Protein AF-0000000086125953 (afdb_homodimer)

Nearest PDB structures (foldseek):
  2ox9-assembly4_D  TM=9.384E-01  e=1.381E-13  Mus musculus
  4zrw-assembly1_A  TM=9.159E-01  e=1.302E-13  Bos taurus
  2ox9-assembly2_B  TM=9.192E-01  e=1.970E-13  Mus musculus
  3g84-assembly1_C  TM=7.333E-01  e=4.859E-10  Homo sapiens
  7xmp-assembly1_A-2  TM=7.993E-01  e=2.547E-09  Homo sapiens

Solvent-accessible surface area (backbone atoms only — not comparable to full-atom values): 24240 Å² total; per-residue (Å²): 131,84,74,80,80,81,79,77,82,72,75,84,73,79,75,75,77,71,73,75,80,74,72,77,76,78,76,77,74,78,77,72,78,69,74,79,58,69,82,69,49,56,72,66,53,38,50,49,50,53,47,52,49,50,51,50,50,51,48,49,51,48,51,52,40,50,50,36,49,50,52,47,50,53,52,47,50,55,53,58,60,31,66,61,62,60,88,90,40,44,75,59,87,65,30,26,33,42,76,51,90,59,63,31,26,48,67,56,39,37,31,52,16,35,44,67,71,28,32,34,29,73,81,88,46,72,64,57,52,59,60,49,51,76,77,50,65,87,92,50,50,24,37,39,22,38,31,45,34,87,90,41,82,87,37,65,34,33,51,46,63,50,78,72,87,71,85,52,58,28,92,78,39,75,61,37,70,92,76,52,26,43,23,32,30,34,71,82,44,31,40,47,33,48,42,79,47,70,34,28,32,33,25,36,33,69,58,74,105,133,83,78,76,81,80,78,77,79,74,76,82,76,75,76,76,73,71,72,74,78,78,73,78,77,77,74,80,77,80,77,75,79,70,76,79,59,73,84,68,50,55,72,66,53,41,50,49,49,53,47,53,49,50,51,49,49,50,48,50,51,48,50,51,39,52,50,36,50,49,54,47,50,54,51,48,50,54,52,58,62,29,68,62,63,60,88,91,42,44,74,59,90,67,30,27,32,41,74,51,91,59,63,31,26,50,66,55,40,38,31,51,17,35,46,67,72,28,34,34,29,73,81,88,46,73,65,58,51,59,60,49,52,75,76,50,64,87,93,50,51,24,37,38,22,39,32,46,34,90,90,41,83,88,38,66,34,32,53,46,64,52,75,73,87,71,84,52,58,30,91,78,38,76,62,37,70,92,75,50,26,43,24,31,29,34,71,82,45,33,39,48,33,47,41,78,46,69,34,28,32,32,26,34,33,69,58,74,103

pLDDT: mean 79.2, std 22.4, range [25.48, 98.69]

InterPro domains:
  IPR001304 C-type lectin-like [PF00059] (103-205)
  IPR001304 C-type lectin-like [PS50041] (92-204)
  IPR001304 C-type lectin-like [SM00034] (85-204)
  IPR016186 C-type lectin-like/link domain superfamily [G3DSA:3.10.100.10] (67-208)
  IPR016187 C-type lectin fold [SSF56436] (58-208)
  IPR018378 C-type lectin, conserved site [PS00615] (183-203)
  IPR050111 C-type lectin and snaclec domain-containing protein [PTHR22803] (77-206)

Sequence (418 aa):
HNITFYDDDYENMESDLRAPPVLPRQEKGKKQKKDKTLEGLPESEELKAKWWLLISLVGLLFFMFLTLAMLTVLMYIQWAFCGSCPHGWKSIGRSCYYISTDKATWENALFNCIGLKSLLLILSSKEEMDQLKRFCVSGRTYWIGLKRDNKNSDEWKWVDGTPMTFSNWQDGDPNNAGNHEDCVETFGHWNDLHCETNLLFICKRTLNCHNITFYDDDYENMESDLRAPPVLPRQEKGKKQKKDKTLEGLPESEELKAKWWLLISLVGLLFFMFLTLAMLTVLMYIQWAFCGSCPHGWKSIGRSCYYISTDKATWENALFNCIGLKSLLLILSSKEEMDQLKRFCVSGRTYWIGLKRDNKNSDEWKWVDGTPMTFSNWQDGDPNNAGNHEDCVETFGHWNDLHCETNLLFICKRTLNC

Organism: NCBI:txid247094

Foldseek 3Di:
DPPPDPPPPPDDPPPPPPPPDDDPDDPDPDPPPPPPDVVPD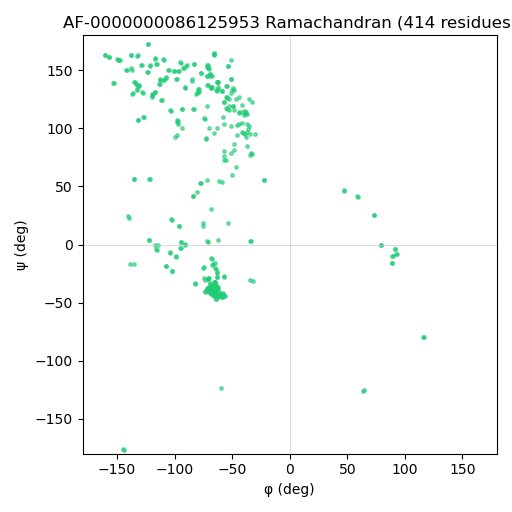PPVVSVVVVVVVVVVVVVVVVVVVVVVVVVVVVVVVVVVVLQDDPPQWDDDPQKTKDWDPWWFFLVVLQVVLVVVVWGFADDDDLVVLVVCLVVDDPPFKAWGQKWQDPVDNVDIAGVVRDHDPDAFADVCPPVCVVVQFTTWIDSRHIYTHHRGDIGITMTMDGRDD/DDDPDPDDCVDDPPPPPVPPPDPPDDPDPDPPPPPPDVVDPPPVVSVVVVVVVVVVVVVVVVVVVVVVVVVVVVVVVVVVVLQDDPPPWDDDPQKTKDWDPWWFFLVVLQVVLVVVVWGFADDDDLVVLVVCLVVDDPPFKAWGQKWQDPVDNVDIAGVVRDHDPDFFADVCPPVCVVVQFTTWIDSRHIYTHHRGDIGITMTMDGRDD

Secondary structure (DSSP, 8-state):
-------------------------------------GGGS-HHHHHHHHHHHHHHHHHHHHHHHHHHHHHHHHHHHHHHHTT-PPTT-EEETTEEEEE-SS-B-HHHHHHHHHHTT-EE-----HHHHHHHHTTSPTT--EEEEEEE-SS-TT-EEETT--------BPTT-S--GGG-EEEEEEESEEEEEETTS-BEEEEEEE---/-------------------------------------GGGS-HHHHHHHHHHHHHHHHHHHHHHHHHHHHHHHHHHHHHHHTT-PPTT-EEETTEEEEE-SS-B-HHHHHHHHHHTT-EE-----HHHHHHHHTTSPTT--EEEEEEE-SS-TT-EEETT--------BPTT-S--GGG-EEEEEEESEEEEEETTS-BEEEEEEE---

Radius of gyration: 46.81 Å; Cα contacts (8 Å, |Δi|>4): 544; chains: 2; bounding box: 219×102×80 Å

Structure (mmCIF, N/CA/C/O backbone):
data_AF-0000000086125953-model_v1
#
loop_
_entity.id
_entity.type
_entity.pdbx_description
1 polymer 'C-type lectin domain-containing protein'
#
loop_
_atom_site.group_PDB
_atom_site.id
_atom_site.type_symbol
_atom_site.label_atom_id
_atom_site.label_alt_id
_atom_site.label_comp_id
_atom_site.label_asym_id
_atom_site.label_entity_id
_atom_site.label_seq_id
_atom_site.pdbx_PDB_ins_code
_atom_site.Cartn_x
_atom_site.Cartn_y
_atom_site.Cartn_z
_atom_site.occupancy
_atom_site.B_iso_or_equiv
_atom_site.auth_seq_id
_atom_site.auth_comp_id
_atom_site.auth_asym_id
_atom_site.auth_atom_id
_atom_site.pdbx_PDB_model_num
ATOM 1 N N . HIS A 1 1 ? -106.188 19.328 53.5 1 25.48 1 HIS A N 1
ATOM 2 C CA . HIS A 1 1 ? -106.688 20.641 53.125 1 25.48 1 HIS A CA 1
ATOM 3 C C . HIS A 1 1 ? -105.75 21.766 53.531 1 25.48 1 HIS A C 1
ATOM 5 O O . HIS A 1 1 ? -106 22.922 53.188 1 25.48 1 HIS A O 1
ATOM 11 N N . ASN A 1 2 ? -104.938 21.484 54.594 1 26.67 2 ASN A N 1
ATOM 12 C CA . ASN A 1 2 ? -104.375 22.578 55.375 1 26.67 2 ASN A CA 1
ATOM 13 C C . ASN A 1 2 ? -103.312 23.375 54.625 1 26.67 2 ASN A C 1
ATOM 15 O O . ASN A 1 2 ? -102.312 22.844 54.219 1 26.67 2 ASN A O 1
ATOM 19 N N . ILE A 1 3 ? -103.625 24.531 54.062 1 30.23 3 ILE A N 1
ATOM 20 C CA . ILE A 1 3 ? -103.125 25.406 53.031 1 30.23 3 ILE A CA 1
ATOM 21 C C . ILE A 1 3 ? -101.938 26.188 53.531 1 30.23 3 ILE A C 1
ATOM 23 O O . ILE A 1 3 ? -102.062 27.125 54.312 1 30.23 3 ILE A O 1
ATOM 27 N N . THR A 1 4 ? -100.875 25.547 54.094 1 30.34 4 THR A N 1
ATOM 28 C CA . THR A 1 4 ? -99.875 26.328 54.844 1 30.34 4 THR A CA 1
ATOM 29 C C . THR A 1 4 ? -99.312 27.469 54 1 30.34 4 THR A C 1
ATOM 31 O O . THR A 1 4 ? -99.188 27.312 52.781 1 30.34 4 THR A O 1
ATOM 34 N N . PHE A 1 5 ? -99.375 28.672 54.531 1 28.58 5 PHE A N 1
ATOM 35 C CA . PHE A 1 5 ? -99.188 30.094 54.281 1 28.58 5 PHE A CA 1
ATOM 36 C C . PHE A 1 5 ? -97.75 30.391 53.781 1 28.58 5 PHE A C 1
ATOM 38 O O . PHE A 1 5 ? -96.812 29.906 54.344 1 28.58 5 PHE A O 1
ATOM 45 N N . TYR A 1 6 ? -97.5 30.656 52.438 1 31.38 6 TYR A N 1
ATOM 46 C CA . TYR A 1 6 ? -96.438 31.016 51.531 1 31.38 6 TYR A CA 1
ATOM 47 C C . TYR A 1 6 ? -95.812 32.344 51.938 1 31.38 6 TYR A C 1
ATOM 49 O O . TYR A 1 6 ? -96.375 33.406 51.719 1 31.38 6 TYR A O 1
ATOM 57 N N . ASP A 1 7 ? -95.375 32.406 53.281 1 27.27 7 ASP A N 1
ATOM 58 C CA . ASP A 1 7 ? -94.938 33.688 53.812 1 27.27 7 ASP A CA 1
ATOM 59 C C . ASP A 1 7 ? -93.875 34.312 52.906 1 27.27 7 ASP A C 1
ATOM 61 O O . ASP A 1 7 ? -93 33.656 52.438 1 27.27 7 ASP A O 1
ATOM 65 N N . ASP A 1 8 ? -94.125 35.5 52.344 1 28.19 8 ASP A N 1
ATOM 66 C CA . ASP A 1 8 ? -93.688 36.5 51.344 1 28.19 8 ASP A CA 1
ATOM 67 C C . ASP A 1 8 ? -92.438 37.188 51.812 1 28.19 8 ASP A C 1
ATOM 69 O O . ASP A 1 8 ? -92.438 38.031 52.719 1 28.19 8 ASP A O 1
ATOM 73 N N . ASP A 1 9 ? -91.375 36.438 52.125 1 28.05 9 ASP A N 1
ATOM 74 C CA . ASP A 1 9 ? -90.188 37.062 52.719 1 28.05 9 ASP A CA 1
ATOM 75 C C . ASP A 1 9 ? -89.625 38.156 51.844 1 28.05 9 ASP A C 1
ATOM 77 O O . ASP A 1 9 ? -89.062 37.906 50.75 1 28.05 9 ASP A O 1
ATOM 81 N N . TYR A 1 10 ? -90.188 39.375 51.75 1 27.17 10 TYR A N 1
ATOM 82 C CA . TYR A 1 10 ? -89.938 40.531 50.875 1 27.17 10 TYR A CA 1
ATOM 83 C C . TYR A 1 10 ? -88.562 41.125 51.125 1 27.17 10 TYR A C 1
ATOM 85 O O . TYR A 1 10 ? -88.125 42.031 50.406 1 27.17 10 TYR A O 1
ATOM 93 N N . GLU A 1 11 ? -87.875 40.781 52.312 1 26.12 11 GLU A N 1
ATOM 94 C CA . GLU A 1 11 ? -87.375 42.031 52.844 1 26.12 11 GLU A CA 1
ATOM 95 C C . GLU A 1 11 ? -86.438 42.719 51.844 1 26.12 11 GLU A C 1
ATOM 97 O O . GLU A 1 11 ? -86.688 43.844 51.469 1 26.12 11 GLU A O 1
ATOM 102 N N . ASN A 1 12 ? -85.188 43 52.312 1 28.38 12 ASN A N 1
ATOM 103 C CA . ASN A 1 12 ? -84.375 44.219 52.531 1 28.38 12 ASN A CA 1
ATOM 104 C C . ASN A 1 12 ? -83.5 44.5 51.312 1 28.38 12 ASN A C 1
ATOM 106 O O . ASN A 1 12 ? -82.75 43.625 50.844 1 28.38 12 ASN A O 1
ATOM 110 N N . MET A 1 13 ? -83.812 45.375 50.438 1 29.25 13 MET A N 1
ATOM 111 C CA . MET A 1 13 ? -83.375 45.938 49.156 1 29.25 13 MET A CA 1
ATOM 112 C C . MET A 1 13 ? -82 46.594 49.312 1 29.25 13 MET A C 1
ATOM 114 O O . MET A 1 13 ? -81.688 47.562 48.625 1 29.25 13 MET A O 1
ATOM 118 N N . GLU A 1 14 ? -81.312 46.531 50.5 1 32.69 14 GLU A N 1
ATOM 119 C CA . GLU A 1 14 ? -80.375 47.625 50.625 1 32.69 14 GLU A CA 1
ATOM 120 C C . GLU A 1 14 ? -79.375 47.625 49.438 1 32.69 14 GLU A C 1
ATOM 122 O O . GLU A 1 14 ? -78.875 46.594 49.062 1 32.69 14 GLU A O 1
ATOM 127 N N . SER A 1 15 ? -79.5 48.594 48.562 1 31.03 15 SER A N 1
ATOM 128 C CA . SER A 1 15 ? -78.875 49 47.312 1 31.03 15 SER A CA 1
ATOM 129 C C . SER A 1 15 ? -77.375 49.156 47.469 1 31.03 15 SER A C 1
ATOM 131 O O . SER A 1 15 ? -76.875 49.969 48.25 1 31.03 15 SER A O 1
ATOM 133 N N . ASP A 1 16 ? -76.625 48.062 47.594 1 31.91 16 ASP A N 1
ATOM 134 C CA . ASP A 1 16 ? -75.188 48.062 47.781 1 31.91 16 ASP A CA 1
ATOM 135 C C . ASP A 1 16 ? -74.5 48.938 46.719 1 31.91 16 ASP A C 1
ATOM 137 O O . ASP A 1 16 ? -74.562 48.656 45.5 1 31.91 16 ASP A O 1
ATOM 141 N N . LEU A 1 17 ? -74.5 50.281 46.875 1 31.28 17 LEU A N 1
ATOM 142 C CA . LEU A 1 17 ? -73.812 51.25 46 1 31.28 17 LEU A CA 1
ATOM 143 C C . LEU A 1 17 ? -72.312 50.812 45.75 1 31.28 17 LEU A C 1
ATOM 145 O O . LEU A 1 17 ? -71.562 50.688 46.719 1 31.28 17 LEU A O 1
ATOM 149 N N . ARG A 1 18 ? -72.188 49.906 44.812 1 36.38 18 ARG A N 1
ATOM 150 C CA . ARG A 1 18 ? -70.938 49.375 44.375 1 36.38 18 ARG A CA 1
ATOM 151 C C . ARG A 1 18 ? -69.938 50.5 44.094 1 36.38 18 ARG A C 1
ATOM 153 O O . ARG A 1 18 ? -70.188 51.375 43.281 1 36.38 18 ARG A O 1
ATOM 160 N N . ALA A 1 19 ? -69.188 50.969 45.125 1 42.84 19 ALA A N 1
ATOM 161 C CA . ALA A 1 19 ? -68.188 52 44.906 1 42.84 19 ALA A CA 1
ATOM 162 C C . ALA A 1 19 ? -67.375 51.719 43.656 1 42.84 19 ALA A C 1
ATOM 164 O O . ALA A 1 19 ? -67.188 50.531 43.281 1 42.84 19 ALA A O 1
ATOM 165 N N . PRO A 1 20 ? -67.25 52.688 42.688 1 40.44 20 PRO A N 1
ATOM 166 C CA . PRO A 1 20 ? -66.625 52.5 41.375 1 40.44 20 PRO A CA 1
ATOM 167 C C . PRO A 1 20 ? -65.25 51.875 41.469 1 40.44 20 PRO A C 1
ATOM 169 O O . PRO A 1 20 ? -64.562 51.969 42.531 1 40.44 20 PRO A O 1
ATOM 172 N N . PRO A 1 21 ? -64.938 50.812 40.688 1 40.62 21 PRO A N 1
ATOM 173 C CA . PRO A 1 21 ? -63.688 50.094 40.688 1 40.62 21 PRO A CA 1
ATOM 174 C C . PRO A 1 21 ? -62.469 51 40.688 1 40.62 21 PRO A C 1
ATOM 176 O O . PRO A 1 21 ? -62.469 52.031 39.969 1 40.62 21 PRO A O 1
ATOM 179 N N . VAL A 1 22 ? -61.906 51.312 41.844 1 41.53 22 VAL A N 1
ATOM 180 C CA . VAL A 1 22 ? -60.688 52.094 41.938 1 41.53 22 VAL A CA 1
ATOM 181 C C . VAL A 1 22 ? -59.719 51.656 40.875 1 41.53 22 VAL A C 1
ATOM 183 O O . VAL A 1 22 ? -59.531 50.469 40.625 1 41.53 22 VAL A O 1
ATOM 186 N N . LEU A 1 23 ? -59.438 52.562 39.906 1 39.44 23 LEU A N 1
ATOM 187 C CA . LEU A 1 23 ? -58.531 52.375 38.781 1 39.44 23 LEU A CA 1
ATOM 188 C C . LEU A 1 23 ? -57.188 51.812 39.219 1 39.44 23 LEU A C 1
ATOM 190 O O . LEU A 1 23 ? -56.688 52.156 40.281 1 39.44 23 LEU A O 1
ATOM 194 N N . PRO A 1 24 ? -56.875 50.562 38.75 1 42.09 24 PRO A N 1
ATOM 195 C CA . PRO A 1 24 ? -55.594 49.938 39.156 1 42.09 24 PRO A CA 1
ATOM 196 C C . PRO A 1 24 ? -54.438 50.906 39.094 1 42.09 24 PRO A C 1
ATOM 198 O O . PRO A 1 24 ? -54.406 51.812 38.281 1 42.09 24 PRO A O 1
ATOM 201 N N . ARG A 1 25 ? -53.844 51.25 40.219 1 42.44 25 ARG A N 1
ATOM 202 C CA . ARG A 1 25 ? -52.625 52.062 40.312 1 42.44 25 ARG A CA 1
ATOM 203 C C . ARG A 1 25 ? -51.625 51.656 39.25 1 42.44 25 ARG A C 1
ATOM 205 O O . ARG A 1 25 ? -51.312 50.5 39.094 1 42.44 25 ARG A O 1
ATOM 212 N N . GLN A 1 26 ? -51.5 52.5 38.188 1 36.59 26 GLN A N 1
ATOM 213 C CA . GLN A 1 26 ? -50.5 52.375 37.156 1 36.59 26 GLN A CA 1
ATOM 214 C C . GLN A 1 26 ? -49.125 52 37.719 1 36.59 26 GLN A C 1
ATOM 216 O O . GLN A 1 26 ? -48.688 52.594 38.688 1 36.59 26 GLN A O 1
ATOM 221 N N . GLU A 1 27 ? -48.781 50.688 37.688 1 41.41 27 GLU A N 1
ATOM 222 C CA . GLU A 1 27 ? -47.469 50.219 38.062 1 41.41 27 GLU A CA 1
ATOM 223 C C . GLU A 1 27 ? -46.375 51.188 37.625 1 41.41 27 GLU A C 1
ATOM 225 O O . GLU A 1 27 ? -46.406 51.719 36.531 1 41.41 27 GLU A O 1
ATOM 230 N N . LYS A 1 28 ? -45.688 51.844 38.562 1 41.28 28 LYS A N 1
ATOM 231 C CA . LYS A 1 28 ? -44.469 52.656 38.375 1 41.28 28 LYS A CA 1
ATOM 232 C C . LYS A 1 28 ? -43.531 52.031 37.344 1 41.28 28 LYS A C 1
ATOM 234 O O . LYS A 1 28 ? -43.375 50.812 37.312 1 41.28 28 LYS A O 1
ATOM 239 N N . GLY A 1 29 ? -43.312 52.688 36.156 1 38.78 29 GLY A N 1
ATOM 240 C CA . GLY A 1 29 ? -42.406 52.375 35.031 1 38.78 29 GLY A CA 1
ATOM 241 C C . GLY A 1 29 ? -41.062 51.844 35.469 1 38.78 29 GLY A C 1
ATOM 242 O O . GLY A 1 29 ? -40.531 52.219 36.531 1 38.78 29 GLY A O 1
ATOM 243 N N . LYS A 1 30 ? -40.812 50.531 35.125 1 42.31 30 LYS A N 1
ATOM 244 C CA . LYS A 1 30 ? -39.5 49.938 35.281 1 42.31 30 LYS A CA 1
ATOM 245 C C . LYS A 1 30 ? -38.406 50.969 35 1 42.31 30 LYS A C 1
ATOM 247 O O . LYS A 1 30 ? -38.406 51.656 33.969 1 42.31 30 LYS A O 1
ATOM 252 N N . LYS A 1 31 ? -37.75 51.562 36.031 1 41.84 31 LYS A N 1
ATOM 253 C CA . LYS A 1 31 ? -36.469 52.281 35.906 1 41.84 31 LYS A CA 1
ATOM 254 C C . LYS A 1 31 ? -35.594 51.625 34.844 1 41.84 31 LYS A C 1
ATOM 256 O O . LYS A 1 31 ? -35.312 50.438 34.906 1 41.84 31 LYS A O 1
ATOM 261 N N . GLN A 1 32 ? -35.562 52.062 33.562 1 38.03 32 GLN A N 1
ATOM 262 C CA . GLN A 1 32 ? -34.562 51.719 32.562 1 38.03 32 GLN A CA 1
ATOM 263 C C . GLN A 1 32 ? -33.188 51.656 33.188 1 38.03 32 GLN A C 1
ATOM 265 O O . GLN A 1 32 ? -32.719 52.594 33.812 1 38.03 32 GLN A O 1
ATOM 270 N N . LYS A 1 33 ? -32.719 50.5 33.594 1 39.66 33 LYS A N 1
ATOM 271 C CA . LYS A 1 33 ? -31.297 50.312 33.938 1 39.66 33 LYS A CA 1
ATOM 272 C C . LYS A 1 33 ? -30.406 51.188 33.062 1 39.66 33 LYS A C 1
ATOM 274 O O . LYS A 1 33 ? -30.359 51.031 31.859 1 39.66 33 LYS A O 1
ATOM 279 N N . LYS A 1 34 ? -30.234 52.531 33.312 1 39.12 34 LYS A N 1
ATOM 280 C CA . LYS A 1 34 ? -29.125 53.281 32.75 1 39.12 34 LYS A CA 1
ATOM 281 C C . LYS A 1 34 ? -27.906 52.375 32.562 1 39.12 34 LYS A C 1
ATOM 283 O O . LYS A 1 34 ? -27.438 51.75 33.5 1 39.12 34 LYS A O 1
ATOM 288 N N . ASP A 1 35 ? -27.734 51.844 31.391 1 39.97 35 ASP A N 1
ATOM 289 C CA . ASP A 1 35 ? -26.391 51.406 31.047 1 39.97 35 ASP A CA 1
ATOM 290 C C . ASP A 1 35 ? -25.344 52.312 31.703 1 39.97 35 ASP A C 1
ATOM 292 O O . ASP A 1 35 ? -25.297 53.5 31.469 1 39.97 35 ASP A O 1
ATOM 296 N N . LYS A 1 36 ? -25.031 52.188 33.031 1 45.44 36 LYS A N 1
ATOM 297 C CA . LYS A 1 36 ? -23.859 52.812 33.625 1 45.44 36 LYS A CA 1
ATOM 298 C C . LYS A 1 36 ? -22.797 53.125 32.594 1 45.44 36 LYS A C 1
ATOM 300 O O . LYS A 1 36 ? -22.078 52.219 32.156 1 45.44 36 LYS A O 1
ATOM 305 N N . THR A 1 37 ? -23.016 53.875 31.484 1 48.44 37 THR A N 1
ATOM 306 C CA . THR A 1 37 ? -21.922 54.5 30.766 1 48.44 37 THR A CA 1
ATOM 307 C C . THR A 1 37 ? -20.828 54.969 31.719 1 48.44 37 THR A C 1
ATOM 309 O O . THR A 1 37 ? -21.141 55.469 32.812 1 48.44 37 THR A O 1
ATOM 312 N N . LEU A 1 38 ? -19.625 54.594 31.562 1 52.66 38 LEU A N 1
ATOM 313 C CA . LEU A 1 38 ? -18.453 55.188 32.188 1 52.66 38 LEU A CA 1
ATOM 314 C C . LEU A 1 38 ? -18.609 56.688 32.344 1 52.66 38 LEU A C 1
ATOM 316 O O . LEU A 1 38 ? -17.672 57.375 32.75 1 52.66 38 LEU A O 1
ATOM 320 N N . GLU A 1 39 ? -19.719 57.312 32 1 55.97 39 GLU A N 1
ATOM 321 C CA . GLU A 1 39 ? -19.875 58.75 31.953 1 55.97 39 GLU A CA 1
ATOM 322 C C . GLU A 1 39 ? -20 59.344 33.344 1 55.97 39 GLU A C 1
ATOM 324 O O . GLU A 1 39 ? -20.109 60.562 33.5 1 55.97 39 GLU A O 1
ATOM 329 N N . GLY A 1 40 ? -19.688 58.688 34.281 1 59.84 40 GLY A N 1
ATOM 330 C CA . GLY A 1 40 ? -19.781 59.312 35.594 1 59.84 40 GLY A CA 1
ATOM 331 C C . GLY A 1 40 ? -18.578 59.062 36.469 1 59.84 40 GLY A C 1
ATOM 332 O O . GLY A 1 40 ? -18.547 59.469 37.625 1 59.84 40 GLY A O 1
ATOM 333 N N . LEU A 1 41 ? -17.812 58.125 36.125 1 61.47 41 LEU A N 1
ATOM 334 C CA . LEU A 1 41 ? -16.625 57.969 36.969 1 61.47 41 LEU A CA 1
ATOM 335 C C . LEU A 1 41 ? -15.68 59.156 36.812 1 61.47 41 LEU A C 1
ATOM 337 O O . LEU A 1 41 ? -15.609 59.75 35.719 1 61.47 41 LEU A O 1
ATOM 341 N N . PRO A 1 42 ? -15.047 59.531 37.812 1 73.12 42 PRO A N 1
ATOM 342 C CA . PRO A 1 42 ? -14 60.531 37.594 1 73.12 42 PRO A CA 1
ATOM 343 C C . PRO A 1 42 ? -13.062 60.188 36.438 1 73.12 42 PRO A C 1
ATOM 345 O O . PRO A 1 42 ? -12.867 59 36.156 1 73.12 42 PRO A O 1
ATOM 348 N N . GLU A 1 43 ? -12.836 61.188 35.594 1 69.69 43 GLU A N 1
ATOM 349 C CA . GLU A 1 43 ? -12 61.094 34.406 1 69.69 43 GLU A CA 1
ATOM 350 C C . GLU A 1 43 ? -10.852 60.094 34.625 1 69.69 43 GLU A C 1
ATOM 352 O O . GLU A 1 43 ? -10.516 59.312 33.75 1 69.69 43 GLU A O 1
ATOM 357 N N . SER A 1 44 ? -10.43 60.031 35.875 1 73.19 44 SER A N 1
ATOM 358 C CA . SER A 1 44 ? -9.32 59.156 36.25 1 73.19 44 SER A CA 1
ATOM 359 C C . SER A 1 44 ? -9.758 57.719 36.25 1 73.19 44 SER A C 1
ATOM 361 O O . SER A 1 44 ? -9.023 56.812 35.812 1 73.19 44 SER A O 1
ATOM 363 N N . GLU A 1 45 ? -11.008 57.531 36.75 1 75.44 45 GLU A N 1
ATOM 364 C CA . GLU A 1 45 ? -11.508 56.156 36.844 1 75.44 45 GLU A CA 1
ATOM 365 C C . GLU A 1 45 ? -11.891 55.594 35.5 1 75.44 45 GLU A C 1
ATOM 367 O O . GLU A 1 45 ? -11.664 54.406 35.219 1 75.44 45 GLU A O 1
ATOM 372 N N . GLU A 1 46 ? -12.281 56.438 34.625 1 78.25 46 GLU A N 1
ATOM 373 C CA . GLU A 1 46 ? -12.609 56.031 33.281 1 78.25 46 GLU A CA 1
ATOM 374 C C . GLU A 1 46 ? -11.359 55.656 32.5 1 78.25 46 GLU A C 1
ATOM 376 O O . GLU A 1 46 ? -11.352 54.688 31.75 1 78.25 46 GLU A O 1
ATOM 381 N N . LEU A 1 47 ? -10.336 56.375 32.688 1 71.5 47 LEU A N 1
ATOM 382 C CA . LEU A 1 47 ? -9.07 56.125 32.031 1 71.5 47 LEU A CA 1
ATOM 383 C C . LEU A 1 47 ? -8.445 54.844 32.531 1 71.5 47 LEU A C 1
ATOM 385 O O . LEU A 1 47 ? -7.91 54.062 31.719 1 71.5 47 LEU A O 1
ATOM 389 N N . LYS A 1 48 ? -8.625 54.625 33.812 1 75.38 48 LYS A N 1
ATOM 390 C CA . LYS A 1 48 ? -8.133 53.375 34.375 1 75.38 48 LYS A CA 1
ATOM 391 C C . LYS A 1 48 ? -8.898 52.188 33.812 1 75.38 48 LYS A C 1
ATOM 393 O O . LYS A 1 48 ? -8.297 51.156 33.469 1 75.38 48 LYS A O 1
ATOM 398 N N . ALA A 1 49 ? -10.102 52.438 33.688 1 78.94 49 ALA A N 1
ATOM 399 C CA . ALA A 1 49 ? -10.938 51.344 33.156 1 78.94 49 ALA A CA 1
ATOM 400 C C . ALA A 1 49 ? -10.602 51.062 31.703 1 78.94 49 ALA A C 1
ATOM 402 O O . ALA A 1 49 ? -10.492 49.906 31.312 1 78.94 49 ALA A O 1
ATOM 403 N N . LYS A 1 50 ? -10.414 52.031 30.953 1 79.62 50 LYS A N 1
ATOM 404 C CA . LYS A 1 50 ? -10.031 51.906 29.562 1 79.62 50 LYS A CA 1
ATOM 405 C C . LYS A 1 50 ? -8.648 51.25 29.438 1 79.62 50 LYS A C 1
ATOM 407 O O . LYS A 1 50 ? -8.414 50.438 28.547 1 79.62 50 LYS A O 1
ATOM 412 N N . TRP A 1 51 ? -7.781 51.562 30.422 1 77.75 51 TRP A N 1
ATOM 413 C CA . TRP A 1 51 ? -6.441 50.969 30.453 1 77.75 51 TRP A CA 1
ATOM 414 C C . TRP A 1 51 ? -6.496 49.5 30.75 1 77.75 51 TRP A C 1
ATOM 416 O O . TRP A 1 51 ? -5.824 48.688 30.094 1 77.75 51 TRP A O 1
ATOM 426 N N . TRP A 1 52 ? -7.348 49.125 31.625 1 80.62 52 TRP A N 1
ATOM 427 C CA . TRP A 1 52 ? -7.484 47.719 31.984 1 80.62 52 TRP A CA 1
ATOM 428 C C . TRP A 1 52 ? -8.117 46.906 30.844 1 80.62 52 TRP A C 1
ATOM 430 O O . TRP A 1 52 ? -7.75 45.781 30.594 1 80.62 52 TRP A O 1
ATOM 440 N N . LEU A 1 53 ? -8.891 47.594 30.125 1 82.81 53 LEU A N 1
ATOM 441 C CA . LEU A 1 53 ? -9.508 47 28.953 1 82.81 53 LEU A CA 1
ATOM 442 C C . LEU A 1 53 ? -8.492 46.781 27.844 1 82.81 53 LEU A C 1
ATOM 444 O O . LEU A 1 53 ? -8.461 45.75 27.203 1 82.81 53 LEU A O 1
ATOM 448 N N . LEU A 1 54 ? -7.625 47.75 27.703 1 78.62 54 LEU A N 1
ATOM 449 C CA . LEU A 1 54 ? -6.59 47.656 26.672 1 78.62 54 LEU A CA 1
ATOM 450 C C . LEU A 1 54 ? -5.559 46.5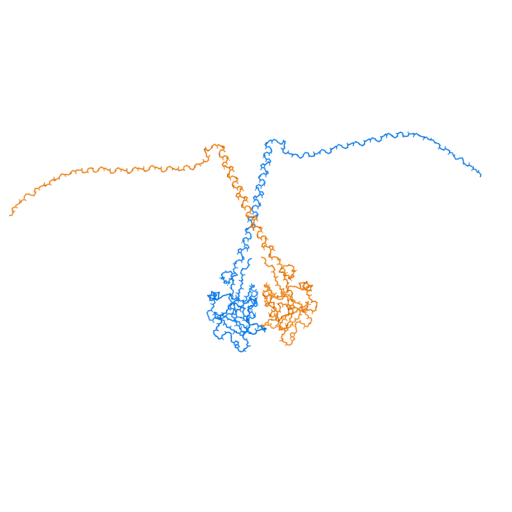94 27.031 1 78.62 54 LEU A C 1
ATOM 452 O O . LEU A 1 54 ? -5.137 45.844 26.156 1 78.62 54 LEU A O 1
ATOM 456 N N . ILE A 1 55 ? -5.23 46.5 28.297 1 79.81 55 ILE A N 1
ATOM 457 C CA . ILE A 1 55 ? -4.27 45.5 28.75 1 79.81 55 ILE A CA 1
ATOM 458 C C . ILE A 1 55 ? -4.852 44.094 28.562 1 79.81 55 ILE A C 1
ATOM 460 O O . ILE A 1 55 ? -4.156 43.188 28.125 1 79.81 55 ILE A O 1
ATOM 464 N N . SER A 1 56 ? -6.152 44.062 28.844 1 83.25 56 SER A N 1
ATOM 465 C CA . SER A 1 56 ? -6.824 42.781 28.688 1 83.25 56 SER A CA 1
ATOM 466 C C . SER A 1 56 ? -6.914 42.375 27.219 1 83.25 56 SER A C 1
ATOM 468 O O . SER A 1 56 ? -6.711 41.188 26.891 1 83.25 56 SER A O 1
ATOM 470 N N . LEU A 1 57 ? -7.129 43.344 26.391 1 80.69 57 LEU A N 1
ATOM 471 C CA . LEU A 1 57 ? -7.211 43.094 24.953 1 80.69 57 LEU A CA 1
ATOM 472 C C . LEU A 1 57 ? -5.844 42.688 24.391 1 80.69 57 LEU A C 1
ATOM 474 O O . LEU A 1 57 ? -5.742 41.781 23.578 1 80.69 57 LEU A O 1
ATOM 478 N N . VAL A 1 58 ? -4.816 43.375 24.875 1 77.69 58 VAL A N 1
ATOM 479 C CA . VAL A 1 58 ? -3.451 43.062 24.453 1 77.69 58 VAL A CA 1
ATOM 480 C C . VAL A 1 58 ? -3.047 41.688 24.953 1 77.69 58 VAL A C 1
ATOM 482 O O . VAL A 1 58 ? -2.414 40.906 24.219 1 77.69 58 VAL A O 1
ATOM 485 N N . GLY A 1 59 ? -3.502 41.375 26.203 1 80.25 59 GLY A N 1
ATOM 486 C CA . GLY A 1 59 ? -3.238 40.062 26.75 1 80.25 59 GLY A CA 1
ATOM 487 C C . GLY A 1 59 ? -3.936 38.938 25.969 1 80.25 59 GLY A C 1
ATOM 488 O O . GLY A 1 59 ? -3.342 37.906 25.703 1 80.25 59 GLY A O 1
ATOM 489 N N . LEU A 1 60 ? -5.141 39.188 25.641 1 81.88 60 LEU A N 1
ATOM 490 C CA . LEU A 1 60 ? -5.91 38.25 24.844 1 81.88 60 LEU A CA 1
ATOM 491 C C . LEU A 1 60 ? -5.277 38.062 23.469 1 81.88 60 LEU A C 1
ATOM 493 O O . LEU A 1 60 ? -5.164 36.938 22.984 1 81.88 60 LEU A O 1
ATOM 497 N N . LEU A 1 61 ? -4.887 39.188 22.844 1 77.94 61 LEU A N 1
ATOM 498 C CA . LEU A 1 61 ? -4.227 39.094 21.547 1 77.94 61 LEU A CA 1
ATOM 499 C C . LEU A 1 61 ? -2.906 38.344 21.641 1 77.94 61 LEU A C 1
ATOM 501 O O . LEU A 1 61 ? -2.57 37.562 20.75 1 77.94 61 LEU A O 1
ATOM 505 N N . PHE A 1 62 ? -2.209 38.594 22.734 1 78.81 62 PHE A N 1
ATOM 506 C CA . PHE A 1 62 ? -0.946 37.875 22.969 1 78.81 62 PHE A CA 1
ATOM 507 C C . PHE A 1 62 ? -1.177 36.406 23.172 1 78.81 62 PHE A C 1
ATOM 509 O O . PHE A 1 62 ? -0.459 35.562 22.609 1 78.81 62 PHE A O 1
ATOM 516 N N . PHE A 1 63 ? -2.203 36.062 23.984 1 81.06 63 PHE A N 1
ATOM 517 C CA . PHE A 1 63 ? -2.537 34.688 24.219 1 81.06 63 PHE A CA 1
ATOM 518 C C . PHE A 1 63 ? -2.961 34 22.906 1 81.06 63 PHE A C 1
ATOM 520 O O . PHE A 1 63 ? -2.562 32.875 22.641 1 81.06 63 PHE A O 1
ATOM 527 N N . MET A 1 64 ? -3.77 34.719 22.141 1 79.38 64 MET A N 1
ATOM 528 C CA . MET A 1 64 ? -4.176 34.188 20.844 1 79.38 64 MET A CA 1
ATOM 529 C C . MET A 1 64 ? -2.971 34 19.922 1 79.38 64 MET A C 1
ATOM 531 O O . MET A 1 64 ? -2.893 33.031 19.188 1 79.38 64 MET A O 1
ATOM 535 N N . PHE A 1 65 ? -2.037 34.938 20.031 1 78.69 65 PHE A N 1
ATOM 536 C CA . PHE A 1 65 ? -0.807 34.844 19.266 1 78.69 65 PHE A CA 1
ATOM 537 C C . PHE A 1 65 ? 0.024 33.656 19.703 1 78.69 65 PHE A C 1
ATOM 539 O O . PHE A 1 65 ? 0.548 32.906 18.875 1 78.69 65 PHE A O 1
ATOM 546 N N . LEU A 1 66 ? 0.123 33.406 20.984 1 80.62 66 LEU A N 1
ATOM 547 C CA . LEU A 1 66 ? 0.884 32.281 21.516 1 80.62 66 LEU A CA 1
ATOM 548 C C . LEU A 1 66 ? 0.249 30.953 21.109 1 80.62 66 LEU A C 1
ATOM 550 O O . LEU A 1 66 ? 0.954 30 20.766 1 80.62 66 LEU A O 1
ATOM 554 N N . THR A 1 67 ? -1.046 30.922 21.094 1 82.44 67 THR A N 1
ATOM 555 C CA . THR A 1 67 ? -1.753 29.703 20.703 1 82.44 67 THR A CA 1
ATOM 556 C C . THR A 1 67 ? -1.558 29.438 19.219 1 82.44 67 THR A C 1
ATOM 558 O O . THR A 1 67 ? -1.322 28.297 18.812 1 82.44 67 THR A O 1
ATOM 561 N N . LEU A 1 68 ? -1.629 30.5 18.5 1 81 68 LEU A N 1
ATOM 562 C CA . LEU A 1 68 ? -1.415 30.359 17.062 1 81 68 LEU A CA 1
ATOM 563 C C . LEU A 1 68 ? 0.017 29.922 16.766 1 81 68 LEU A C 1
ATOM 565 O O . LEU A 1 68 ? 0.249 29.094 15.883 1 81 68 LEU A O 1
ATOM 569 N N . ALA A 1 69 ? 0.927 30.422 17.531 1 80.69 69 ALA A N 1
ATOM 570 C CA . ALA A 1 69 ? 2.334 30.047 17.391 1 80.69 69 ALA A CA 1
ATOM 571 C C . ALA A 1 69 ? 2.561 28.594 17.781 1 80.69 69 ALA A C 1
ATOM 573 O O . ALA A 1 69 ? 3.27 27.859 17.078 1 80.69 69 ALA A O 1
ATOM 574 N N . MET A 1 70 ? 1.878 28.125 18.766 1 83.25 70 MET A N 1
ATOM 575 C CA . MET A 1 70 ? 2.002 26.734 19.203 1 83.25 70 MET A CA 1
ATOM 576 C C . MET A 1 70 ? 1.391 25.781 18.188 1 83.25 70 MET A C 1
ATOM 578 O O . MET A 1 70 ? 1.963 24.734 17.891 1 83.25 70 MET A O 1
ATOM 582 N N . LEU A 1 71 ? 0.346 26.141 17.672 1 79.56 71 LEU A N 1
ATOM 583 C CA . LEU A 1 71 ? -0.304 25.328 16.656 1 79.56 71 LEU A CA 1
ATOM 584 C C . LEU A 1 71 ? 0.561 25.234 15.406 1 79.56 71 LEU A C 1
ATOM 586 O O . LEU A 1 71 ? 0.67 24.172 14.797 1 79.56 71 LEU A O 1
ATOM 590 N N . THR A 1 72 ? 1.204 26.328 15.047 1 79.19 72 THR A N 1
ATOM 591 C CA . THR A 1 72 ? 2.094 26.344 13.891 1 79.19 72 THR A CA 1
ATOM 592 C C . THR A 1 72 ? 3.316 25.453 14.141 1 79.19 72 THR A C 1
ATOM 594 O O . THR A 1 72 ? 3.764 24.734 13.25 1 79.19 72 THR A O 1
ATOM 597 N N . VAL A 1 73 ? 3.777 25.484 15.352 1 77.25 73 VAL A N 1
ATOM 598 C CA . VAL A 1 73 ? 4.934 24.672 15.703 1 77.25 73 VAL A CA 1
ATOM 599 C C . VAL A 1 73 ? 4.555 23.188 15.633 1 77.25 73 VAL A C 1
ATOM 601 O O . VAL A 1 73 ? 5.309 22.375 15.094 1 77.25 73 VAL A O 1
ATOM 604 N N . LEU A 1 74 ? 3.42 22.844 16.109 1 75.06 74 LEU A N 1
ATOM 605 C CA . LEU A 1 74 ? 2.951 21.453 16.094 1 75.06 74 LEU A CA 1
ATOM 606 C C . LEU A 1 74 ? 2.734 20.969 14.672 1 75.06 74 LEU A C 1
ATOM 608 O O . LEU A 1 74 ? 3.082 19.828 14.336 1 75.06 74 LEU A O 1
ATOM 612 N N . MET A 1 75 ? 2.271 21.781 13.891 1 75.25 75 MET A N 1
ATOM 613 C CA . MET A 1 75 ? 2.045 21.438 12.492 1 75.25 75 MET A CA 1
ATOM 614 C C . MET A 1 75 ? 3.369 21.266 11.75 1 75.25 75 MET A C 1
ATOM 616 O O . MET A 1 75 ? 3.512 20.359 10.93 1 75.25 75 MET A O 1
ATOM 620 N N . TYR A 1 76 ? 4.293 22.141 12.109 1 73.31 76 TYR A N 1
ATOM 621 C CA . TYR A 1 76 ? 5.613 22.016 11.5 1 73.31 76 TYR A CA 1
ATOM 622 C C . TYR A 1 76 ? 6.309 20.734 11.953 1 73.31 76 TYR A C 1
ATOM 624 O O . TYR A 1 76 ? 7.004 20.094 11.164 1 73.31 76 TYR A O 1
ATOM 632 N N . ILE A 1 77 ? 6.102 20.359 13.156 1 72.25 77 ILE A N 1
ATOM 633 C CA . ILE A 1 77 ? 6.688 19.141 13.672 1 72.25 77 ILE A CA 1
ATOM 634 C C . ILE A 1 77 ? 6.078 17.938 12.953 1 72.25 77 ILE A C 1
ATOM 636 O O . ILE A 1 77 ? 6.793 17 12.57 1 72.25 77 ILE A O 1
ATOM 640 N N . GLN A 1 78 ? 4.879 17.891 12.703 1 70.25 78 GLN A N 1
ATOM 641 C CA . GLN A 1 78 ? 4.211 16.828 11.977 1 70.25 78 GLN A CA 1
ATOM 642 C C . GLN A 1 78 ? 4.715 16.734 10.539 1 70.25 78 GLN A C 1
ATOM 644 O O . GLN A 1 78 ? 4.91 15.648 10.008 1 70.25 78 GLN A O 1
ATOM 649 N N . TRP A 1 79 ? 4.965 17.938 10.016 1 68.69 79 TRP A N 1
ATOM 650 C CA . TRP A 1 79 ? 5.48 17.984 8.648 1 68.69 79 TRP A CA 1
ATOM 651 C C . TRP A 1 79 ? 6.914 17.453 8.594 1 68.69 79 TRP A C 1
ATOM 653 O O . TRP A 1 79 ? 7.289 16.766 7.641 1 68.69 79 TRP A O 1
ATOM 663 N N . ALA A 1 80 ? 7.66 17.797 9.586 1 65.75 80 ALA A N 1
ATOM 664 C CA . ALA A 1 80 ? 9.062 17.375 9.641 1 65.75 80 ALA A CA 1
ATOM 665 C C . ALA A 1 80 ? 9.18 15.867 9.82 1 65.75 80 ALA A C 1
ATOM 667 O O . ALA A 1 80 ? 10.086 15.242 9.266 1 65.75 80 ALA A O 1
ATOM 668 N N . PHE A 1 81 ? 8.328 15.297 10.547 1 66.94 81 PHE A N 1
ATOM 669 C CA . PHE A 1 81 ? 8.375 13.859 10.766 1 66.94 81 PHE A CA 1
ATOM 670 C C . PHE A 1 81 ? 7.879 13.109 9.531 1 66.94 81 PHE A C 1
ATOM 672 O O . PHE A 1 81 ? 8.328 11.992 9.258 1 66.94 81 PHE A O 1
ATOM 679 N N . CYS A 1 82 ? 7.156 13.758 8.695 1 70.44 82 CYS A N 1
ATOM 680 C CA . CYS A 1 82 ? 6.652 13.141 7.473 1 70.44 82 CYS A CA 1
ATOM 681 C C . CYS A 1 82 ? 7.777 12.906 6.473 1 70.44 82 CYS A C 1
ATOM 683 O O . CYS A 1 82 ? 7.676 12.047 5.602 1 70.44 82 CYS A O 1
ATOM 685 N N . GLY A 1 83 ? 8.977 13.234 6.863 1 71.94 83 GLY A N 1
ATOM 686 C CA . GLY A 1 83 ? 9.992 13.266 5.824 1 71.94 83 GLY A CA 1
ATOM 687 C C . GLY A 1 83 ? 11.164 12.336 6.102 1 71.94 83 GLY A C 1
ATOM 688 O O . GLY A 1 83 ? 12.078 12.227 5.289 1 71.94 83 GLY A O 1
ATOM 689 N N . SER A 1 84 ? 11.117 11.539 7.215 1 84.5 84 SER A N 1
ATOM 690 C CA . SER A 1 84 ? 12.297 10.719 7.445 1 84.5 84 SER A CA 1
ATOM 691 C C . SER A 1 84 ? 12.016 9.25 7.156 1 84.5 84 SER A C 1
ATOM 693 O O . SER A 1 84 ? 10.906 8.766 7.395 1 84.5 84 SER A O 1
ATOM 695 N N . CYS A 1 85 ? 13.102 8.641 6.594 1 93 85 CYS A N 1
ATOM 696 C CA . CYS A 1 85 ? 12.977 7.215 6.312 1 93 85 CYS A CA 1
ATOM 697 C C . CYS A 1 85 ? 13.117 6.391 7.586 1 93 85 CYS A C 1
ATOM 699 O O . CYS A 1 85 ? 13.82 6.789 8.516 1 93 85 CYS A O 1
ATOM 701 N N . PRO A 1 86 ? 12.422 5.281 7.645 1 93.19 86 PRO A N 1
ATOM 702 C CA . PRO A 1 86 ? 12.625 4.379 8.781 1 93.19 86 PRO A CA 1
ATOM 703 C C . PRO A 1 86 ? 14.094 3.998 8.977 1 93.19 86 PRO A C 1
ATOM 705 O O . PRO A 1 86 ? 14.875 4.02 8.016 1 93.19 86 PRO A O 1
ATOM 708 N N . HIS A 1 87 ? 14.367 3.682 10.203 1 93.75 87 HIS A N 1
ATOM 709 C CA . HIS A 1 87 ? 15.734 3.268 10.5 1 93.75 87 HIS A CA 1
ATOM 710 C C . HIS A 1 87 ? 16.156 2.107 9.609 1 93.75 87 HIS A C 1
ATOM 712 O O . HIS A 1 87 ? 15.398 1.163 9.398 1 93.75 87 HIS A O 1
ATOM 718 N N . GLY A 1 88 ? 17.391 2.189 9.078 1 95.75 88 GLY A N 1
ATOM 719 C CA . GLY A 1 88 ? 17.938 1.119 8.258 1 95.75 88 GLY A CA 1
ATOM 720 C C . GLY A 1 88 ? 17.609 1.264 6.785 1 95.75 88 GLY A C 1
ATOM 721 O O . GLY A 1 88 ? 18.219 0.606 5.938 1 95.75 88 GLY A O 1
ATOM 722 N N . TRP A 1 89 ? 16.656 2.098 6.531 1 97.25 89 TRP A N 1
ATOM 723 C CA . TRP A 1 89 ? 16.297 2.322 5.137 1 97.25 89 TRP A CA 1
ATOM 724 C C . TRP A 1 89 ? 17.219 3.35 4.488 1 97.25 89 TRP A C 1
ATOM 726 O O . TRP A 1 89 ? 17.859 4.141 5.184 1 97.25 89 TRP A O 1
ATOM 736 N N . LYS A 1 90 ? 17.328 3.262 3.191 1 96.94 90 LYS A N 1
ATOM 737 C CA . LYS A 1 90 ? 18.109 4.227 2.416 1 96.94 90 LYS A CA 1
ATOM 738 C C . LYS A 1 90 ? 17.203 5.289 1.796 1 96.94 90 LYS A C 1
ATOM 740 O O . LYS A 1 90 ? 16.109 4.98 1.34 1 96.94 90 LYS A O 1
ATOM 745 N N . SER A 1 91 ? 17.75 6.477 1.806 1 94.31 91 SER A N 1
ATOM 746 C CA . SER A 1 91 ? 16.969 7.578 1.257 1 94.31 91 SER A CA 1
ATOM 747 C C . SER A 1 91 ? 17.578 8.094 -0.043 1 94.31 91 SER A C 1
ATOM 749 O O . SER A 1 91 ? 18.781 8.375 -0.107 1 94.31 91 SER A O 1
ATOM 751 N N . ILE A 1 92 ? 16.781 8.109 -1.065 1 93.88 92 ILE A N 1
ATOM 752 C CA . ILE A 1 92 ? 17.125 8.758 -2.324 1 93.88 92 ILE A CA 1
ATOM 753 C C . ILE A 1 92 ? 16 9.727 -2.725 1 93.88 92 ILE A C 1
ATOM 755 O O . ILE A 1 92 ? 14.906 9.305 -3.074 1 93.88 92 ILE A O 1
ATOM 759 N N . GLY A 1 93 ? 16.281 11.016 -2.643 1 89.25 93 GLY A N 1
ATOM 760 C CA . GLY A 1 93 ? 15.219 11.977 -2.863 1 89.25 93 GLY A CA 1
ATOM 761 C C . GLY A 1 93 ? 14.117 11.906 -1.824 1 89.25 93 GLY A C 1
ATOM 762 O O . GLY A 1 93 ? 14.383 11.969 -0.622 1 89.25 93 GLY A O 1
ATOM 763 N N . ARG A 1 94 ? 12.898 11.742 -2.305 1 88.81 94 ARG A N 1
ATOM 764 C CA . ARG A 1 94 ? 11.75 11.688 -1.406 1 88.81 94 ARG A CA 1
ATOM 765 C C . ARG A 1 94 ? 11.266 10.25 -1.226 1 88.81 94 ARG A C 1
ATOM 767 O O . ARG A 1 94 ? 10.102 10.023 -0.897 1 88.81 94 ARG A O 1
ATOM 774 N N . SER A 1 95 ? 12.219 9.344 -1.515 1 94.69 95 SER A N 1
ATOM 775 C CA . SER A 1 95 ? 11.836 7.941 -1.399 1 94.69 95 SER A CA 1
ATOM 776 C C . SER A 1 95 ? 12.758 7.191 -0.447 1 94.69 95 SER A C 1
ATOM 778 O O . SER A 1 95 ? 13.93 7.543 -0.305 1 94.69 95 SER A O 1
ATOM 780 N N . CYS A 1 96 ? 12.172 6.242 0.177 1 96.56 96 CYS A N 1
ATOM 781 C CA . CYS A 1 96 ? 12.906 5.352 1.073 1 96.56 96 CYS A CA 1
ATOM 782 C C . CYS A 1 96 ? 12.969 3.938 0.509 1 96.56 96 CYS A C 1
ATOM 784 O O . CYS A 1 96 ? 11.984 3.445 -0.05 1 96.56 96 CYS A O 1
ATOM 786 N N . TYR A 1 97 ? 14.109 3.328 0.721 1 98.12 97 TYR A N 1
ATOM 787 C CA . TYR A 1 97 ? 14.328 2.004 0.147 1 98.12 97 TYR A CA 1
ATOM 788 C C . TYR A 1 97 ? 14.789 1.018 1.213 1 98.12 97 TYR A C 1
ATOM 790 O O . TYR A 1 97 ? 15.672 1.329 2.018 1 98.12 97 TYR A O 1
ATOM 798 N N . TYR A 1 98 ? 14.164 -0.122 1.268 1 98.5 98 TYR A N 1
ATOM 799 C CA . TYR A 1 98 ? 14.617 -1.247 2.08 1 98.5 98 TYR A CA 1
ATOM 800 C C . TYR A 1 98 ? 15.273 -2.314 1.218 1 98.5 98 TYR A C 1
ATOM 802 O O . TYR A 1 98 ? 14.648 -2.855 0.302 1 98.5 98 TYR A O 1
ATOM 810 N N . ILE A 1 99 ? 16.531 -2.516 1.436 1 98.06 99 ILE A N 1
ATOM 8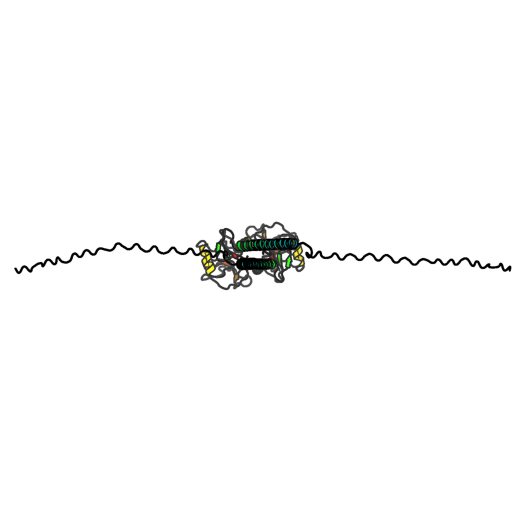11 C CA . ILE A 1 99 ? 17.266 -3.584 0.764 1 98.06 99 ILE A CA 1
ATOM 812 C C . ILE A 1 99 ? 17.266 -4.836 1.638 1 98.06 99 ILE A C 1
ATOM 814 O O . ILE A 1 99 ? 17.859 -4.848 2.717 1 98.06 99 ILE A O 1
ATOM 818 N N . SER A 1 100 ? 16.656 -5.875 1.123 1 98 100 SER A N 1
ATOM 819 C CA . SER A 1 100 ? 16.438 -7.059 1.953 1 98 100 SER A CA 1
ATOM 820 C C . SER A 1 100 ? 17.75 -7.793 2.209 1 98 100 SER A C 1
ATOM 822 O O . SER A 1 100 ? 18.688 -7.715 1.403 1 98 100 SER A O 1
ATOM 824 N N . THR A 1 101 ? 17.812 -8.492 3.332 1 96.06 101 THR A N 1
ATOM 825 C CA . THR A 1 101 ? 18.938 -9.367 3.648 1 96.06 101 THR A CA 1
ATOM 826 C C . THR A 1 101 ? 18.531 -10.836 3.518 1 96.06 101 THR A C 1
ATOM 828 O O . THR A 1 101 ? 19.391 -11.711 3.406 1 96.06 101 THR A O 1
ATOM 831 N N . ASP A 1 102 ? 17.234 -11.078 3.533 1 96.88 102 ASP A N 1
ATOM 832 C CA . ASP A 1 102 ? 16.703 -12.43 3.375 1 96.88 102 ASP A CA 1
ATOM 833 C C . ASP A 1 102 ? 16.094 -12.625 1.987 1 96.88 102 ASP A C 1
ATOM 835 O O . ASP A 1 102 ? 15.578 -11.68 1.395 1 96.88 102 ASP A O 1
ATOM 839 N N . LYS A 1 103 ? 16.141 -13.828 1.519 1 97.94 103 LYS A N 1
ATOM 840 C CA . LYS A 1 103 ? 15.578 -14.164 0.216 1 97.94 103 LYS A CA 1
ATOM 841 C C . LYS A 1 103 ? 14.117 -14.586 0.344 1 97.94 103 LYS A C 1
ATOM 843 O O . LYS A 1 103 ? 13.695 -15.07 1.396 1 97.94 103 LYS A O 1
ATOM 848 N N . ALA A 1 104 ? 13.391 -14.422 -0.646 1 97.5 104 ALA A N 1
ATOM 849 C CA . ALA A 1 104 ? 11.984 -14.812 -0.72 1 97.5 104 ALA A CA 1
ATOM 850 C C . ALA A 1 104 ? 11.547 -15.008 -2.168 1 97.5 104 ALA A C 1
ATOM 852 O O . ALA A 1 104 ? 12.234 -14.578 -3.096 1 97.5 104 ALA A O 1
ATOM 853 N N . THR A 1 105 ? 10.43 -15.727 -2.324 1 97.12 105 THR A N 1
ATOM 854 C CA . THR A 1 105 ? 9.789 -15.734 -3.635 1 97.12 105 THR A CA 1
ATOM 855 C C . THR A 1 105 ? 9.258 -14.344 -3.986 1 97.12 105 THR A C 1
ATOM 857 O O . THR A 1 105 ? 9.188 -13.469 -3.125 1 97.12 105 THR A O 1
ATOM 860 N N . TRP A 1 106 ? 8.953 -14.156 -5.262 1 97.75 106 TRP A N 1
ATOM 861 C CA . TRP A 1 106 ? 8.461 -12.844 -5.672 1 97.75 106 TRP A CA 1
ATOM 862 C C . TRP A 1 106 ? 7.23 -12.445 -4.871 1 97.75 106 TRP A C 1
ATOM 864 O O . TRP A 1 106 ? 7.133 -11.312 -4.383 1 97.75 106 TRP A O 1
ATOM 874 N N . GLU A 1 107 ? 6.316 -13.422 -4.707 1 96.12 107 GLU A N 1
ATOM 875 C CA . GLU A 1 107 ? 5.082 -13.148 -3.975 1 96.12 107 GLU A CA 1
ATOM 876 C C . GLU A 1 107 ? 5.367 -12.812 -2.516 1 96.12 107 GLU A C 1
ATOM 878 O O . GLU A 1 107 ? 4.82 -11.844 -1.978 1 96.12 107 GLU A O 1
ATOM 883 N N . ASN A 1 108 ? 6.199 -13.617 -1.883 1 96 108 ASN A N 1
ATOM 884 C CA . ASN A 1 108 ? 6.531 -13.359 -0.486 1 96 108 ASN A CA 1
ATOM 885 C C . ASN A 1 108 ? 7.289 -12.047 -0.324 1 96 108 ASN A C 1
ATOM 887 O O . ASN A 1 108 ? 7.137 -11.352 0.684 1 96 108 ASN A O 1
ATOM 891 N N . ALA A 1 109 ? 8.117 -11.719 -1.318 1 98.25 109 ALA A N 1
ATOM 892 C CA . ALA A 1 109 ? 8.781 -10.422 -1.312 1 98.25 109 ALA A CA 1
ATOM 893 C C . ALA A 1 109 ? 7.77 -9.281 -1.34 1 98.25 109 ALA A C 1
ATOM 895 O O . ALA A 1 109 ? 7.906 -8.297 -0.605 1 98.25 109 ALA A O 1
ATOM 896 N N . LEU A 1 110 ? 6.766 -9.445 -2.189 1 98.19 110 LEU A N 1
ATOM 897 C CA . LEU A 1 110 ? 5.695 -8.453 -2.262 1 98.19 110 LEU A CA 1
ATOM 898 C C . LEU A 1 110 ? 5.004 -8.305 -0.912 1 98.19 110 LEU A C 1
ATOM 900 O O . LEU A 1 110 ? 4.828 -7.184 -0.425 1 98.19 110 LEU A O 1
ATOM 904 N N . PHE A 1 111 ? 4.691 -9.391 -0.247 1 97.06 111 PHE A N 1
ATOM 905 C CA . PHE A 1 111 ? 4.008 -9.367 1.039 1 97.06 111 PHE A CA 1
ATOM 906 C C . PHE A 1 111 ? 4.887 -8.727 2.107 1 97.06 111 PHE A C 1
ATOM 908 O O . PHE A 1 111 ? 4.395 -7.984 2.961 1 97.06 111 PHE A O 1
ATOM 915 N N . ASN A 1 112 ? 6.164 -9.039 2.039 1 97.06 112 ASN A N 1
ATOM 916 C CA . ASN A 1 112 ? 7.09 -8.43 2.986 1 97.06 112 ASN A CA 1
ATOM 917 C C . ASN A 1 112 ? 7.105 -6.91 2.85 1 97.06 112 ASN A C 1
ATOM 919 O O . ASN A 1 112 ? 7.051 -6.191 3.85 1 97.06 112 ASN A O 1
ATOM 923 N N . CYS A 1 113 ? 7.141 -6.453 1.615 1 98.5 113 CYS A N 1
ATOM 924 C CA . CYS A 1 113 ? 7.164 -5.012 1.393 1 98.5 113 CYS A CA 1
ATOM 925 C C . CYS A 1 113 ? 5.859 -4.367 1.845 1 98.5 113 CYS A C 1
ATOM 927 O O . CYS A 1 113 ? 5.867 -3.307 2.471 1 98.5 113 CYS A O 1
ATOM 929 N N . ILE A 1 114 ? 4.746 -5.02 1.565 1 97.38 114 ILE A N 1
ATOM 930 C CA . ILE A 1 114 ? 3.449 -4.516 2.006 1 97.38 114 ILE A CA 1
ATOM 931 C C . ILE A 1 114 ? 3.422 -4.422 3.529 1 97.38 114 ILE A C 1
ATOM 933 O O . ILE A 1 114 ? 2.973 -3.42 4.09 1 97.38 114 ILE A O 1
ATOM 937 N N . GLY A 1 115 ? 3.963 -5.402 4.199 1 95.81 115 GLY A N 1
ATOM 938 C CA . GLY A 1 115 ? 4.035 -5.402 5.648 1 95.81 115 GLY A CA 1
ATOM 939 C C . GLY A 1 115 ? 4.875 -4.27 6.207 1 95.81 115 GLY A C 1
ATOM 940 O O . GLY A 1 115 ? 4.652 -3.816 7.332 1 95.81 115 GLY A O 1
ATOM 941 N N . LEU A 1 116 ? 5.77 -3.779 5.414 1 96.12 116 LEU A N 1
ATOM 942 C CA . LEU A 1 116 ? 6.637 -2.674 5.805 1 96.12 116 LEU A CA 1
ATOM 943 C C . LEU A 1 116 ? 6.074 -1.343 5.316 1 96.12 116 LEU A C 1
ATOM 945 O O . LEU A 1 116 ? 6.809 -0.357 5.207 1 96.12 116 LEU A O 1
ATOM 949 N N . LYS A 1 117 ? 4.801 -1.393 4.953 1 92.94 117 LYS A N 1
ATOM 950 C CA . LYS A 1 117 ? 4.09 -0.214 4.469 1 92.94 117 LYS A CA 1
ATOM 951 C C . LYS A 1 117 ? 4.762 0.359 3.223 1 92.94 117 LYS A C 1
ATOM 953 O O . LYS A 1 117 ? 4.941 1.573 3.109 1 92.94 117 LYS A O 1
ATOM 958 N N . SER A 1 118 ? 5.152 -0.507 2.4 1 96.69 118 SER A N 1
ATOM 959 C CA . SER A 1 118 ? 5.824 -0.195 1.142 1 96.69 118 SER A CA 1
ATOM 960 C C . SER A 1 118 ? 5.418 -1.172 0.043 1 96.69 118 SER A C 1
ATOM 962 O O . SER A 1 118 ? 4.48 -1.951 0.213 1 96.69 118 SER A O 1
ATOM 964 N N . LEU A 1 119 ? 6.047 -0.989 -1.133 1 97.88 119 LEU A N 1
ATOM 965 C CA . LEU A 1 119 ? 5.816 -1.902 -2.248 1 97.88 119 LEU A CA 1
ATOM 966 C C . LEU A 1 119 ? 7.141 -2.41 -2.814 1 97.88 119 LEU A C 1
ATOM 968 O O . LEU A 1 119 ? 8.18 -1.779 -2.629 1 97.88 119 LEU A O 1
ATOM 972 N N . LEU A 1 120 ? 6.988 -3.578 -3.404 1 98.31 120 LEU A N 1
ATOM 973 C CA . LEU A 1 120 ? 8.117 -3.979 -4.23 1 98.31 120 LEU A CA 1
ATOM 974 C C . LEU A 1 120 ? 8.5 -2.867 -5.203 1 98.31 120 LEU A C 1
ATOM 976 O O . LEU A 1 120 ? 7.629 -2.223 -5.793 1 98.31 120 LEU A O 1
ATOM 980 N N . LEU A 1 121 ? 9.742 -2.719 -5.418 1 97.5 121 LEU A N 1
ATOM 981 C CA . LEU A 1 121 ? 10.32 -1.558 -6.082 1 97.5 121 LEU A CA 1
ATOM 982 C C . LEU A 1 121 ? 9.68 -1.335 -7.449 1 97.5 121 LEU A C 1
ATOM 984 O O . LEU A 1 121 ? 9.75 -2.207 -8.32 1 97.5 121 LEU A O 1
ATOM 988 N N . ILE A 1 122 ? 9.07 -0.274 -7.598 1 96.81 122 ILE A N 1
ATOM 989 C CA . ILE A 1 122 ? 8.617 0.245 -8.883 1 96.81 122 ILE A CA 1
ATOM 990 C C . ILE A 1 122 ? 9.625 1.271 -9.406 1 96.81 122 ILE A C 1
ATOM 992 O O . ILE A 1 122 ? 9.727 2.375 -8.867 1 96.81 122 ILE A O 1
ATOM 996 N N . LEU A 1 123 ? 10.375 0.936 -10.383 1 94.31 123 LEU A N 1
ATOM 997 C CA . LEU A 1 123 ? 11.445 1.776 -10.914 1 94.31 123 LEU A CA 1
ATOM 998 C C . LEU A 1 123 ? 10.875 2.855 -11.828 1 94.31 123 LEU A C 1
ATOM 1000 O O . LEU A 1 123 ? 10.078 2.561 -12.727 1 94.31 123 LEU A O 1
ATOM 1004 N N . SER A 1 124 ? 11.383 4.055 -11.578 1 90.69 124 SER A N 1
ATOM 1005 C CA . SER A 1 124 ? 10.898 5.172 -12.383 1 90.69 124 SER A CA 1
ATOM 1006 C C . SER A 1 124 ? 11.898 5.543 -13.469 1 90.69 124 SER A C 1
ATOM 1008 O O . SER A 1 124 ? 11.539 6.191 -14.453 1 90.69 124 SER A O 1
ATOM 1010 N N . SER A 1 125 ? 13.133 5.199 -13.258 1 91.38 125 SER A N 1
ATOM 1011 C CA . SER A 1 125 ? 14.172 5.547 -14.227 1 91.38 125 SER A CA 1
ATOM 1012 C C . SER A 1 125 ? 15.406 4.672 -14.047 1 91.38 125 SER A C 1
ATOM 1014 O O . SER A 1 125 ? 15.57 4.02 -13.016 1 91.38 125 SER A O 1
ATOM 1016 N N . LYS A 1 126 ? 16.203 4.695 -15.094 1 91.69 126 LYS A N 1
ATOM 1017 C CA . LYS A 1 126 ? 17.484 4.004 -15.016 1 91.69 126 LYS A CA 1
ATOM 1018 C C . LYS A 1 126 ? 18.391 4.645 -13.969 1 91.69 126 LYS A C 1
ATOM 1020 O O . LYS A 1 126 ? 19.141 3.947 -13.273 1 91.69 126 LYS A O 1
ATOM 1025 N N . GLU A 1 127 ? 18.266 5.895 -13.812 1 93.31 127 GLU A N 1
ATOM 1026 C CA . GLU A 1 127 ? 19.078 6.629 -12.844 1 93.31 127 GLU A CA 1
ATOM 1027 C C . GLU A 1 127 ? 18.766 6.184 -11.414 1 93.31 127 GLU A C 1
ATOM 1029 O O . GLU A 1 127 ? 19.656 6.082 -10.586 1 93.31 127 GLU A O 1
ATOM 1034 N N . GLU A 1 128 ? 17.531 5.969 -11.18 1 94.19 128 GLU A N 1
ATOM 1035 C CA . GLU A 1 128 ? 17.125 5.492 -9.859 1 94.19 128 GLU A CA 1
ATOM 1036 C C . GLU A 1 128 ? 17.828 4.184 -9.508 1 94.19 128 GLU A C 1
ATOM 1038 O O . GLU A 1 128 ? 18.359 4.035 -8.406 1 94.19 128 GLU A O 1
ATOM 1043 N N . MET A 1 129 ? 17.922 3.275 -10.484 1 92.69 129 MET A N 1
ATOM 1044 C CA . MET A 1 129 ? 18.562 1.986 -10.25 1 92.69 129 MET A CA 1
ATOM 1045 C C . MET A 1 129 ? 20.062 2.156 -10.039 1 92.69 129 MET A C 1
ATOM 1047 O O . MET A 1 129 ? 20.656 1.48 -9.203 1 92.69 129 MET A O 1
ATOM 1051 N N . ASP A 1 130 ? 20.594 3.07 -10.789 1 93.56 130 ASP A N 1
ATOM 1052 C CA . ASP A 1 130 ? 22.016 3.32 -10.656 1 93.56 130 ASP A CA 1
ATOM 1053 C C . ASP A 1 130 ? 22.359 3.84 -9.266 1 93.56 130 ASP A C 1
ATOM 1055 O O . ASP A 1 130 ? 23.391 3.465 -8.688 1 93.56 130 ASP A O 1
ATOM 1059 N N . GLN A 1 131 ? 21.531 4.629 -8.742 1 94.94 131 GLN A N 1
ATOM 1060 C CA . GLN A 1 131 ? 21.75 5.141 -7.395 1 94.94 131 GLN A CA 1
ATOM 1061 C C . GLN A 1 131 ? 21.562 4.039 -6.355 1 94.94 131 GLN A C 1
ATOM 1063 O O . GLN A 1 131 ? 22.281 3.994 -5.359 1 94.94 131 GLN A O 1
ATOM 1068 N N . LEU A 1 132 ? 20.641 3.189 -6.598 1 95.06 132 LEU A N 1
ATOM 1069 C CA . LEU A 1 132 ? 20.328 2.117 -5.656 1 95.06 132 LEU A CA 1
ATOM 1070 C C . LEU A 1 132 ? 21.469 1.098 -5.609 1 95.06 132 LEU A C 1
ATOM 1072 O O . LEU A 1 132 ? 21.734 0.5 -4.562 1 95.06 132 LEU A O 1
ATOM 1076 N N . LYS A 1 133 ? 22.109 0.894 -6.723 1 93.94 133 LYS A N 1
ATOM 1077 C CA . LYS A 1 133 ? 23.172 -0.105 -6.832 1 93.94 133 LYS A CA 1
ATOM 1078 C C . LYS A 1 133 ? 24.281 0.149 -5.812 1 93.94 133 LYS A C 1
ATOM 1080 O O . LYS A 1 133 ? 24.938 -0.788 -5.359 1 93.94 133 LYS A O 1
ATOM 1085 N N . ARG A 1 134 ? 24.422 1.38 -5.441 1 93.56 134 ARG A N 1
ATOM 1086 C CA . ARG A 1 134 ? 25.469 1.751 -4.496 1 93.56 134 ARG A CA 1
ATOM 1087 C C . ARG A 1 134 ? 25.219 1.116 -3.131 1 93.56 134 ARG A C 1
ATOM 1089 O O . ARG A 1 134 ? 26.156 0.96 -2.336 1 93.56 134 ARG A O 1
ATOM 1096 N N . PHE A 1 135 ? 24 0.737 -2.902 1 95.19 135 PHE A N 1
ATOM 1097 C CA . PHE A 1 135 ? 23.641 0.192 -1.599 1 95.19 135 PHE A CA 1
ATOM 1098 C C . PHE A 1 135 ? 23.484 -1.322 -1.67 1 95.19 135 PHE A C 1
ATOM 1100 O O . PHE A 1 135 ? 23.266 -1.979 -0.648 1 95.19 135 PHE A O 1
ATOM 1107 N N . CYS A 1 136 ? 23.562 -1.86 -2.822 1 94.5 136 CYS A N 1
ATOM 1108 C CA . CYS A 1 136 ? 23.328 -3.283 -3.049 1 94.5 136 CYS A CA 1
ATOM 1109 C C . CYS A 1 136 ? 24.641 -4.055 -3.049 1 94.5 136 CYS A C 1
ATOM 1111 O O . CYS A 1 136 ? 25.703 -3.469 -3.213 1 94.5 136 CYS A O 1
ATOM 1113 N N . VAL A 1 137 ? 24.5 -5.312 -2.768 1 91.38 137 VAL A N 1
ATOM 1114 C CA . VAL A 1 137 ? 25.672 -6.191 -2.809 1 91.38 137 VAL A CA 1
ATOM 1115 C C . VAL A 1 137 ? 25.969 -6.574 -4.254 1 91.38 137 VAL A C 1
ATOM 1117 O O . VAL A 1 137 ? 25.094 -7.02 -4.984 1 91.38 137 VAL A O 1
ATOM 1120 N N . SER A 1 138 ? 27.25 -6.441 -4.621 1 89.31 138 SER A N 1
ATOM 1121 C CA . SER A 1 138 ? 27.672 -6.754 -5.98 1 89.31 138 SER A CA 1
ATOM 1122 C C . SER A 1 138 ? 27.438 -8.227 -6.305 1 89.31 138 SER A C 1
ATOM 1124 O O . SER A 1 138 ? 27.703 -9.102 -5.477 1 89.31 138 SER A O 1
ATOM 1126 N N . GLY A 1 139 ? 26.875 -8.469 -7.477 1 89.5 139 GLY A N 1
ATOM 1127 C CA . GLY A 1 139 ? 26.688 -9.836 -7.93 1 89.5 139 GLY A CA 1
ATOM 1128 C C . GLY A 1 139 ? 25.344 -10.422 -7.496 1 89.5 139 GLY A C 1
ATOM 1129 O O . GLY A 1 139 ? 25 -11.539 -7.875 1 89.5 139 GLY A O 1
ATOM 1130 N N . ARG A 1 140 ? 24.672 -9.734 -6.66 1 94.56 140 ARG A N 1
ATOM 1131 C CA . ARG A 1 140 ? 23.359 -10.195 -6.246 1 94.56 140 ARG A CA 1
ATOM 1132 C C . ARG A 1 140 ? 22.25 -9.508 -7.051 1 94.56 140 ARG A C 1
ATOM 1134 O O . ARG A 1 140 ? 22.453 -8.398 -7.547 1 94.56 140 ARG A O 1
ATOM 1141 N N . THR A 1 141 ? 21.188 -10.234 -7.223 1 96.81 141 THR A N 1
ATOM 1142 C CA . THR A 1 141 ? 20.047 -9.672 -7.934 1 96.81 141 THR A CA 1
ATOM 1143 C C . THR A 1 141 ? 18.828 -9.562 -7.008 1 96.81 141 THR A C 1
ATOM 1145 O O . THR A 1 141 ? 18.781 -10.203 -5.961 1 96.81 141 THR A O 1
ATOM 1148 N N . TYR A 1 142 ? 17.938 -8.664 -7.32 1 98.31 142 TYR A N 1
ATOM 1149 C CA . TYR A 1 142 ? 16.828 -8.297 -6.445 1 98.31 142 TYR A CA 1
ATOM 1150 C C . TYR A 1 142 ? 15.508 -8.312 -7.207 1 98.31 142 TYR A C 1
ATOM 1152 O O . TYR A 1 142 ? 15.438 -7.824 -8.336 1 98.31 142 TYR A O 1
ATOM 1160 N N . TRP A 1 143 ? 14.492 -8.906 -6.52 1 98.69 143 TRP A N 1
ATOM 1161 C CA . TRP A 1 143 ? 13.148 -8.773 -7.074 1 98.69 143 TRP A CA 1
ATOM 1162 C C . TRP A 1 143 ? 12.719 -7.309 -7.121 1 98.69 143 TRP A C 1
ATOM 1164 O O . TRP A 1 143 ? 12.969 -6.551 -6.184 1 98.69 143 TRP A O 1
ATOM 1174 N N . ILE A 1 144 ? 12.039 -6.914 -8.203 1 98.31 144 ILE A N 1
ATOM 1175 C CA . ILE A 1 144 ? 11.352 -5.633 -8.297 1 98.31 144 ILE A CA 1
ATOM 1176 C C . ILE A 1 144 ? 9.875 -5.859 -8.609 1 98.31 144 ILE A C 1
ATOM 1178 O O . ILE A 1 144 ? 9.453 -6.988 -8.859 1 98.31 144 ILE A O 1
ATOM 1182 N N . GLY A 1 145 ? 9.125 -4.789 -8.562 1 98.25 145 GLY A N 1
ATOM 1183 C CA . GLY A 1 145 ? 7.68 -4.898 -8.641 1 98.25 145 GLY A CA 1
ATOM 1184 C C . GLY A 1 145 ? 7.16 -4.988 -10.062 1 98.25 145 GLY A C 1
ATOM 1185 O O . GLY A 1 145 ? 6.16 -4.355 -10.398 1 98.25 145 GLY A O 1
ATOM 1186 N N . LEU A 1 146 ? 7.824 -5.75 -10.875 1 97.25 146 LEU A N 1
ATOM 1187 C CA . LEU A 1 146 ? 7.418 -5.938 -12.258 1 97.25 146 LEU A CA 1
ATOM 1188 C C . LEU A 1 146 ? 7.117 -7.406 -12.539 1 97.25 146 LEU A C 1
ATOM 1190 O O . LEU A 1 146 ? 7.902 -8.289 -12.18 1 97.25 146 LEU A O 1
ATOM 1194 N N . LYS A 1 147 ? 5.938 -7.617 -13.133 1 96.19 147 LYS A N 1
ATOM 1195 C CA . LYS A 1 147 ? 5.496 -8.977 -13.422 1 96.19 147 LYS A CA 1
ATOM 1196 C C . LYS A 1 147 ? 4.773 -9.047 -14.766 1 96.19 147 LYS A C 1
ATOM 1198 O O . LYS A 1 147 ? 4.168 -8.07 -15.203 1 96.19 147 LYS A O 1
ATOM 1203 N N . ARG A 1 148 ? 4.914 -10.219 -15.344 1 94.06 148 ARG A N 1
ATOM 1204 C CA . ARG A 1 148 ? 4.168 -10.477 -16.578 1 94.06 148 ARG A CA 1
ATOM 1205 C C . ARG A 1 148 ? 2.674 -10.57 -16.297 1 94.06 148 ARG A C 1
ATOM 1207 O O . ARG A 1 148 ? 2.254 -11.203 -15.32 1 94.06 148 ARG A O 1
ATOM 1214 N N . ASP A 1 149 ? 1.895 -9.891 -17.156 1 88.38 149 ASP A N 1
ATOM 1215 C CA . ASP A 1 149 ? 0.443 -9.938 -17 1 88.38 149 ASP A CA 1
ATOM 1216 C C . ASP A 1 149 ? -0.09 -11.352 -17.219 1 88.38 149 ASP A C 1
ATOM 1218 O O . ASP A 1 149 ? 0.278 -12.016 -18.188 1 88.38 149 ASP A O 1
ATOM 1222 N N . ASN A 1 150 ? -0.92 -11.781 -16.359 1 83.38 150 ASN A N 1
ATOM 1223 C CA . ASN A 1 150 ? -1.464 -13.133 -16.453 1 83.38 150 ASN A CA 1
ATOM 1224 C C . ASN A 1 150 ? -2.443 -13.266 -17.609 1 83.38 150 ASN A C 1
ATOM 1226 O O . ASN A 1 150 ? -2.646 -14.359 -18.141 1 83.38 150 ASN A O 1
ATOM 1230 N N . LYS A 1 151 ? -3.08 -12.203 -17.922 1 82.12 151 LYS A N 1
ATOM 1231 C CA . LYS A 1 151 ? -4.09 -12.219 -18.984 1 82.12 151 LYS A CA 1
ATOM 1232 C C . LYS A 1 151 ? -3.443 -12.094 -20.359 1 82.12 151 LYS A C 1
ATOM 1234 O O . LYS A 1 151 ? -3.973 -12.602 -21.344 1 82.12 151 LYS A O 1
ATOM 1239 N N . ASN A 1 152 ? -2.334 -11.336 -20.406 1 84.25 152 ASN A N 1
ATOM 1240 C CA . ASN A 1 152 ? -1.588 -11.117 -21.641 1 84.25 152 ASN A CA 1
ATOM 1241 C C . ASN A 1 152 ? -0.094 -11.352 -21.438 1 84.25 152 ASN A C 1
ATOM 1243 O O . ASN A 1 152 ? 0.61 -10.492 -20.906 1 84.25 152 ASN A O 1
ATOM 1247 N N . SER A 1 153 ? 0.414 -12.445 -21.953 1 83.38 153 SER A N 1
ATOM 1248 C CA . SER A 1 153 ? 1.779 -12.891 -21.688 1 83.38 153 SER A CA 1
ATOM 1249 C C . SER A 1 153 ? 2.799 -11.945 -22.328 1 83.38 153 SER A C 1
ATOM 1251 O O . SER A 1 153 ? 3.984 -11.992 -21.984 1 83.38 153 SER A O 1
ATOM 1253 N N . ASP A 1 154 ? 2.352 -11.055 -23.172 1 87.31 154 ASP A N 1
ATOM 1254 C CA . ASP A 1 154 ? 3.271 -10.141 -23.844 1 87.31 154 ASP A CA 1
ATOM 1255 C C . ASP A 1 154 ? 3.381 -8.82 -23.094 1 87.31 154 ASP A C 1
ATOM 1257 O O . ASP A 1 154 ? 4.203 -7.969 -23.438 1 87.31 154 ASP A O 1
ATOM 1261 N N . GLU A 1 155 ? 2.629 -8.734 -22.094 1 91.5 155 GLU A N 1
ATOM 1262 C CA . GLU A 1 155 ? 2.59 -7.461 -21.375 1 91.5 155 GLU A CA 1
ATOM 1263 C C . GLU A 1 155 ? 3.184 -7.598 -19.969 1 91.5 155 GLU A C 1
ATOM 1265 O O . GLU A 1 155 ? 3.025 -8.633 -19.328 1 91.5 155 GLU A O 1
ATOM 1270 N N . TRP A 1 156 ? 3.93 -6.59 -19.672 1 94.75 156 TRP A N 1
ATOM 1271 C CA . TRP A 1 156 ? 4.488 -6.473 -18.328 1 94.75 156 TRP A CA 1
ATOM 1272 C C . TRP A 1 156 ? 3.832 -5.332 -17.562 1 94.75 156 TRP A C 1
ATOM 1274 O O . TRP A 1 156 ? 3.531 -4.281 -18.141 1 94.75 156 TRP A O 1
ATOM 1284 N N . LYS A 1 157 ? 3.619 -5.621 -16.25 1 94.19 157 LYS A N 1
ATOM 1285 C CA . LYS A 1 157 ? 2.947 -4.609 -15.438 1 94.19 157 LYS A CA 1
ATOM 1286 C C . LYS A 1 157 ? 3.652 -4.422 -14.094 1 94.19 157 LYS A C 1
ATOM 1288 O O . LYS A 1 157 ? 4.082 -5.398 -13.477 1 94.19 157 LYS A O 1
ATOM 1293 N N . TRP A 1 158 ? 3.684 -3.109 -13.789 1 96.81 158 TRP A N 1
ATOM 1294 C CA . TRP A 1 158 ? 4.082 -2.828 -12.414 1 96.81 158 TRP A CA 1
ATOM 1295 C C . TRP A 1 158 ? 2.982 -3.232 -11.438 1 96.81 158 TRP A C 1
ATOM 1297 O O . TRP A 1 158 ? 1.8 -3.225 -11.789 1 96.81 158 TRP A O 1
ATOM 1307 N N . VAL A 1 159 ? 3.332 -3.52 -10.219 1 96.44 159 VAL A N 1
ATOM 1308 C CA . VAL A 1 159 ? 2.408 -4.055 -9.227 1 96.44 159 VAL A CA 1
ATOM 1309 C C . VAL A 1 159 ? 1.306 -3.039 -8.945 1 96.44 159 VAL A C 1
ATOM 1311 O O . VAL A 1 159 ? 0.191 -3.41 -8.57 1 96.44 159 VAL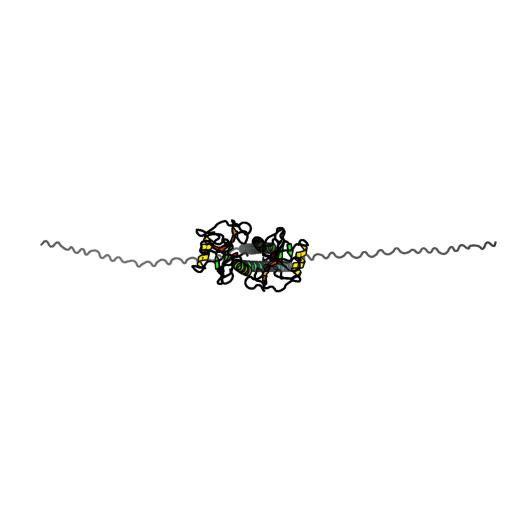 A O 1
ATOM 1314 N N . ASP A 1 160 ? 1.596 -1.762 -9.102 1 94 160 ASP A N 1
ATOM 1315 C CA . ASP A 1 160 ? 0.597 -0.75 -8.773 1 94 160 ASP A CA 1
ATOM 1316 C C . ASP A 1 160 ? -0.196 -0.336 -10.016 1 94 160 ASP A C 1
ATOM 1318 O O . ASP A 1 160 ? -0.963 0.628 -9.969 1 94 160 ASP A O 1
ATOM 1322 N N . GLY A 1 161 ? 0.083 -0.938 -11.117 1 91.38 161 GLY A N 1
ATOM 1323 C CA . GLY A 1 161 ? -0.696 -0.681 -12.32 1 91.38 161 GLY A CA 1
ATOM 1324 C C . GLY A 1 161 ? -0.128 0.438 -13.172 1 91.38 161 GLY A C 1
ATOM 1325 O O . GLY A 1 161 ? -0.633 0.712 -14.258 1 91.38 161 GLY A O 1
ATOM 1326 N N . THR A 1 162 ? 0.923 1.045 -12.664 1 90.88 162 THR A N 1
ATOM 1327 C CA . THR A 1 162 ? 1.56 2.076 -13.477 1 90.88 162 THR A CA 1
ATOM 1328 C C . THR A 1 162 ? 2.107 1.481 -14.773 1 90.88 162 THR A C 1
ATOM 1330 O O . THR A 1 162 ? 2.65 0.374 -14.773 1 90.88 162 THR A O 1
ATOM 1333 N N . PRO A 1 163 ? 1.93 2.223 -15.812 1 87.88 163 PRO A N 1
ATOM 1334 C CA . PRO A 1 163 ? 2.447 1.705 -17.078 1 87.88 163 PRO A CA 1
ATOM 1335 C C . PRO A 1 163 ? 3.975 1.685 -17.125 1 87.88 163 PRO A C 1
ATOM 1337 O O . PRO A 1 163 ? 4.625 2.535 -16.516 1 87.88 163 PRO A O 1
ATOM 1340 N N . MET A 1 164 ? 4.465 0.705 -17.812 1 91 164 MET A N 1
ATOM 1341 C CA . MET A 1 164 ? 5.906 0.643 -18.047 1 91 164 MET A CA 1
ATOM 1342 C C . MET A 1 164 ? 6.34 1.677 -19.078 1 91 164 MET A C 1
ATOM 1344 O O . MET A 1 164 ? 5.988 1.571 -20.25 1 91 164 MET A O 1
ATOM 1348 N N . THR A 1 165 ? 7.016 2.721 -18.672 1 88.31 165 THR A N 1
ATOM 1349 C CA . THR A 1 165 ? 7.406 3.793 -19.578 1 88.31 165 THR A CA 1
ATOM 1350 C C . THR A 1 165 ? 8.852 3.611 -20.031 1 88.31 165 THR A C 1
ATOM 1352 O O . THR A 1 165 ? 9.328 4.348 -20.906 1 88.31 165 THR A O 1
ATOM 1355 N N . PHE A 1 166 ? 9.523 2.809 -19.484 1 89.94 166 PHE A N 1
ATOM 1356 C CA . PHE A 1 166 ? 10.883 2.449 -19.875 1 89.94 166 PHE A CA 1
ATOM 1357 C C . PHE A 1 166 ? 11.18 0.993 -19.547 1 89.94 166 PHE A C 1
ATOM 1359 O O . PHE A 1 166 ? 10.461 0.375 -18.75 1 89.94 166 PHE A O 1
ATOM 1366 N N . SER A 1 167 ? 12.164 0.443 -20.219 1 93.12 167 SER A N 1
ATOM 1367 C CA . SER A 1 167 ? 12.656 -0.894 -19.922 1 93.12 167 SER A CA 1
ATOM 1368 C C . SER A 1 167 ? 14.18 -0.935 -19.938 1 93.12 167 SER A C 1
ATOM 1370 O O . SER A 1 167 ? 14.82 -0.098 -20.578 1 93.12 167 SER A O 1
ATOM 1372 N N . ASN A 1 168 ? 14.766 -1.798 -19.172 1 94.38 168 ASN A N 1
ATOM 1373 C CA . ASN A 1 168 ? 16.219 -2.014 -19.141 1 94.38 168 ASN A CA 1
ATOM 1374 C C . ASN A 1 168 ? 16.562 -3.498 -19.141 1 94.38 168 ASN A C 1
ATOM 1376 O O . ASN A 1 168 ? 17.312 -3.971 -18.281 1 94.38 168 ASN A O 1
ATOM 1380 N N . TRP A 1 169 ? 16.078 -4.125 -20.109 1 95.44 169 TRP A N 1
ATOM 1381 C CA . TRP A 1 169 ? 16.25 -5.574 -20.203 1 95.44 169 TRP A CA 1
ATOM 1382 C C . TRP A 1 169 ? 17.688 -5.941 -20.547 1 95.44 169 TRP A C 1
ATOM 1384 O O . TRP A 1 169 ? 18.344 -5.254 -21.328 1 95.44 169 TRP A O 1
ATOM 1394 N N . GLN A 1 170 ? 18.094 -7.027 -19.984 1 94.5 170 GLN A N 1
ATOM 1395 C CA . GLN A 1 170 ? 19.344 -7.637 -20.422 1 94.5 170 GLN A CA 1
ATOM 1396 C C . GLN A 1 170 ? 19.219 -8.227 -21.812 1 94.5 170 GLN A C 1
ATOM 1398 O O . GLN A 1 170 ? 18.141 -8.664 -22.219 1 94.5 170 GLN A O 1
ATOM 1403 N N . ASP A 1 171 ? 20.312 -8.242 -22.469 1 93.75 171 ASP A N 1
ATOM 1404 C CA . ASP A 1 171 ? 20.281 -8.859 -23.781 1 93.75 171 ASP A CA 1
ATOM 1405 C C . ASP A 1 171 ? 19.75 -10.289 -23.719 1 93.75 171 ASP A C 1
ATOM 1407 O O . ASP A 1 171 ? 20.188 -11.086 -22.891 1 93.75 171 ASP A O 1
ATOM 1411 N N . GLY A 1 172 ? 18.734 -10.5 -24.562 1 93.88 172 GLY A N 1
ATOM 1412 C CA . GLY A 1 172 ? 18.156 -11.836 -24.609 1 93.88 172 GLY A CA 1
ATOM 1413 C C . GLY A 1 172 ? 16.969 -11.992 -23.688 1 93.88 172 GLY A C 1
ATOM 1414 O O . GLY A 1 172 ? 16.328 -13.047 -23.672 1 93.88 172 GLY A O 1
ATOM 1415 N N . ASP A 1 173 ? 16.781 -10.969 -22.891 1 92.62 173 ASP A N 1
ATOM 1416 C CA . ASP A 1 173 ? 15.625 -10.992 -21.984 1 92.62 173 ASP A CA 1
ATOM 1417 C C . ASP A 1 173 ? 14.57 -9.977 -22.422 1 92.62 173 ASP A C 1
ATOM 1419 O O . ASP A 1 173 ? 14.883 -9 -23.094 1 92.62 173 ASP A O 1
ATOM 1423 N N . PRO A 1 174 ? 13.312 -10.188 -21.984 1 91.69 174 PRO A N 1
ATOM 1424 C CA . PRO A 1 174 ? 12.805 -11.398 -21.344 1 91.69 174 PRO A CA 1
ATOM 1425 C C . PRO A 1 174 ? 12.734 -12.586 -22.297 1 91.69 174 PRO A C 1
ATOM 1427 O O . PRO A 1 174 ? 12.312 -12.43 -23.453 1 91.69 174 PRO A O 1
ATOM 1430 N N . ASN A 1 175 ? 13.156 -13.758 -21.906 1 90.06 175 ASN A N 1
ATOM 1431 C CA . ASN A 1 175 ? 13.203 -14.906 -22.797 1 90.06 175 ASN A CA 1
ATOM 1432 C C . ASN A 1 175 ? 12.25 -16.016 -22.344 1 90.06 175 ASN A C 1
ATOM 1434 O O . ASN A 1 175 ? 12.07 -17.016 -23.047 1 90.06 175 ASN A O 1
ATOM 1438 N N . ASN A 1 176 ? 11.602 -15.805 -21.172 1 88.62 176 ASN A N 1
ATOM 1439 C CA . ASN A 1 176 ? 10.656 -16.781 -20.625 1 88.62 176 ASN A CA 1
ATOM 1440 C C . ASN A 1 176 ? 11.227 -18.188 -20.656 1 88.62 176 ASN A C 1
ATOM 1442 O O . ASN A 1 176 ? 10.547 -19.125 -21.094 1 88.62 176 ASN A O 1
ATOM 1446 N N . ALA A 1 177 ? 12.445 -18.328 -20.219 1 84.38 177 ALA A N 1
ATOM 1447 C CA . ALA A 1 177 ? 13.086 -19.641 -20.234 1 84.38 177 ALA A CA 1
ATOM 1448 C C . ALA A 1 177 ? 12.266 -20.656 -19.453 1 84.38 177 ALA A C 1
ATOM 1450 O O . ALA A 1 177 ? 11.875 -20.391 -18.312 1 84.38 177 ALA A O 1
ATOM 1451 N N . GLY A 1 178 ? 11.867 -21.781 -20.141 1 86.44 178 GLY A N 1
ATOM 1452 C CA . GLY A 1 178 ? 11.062 -22.828 -19.5 1 86.44 178 GLY A CA 1
ATOM 1453 C C . GLY A 1 178 ? 9.594 -22.453 -19.406 1 86.44 178 GLY A C 1
ATOM 1454 O O . GLY A 1 178 ? 8.812 -23.172 -18.781 1 86.44 178 GLY A O 1
ATOM 1455 N N . ASN A 1 179 ? 9.18 -21.344 -19.844 1 83.5 179 ASN A N 1
ATOM 1456 C CA . ASN A 1 179 ? 7.809 -20.875 -20 1 83.5 179 ASN A CA 1
ATOM 1457 C C . ASN A 1 179 ? 7.16 -20.547 -18.656 1 83.5 179 ASN A C 1
ATOM 1459 O O . ASN A 1 179 ? 5.949 -20.703 -18.5 1 83.5 179 ASN A O 1
ATOM 1463 N N . HIS A 1 180 ? 8.055 -20.219 -17.672 1 87.5 180 HIS A N 1
ATOM 1464 C CA . HIS A 1 180 ? 7.492 -19.938 -16.359 1 87.5 180 HIS A CA 1
ATOM 1465 C C . HIS A 1 180 ? 8.195 -18.75 -15.695 1 87.5 180 HIS A C 1
ATOM 1467 O O . HIS A 1 180 ? 8.25 -18.656 -14.469 1 87.5 180 HIS A O 1
ATOM 1473 N N . GLU A 1 181 ? 8.812 -17.891 -16.562 1 92.12 181 GLU A N 1
ATOM 1474 C CA . GLU A 1 181 ? 9.5 -16.734 -16.016 1 92.12 181 GLU A CA 1
ATOM 1475 C C . GLU A 1 181 ? 8.633 -15.484 -16.094 1 92.12 181 GLU A C 1
ATOM 1477 O O . GLU A 1 181 ? 8.648 -14.789 -17.125 1 92.12 181 GLU A O 1
ATOM 1482 N N . ASP A 1 182 ? 7.926 -15.195 -15.047 1 95.88 182 ASP A N 1
ATOM 1483 C CA . ASP A 1 182 ? 6.926 -14.133 -15.117 1 95.88 182 ASP A CA 1
ATOM 1484 C C . ASP A 1 182 ? 7.281 -12.992 -14.172 1 95.88 182 ASP A C 1
ATOM 1486 O O . ASP A 1 182 ? 6.543 -12 -14.078 1 95.88 182 ASP A O 1
ATOM 1490 N N . CYS A 1 183 ? 8.398 -13.148 -13.453 1 97.69 183 CYS A N 1
ATOM 1491 C CA . CYS A 1 183 ? 8.781 -12.141 -12.477 1 97.69 183 CYS A CA 1
ATOM 1492 C C . CYS A 1 183 ? 10.156 -11.57 -12.805 1 97.69 183 CYS A C 1
ATOM 1494 O O . CYS A 1 183 ? 10.977 -12.234 -13.445 1 97.69 183 CYS A O 1
ATOM 1496 N N . VAL A 1 184 ? 10.422 -10.352 -12.383 1 97.94 184 VAL A N 1
ATOM 1497 C CA . VAL A 1 184 ? 11.602 -9.656 -12.867 1 97.94 184 VAL A CA 1
ATOM 1498 C C . VAL A 1 184 ? 12.547 -9.367 -11.703 1 97.94 184 VAL A C 1
ATOM 1500 O O . VAL A 1 184 ? 12.117 -8.938 -10.633 1 97.94 184 VAL A O 1
ATOM 1503 N N . GLU A 1 185 ? 13.797 -9.703 -11.93 1 97.88 185 GLU A N 1
ATOM 1504 C CA . GLU A 1 185 ? 14.883 -9.32 -11.031 1 97.88 185 GLU A CA 1
ATOM 1505 C C . GLU A 1 185 ? 15.891 -8.414 -11.734 1 97.88 185 GLU A C 1
ATOM 1507 O O . GLU A 1 185 ? 15.914 -8.344 -12.969 1 97.88 185 GLU A O 1
ATOM 1512 N N . THR A 1 186 ? 16.656 -7.68 -10.891 1 94.94 186 THR A N 1
ATOM 1513 C CA . THR A 1 186 ? 17.625 -6.797 -11.547 1 94.94 186 THR A CA 1
ATOM 1514 C C . THR A 1 186 ? 18.828 -6.539 -10.648 1 94.94 186 THR A C 1
ATOM 1516 O O . THR A 1 186 ? 18.719 -6.59 -9.422 1 94.94 186 THR A O 1
ATOM 1519 N N . PHE A 1 187 ? 19.969 -6.512 -11.047 1 90.56 187 PHE A N 1
ATOM 1520 C CA . PHE A 1 187 ? 21.141 -5.805 -10.547 1 90.56 187 PHE A CA 1
ATOM 1521 C C . PHE A 1 187 ? 21.734 -4.902 -11.625 1 90.56 187 PHE A C 1
ATOM 1523 O O . PHE A 1 187 ? 22.812 -5.18 -12.156 1 90.56 187 PHE A O 1
ATOM 1530 N N . GLY A 1 188 ? 20.922 -3.951 -12.219 1 87.81 188 GLY A N 1
ATOM 1531 C CA . GLY A 1 188 ? 21.219 -3.154 -13.398 1 87.81 188 GLY A CA 1
ATOM 1532 C C . GLY A 1 188 ? 20.281 -3.432 -14.562 1 87.81 188 GLY A C 1
ATOM 1533 O O . GLY A 1 188 ? 19.234 -2.801 -14.688 1 87.81 188 GLY A O 1
ATOM 1534 N N . HIS A 1 189 ? 20.578 -4.559 -15.281 1 92.94 189 HIS A N 1
ATOM 1535 C CA . HIS A 1 189 ? 19.672 -4.965 -16.344 1 92.94 189 HIS A CA 1
ATOM 1536 C C . HIS A 1 189 ? 18.625 -5.945 -15.836 1 92.94 189 HIS A C 1
ATOM 1538 O O . HIS A 1 189 ? 18.891 -6.707 -14.898 1 92.94 189 HIS A O 1
ATOM 1544 N N . TRP A 1 190 ? 17.484 -5.902 -16.5 1 96.62 190 TRP A N 1
ATOM 1545 C CA . TRP A 1 190 ? 16.344 -6.695 -16.047 1 96.62 190 TRP A CA 1
ATOM 1546 C C . TRP A 1 190 ? 16.406 -8.117 -16.594 1 96.62 190 TRP A C 1
ATOM 1548 O O . TRP A 1 190 ? 16.859 -8.328 -17.734 1 96.62 190 TRP A O 1
ATOM 1558 N N . ASN A 1 191 ? 16.047 -9.07 -15.812 1 96.88 191 ASN A N 1
ATOM 1559 C CA . ASN A 1 191 ? 15.945 -10.469 -16.219 1 96.88 191 ASN A CA 1
ATOM 1560 C C . ASN A 1 191 ? 14.664 -11.117 -15.688 1 96.88 191 ASN A C 1
ATOM 1562 O O . ASN A 1 191 ? 14.305 -10.93 -14.523 1 96.88 191 ASN A O 1
ATOM 1566 N N . ASP A 1 192 ? 13.914 -11.781 -16.578 1 96.94 192 ASP A N 1
ATOM 1567 C CA . ASP A 1 192 ? 12.727 -12.508 -16.141 1 96.94 192 ASP A CA 1
ATOM 1568 C C . ASP A 1 192 ? 13.094 -13.875 -15.57 1 96.94 192 ASP A C 1
ATOM 1570 O O . ASP A 1 192 ? 13.922 -14.586 -16.156 1 96.94 192 ASP A O 1
ATOM 1574 N N . LEU A 1 193 ? 12.562 -14.133 -14.391 1 96.88 193 LEU A N 1
ATOM 1575 C CA . LEU A 1 193 ? 12.82 -15.391 -13.711 1 96.88 193 LEU A CA 1
ATOM 1576 C C . LEU A 1 193 ? 11.531 -16.016 -13.203 1 96.88 193 LEU A C 1
ATOM 1578 O O . LEU A 1 193 ? 10.477 -15.375 -13.227 1 96.88 193 LEU A O 1
ATOM 1582 N N . HIS A 1 194 ? 11.656 -17.359 -12.883 1 97 194 HIS A N 1
ATOM 1583 C CA . HIS A 1 194 ? 10.539 -18.047 -12.234 1 97 194 HIS A CA 1
ATOM 1584 C C . HIS A 1 194 ? 10.188 -17.375 -10.906 1 97 194 HIS A C 1
ATOM 1586 O O . HIS A 1 194 ? 11.062 -17.172 -10.055 1 97 194 HIS A O 1
ATOM 1592 N N . CYS A 1 195 ? 8.898 -17.109 -10.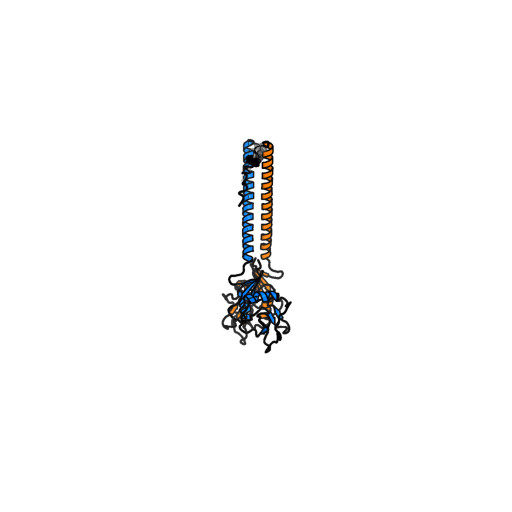68 1 96.44 195 CYS A N 1
ATOM 1593 C CA . CYS A 1 195 ? 8.43 -16.312 -9.547 1 96.44 195 CYS A CA 1
ATOM 1594 C C . CYS A 1 195 ? 8.688 -17.047 -8.234 1 96.44 195 CYS A C 1
ATOM 1596 O O . CYS A 1 195 ? 8.719 -16.422 -7.172 1 96.44 195 CYS A O 1
ATOM 1598 N N . GLU A 1 196 ? 8.93 -18.328 -8.312 1 95.62 196 GLU A N 1
ATOM 1599 C CA . GLU A 1 196 ? 9.086 -19.125 -7.105 1 95.62 196 GLU A CA 1
ATOM 1600 C C . GLU A 1 196 ? 10.547 -19.188 -6.668 1 95.62 196 GLU A C 1
ATOM 1602 O O . GLU A 1 196 ? 10.875 -19.844 -5.672 1 95.62 196 GLU A O 1
ATOM 1607 N N . THR A 1 197 ? 11.414 -18.5 -7.473 1 97.06 197 THR A N 1
ATOM 1608 C CA . THR A 1 197 ? 12.828 -18.453 -7.109 1 97.06 197 THR A CA 1
ATOM 1609 C C . THR A 1 197 ? 13.039 -17.578 -5.875 1 97.06 197 THR A C 1
ATOM 1611 O O . THR A 1 197 ? 12.406 -16.531 -5.738 1 97.06 197 THR A O 1
ATOM 1614 N N . ASN A 1 198 ? 13.875 -18.031 -4.938 1 97.94 198 ASN A N 1
ATOM 1615 C CA . ASN A 1 198 ? 14.211 -17.219 -3.77 1 97.94 198 ASN A CA 1
ATOM 1616 C C . ASN A 1 198 ? 15.328 -16.234 -4.078 1 97.94 198 ASN A C 1
ATOM 1618 O O . ASN A 1 198 ? 16.453 -16.625 -4.375 1 97.94 198 ASN A O 1
ATOM 1622 N N . LEU A 1 199 ? 15.023 -14.945 -3.994 1 98.25 199 LEU A N 1
ATOM 1623 C CA . LEU A 1 199 ? 15.984 -13.883 -4.238 1 98.25 199 LEU A CA 1
ATOM 1624 C C . LEU A 1 199 ? 15.836 -12.766 -3.207 1 98.25 199 LEU A C 1
ATOM 1626 O O . LEU A 1 199 ? 14.852 -12.727 -2.471 1 98.25 199 LEU A O 1
ATOM 1630 N N . LEU A 1 200 ? 16.859 -11.93 -3.115 1 98.44 200 LEU A N 1
ATOM 1631 C CA . LEU A 1 200 ? 16.703 -10.68 -2.379 1 98.44 200 LEU A CA 1
ATOM 1632 C C . LEU A 1 200 ? 15.711 -9.75 -3.072 1 98.44 200 LEU A C 1
ATOM 1634 O O . LEU A 1 200 ? 15.297 -10.016 -4.203 1 98.44 200 LEU A O 1
ATOM 1638 N N . PHE A 1 201 ? 15.242 -8.75 -2.354 1 98.62 201 PHE A N 1
ATOM 1639 C CA . PHE A 1 201 ? 14.25 -7.852 -2.936 1 98.62 201 PHE A CA 1
ATOM 1640 C C . PHE A 1 201 ? 14.406 -6.441 -2.383 1 98.62 201 PHE A C 1
ATOM 1642 O O . PHE A 1 201 ? 15.047 -6.242 -1.345 1 98.62 201 PHE A O 1
ATOM 1649 N N . ILE A 1 202 ? 13.898 -5.508 -3.119 1 98.5 202 ILE A N 1
ATOM 1650 C CA . ILE A 1 202 ? 13.945 -4.105 -2.721 1 98.5 202 ILE A CA 1
ATOM 1651 C C . ILE A 1 202 ? 12.531 -3.557 -2.576 1 98.5 202 ILE A C 1
ATOM 1653 O O . ILE A 1 202 ? 11.695 -3.746 -3.457 1 98.5 202 ILE A O 1
ATOM 1657 N N . CYS A 1 203 ? 12.281 -2.973 -1.43 1 98.62 203 CYS A N 1
ATOM 1658 C CA . CYS A 1 203 ? 11.031 -2.268 -1.194 1 98.62 203 CYS A CA 1
ATOM 1659 C C . CYS A 1 203 ? 11.211 -0.762 -1.347 1 98.62 203 CYS A C 1
ATOM 1661 O O . CYS A 1 203 ? 12.289 -0.232 -1.06 1 98.62 203 CYS A O 1
ATOM 1663 N N . LYS A 1 204 ? 10.109 -0.114 -1.789 1 97.69 204 LYS A N 1
ATOM 1664 C CA . LYS A 1 204 ? 10.125 1.338 -1.943 1 97.69 204 LYS A CA 1
ATOM 1665 C C . LYS A 1 204 ? 8.883 1.967 -1.32 1 97.69 204 LYS A C 1
ATOM 1667 O O . LYS A 1 204 ? 7.77 1.454 -1.481 1 97.69 204 LYS A O 1
ATOM 1672 N N . ARG A 1 205 ? 9.078 2.986 -0.578 1 94.62 205 ARG A N 1
ATOM 1673 C CA . ARG A 1 205 ? 7.957 3.803 -0.116 1 94.62 205 ARG A CA 1
ATOM 1674 C C . ARG A 1 205 ? 8.25 5.289 -0.307 1 94.62 205 ARG A C 1
ATOM 1676 O O . ARG A 1 205 ? 9.383 5.73 -0.136 1 94.62 205 ARG A O 1
ATOM 1683 N N . THR A 1 206 ? 7.227 5.934 -0.757 1 89.25 206 THR A N 1
ATOM 1684 C CA . THR A 1 206 ? 7.367 7.371 -0.959 1 89.25 206 THR A CA 1
ATOM 1685 C C . THR A 1 206 ? 6.953 8.133 0.296 1 89.25 206 THR A C 1
ATOM 1687 O O . THR A 1 206 ? 5.988 7.766 0.964 1 89.25 206 THR A O 1
ATOM 1690 N N . LEU A 1 207 ? 7.746 9.062 0.612 1 80.06 207 LEU A N 1
ATOM 1691 C CA . LEU A 1 207 ? 7.449 9.898 1.771 1 80.06 207 LEU A CA 1
ATOM 1692 C C . LEU A 1 207 ? 6.297 10.852 1.471 1 80.06 207 LEU A C 1
ATOM 1694 O O . LEU A 1 207 ? 6.383 11.656 0.543 1 80.06 207 LEU A O 1
ATOM 1698 N N . ASN A 1 208 ? 4.98 10.344 1.797 1 65.06 208 ASN A N 1
ATOM 1699 C CA . ASN A 1 208 ? 3.848 11.25 1.672 1 65.06 208 ASN A CA 1
ATOM 1700 C C . ASN A 1 208 ? 3.465 11.859 3.02 1 65.06 208 ASN A C 1
ATOM 1702 O O . ASN A 1 208 ? 3.355 11.141 4.016 1 65.06 208 ASN A O 1
ATOM 1706 N N . CYS A 1 209 ? 3.77 13.055 3.242 1 58.25 209 CYS A N 1
ATOM 1707 C CA . CYS A 1 209 ? 3.375 13.789 4.441 1 58.25 209 CYS A CA 1
ATOM 1708 C C . CYS A 1 209 ? 1.955 14.328 4.309 1 58.25 209 CYS A C 1
ATOM 1710 O O . CYS A 1 209 ? 1.521 14.68 3.209 1 58.25 209 CYS A O 1
ATOM 1712 N N . HIS B 1 1 ? 112.938 57.906 -4.668 1 27.19 1 HIS B N 1
ATOM 1713 C CA . HIS B 1 1 ? 112.312 57.562 -3.416 1 27.19 1 HIS B CA 1
ATOM 1714 C C . HIS B 1 1 ? 111.5 58.75 -2.877 1 27.19 1 HIS B C 1
ATOM 1716 O O . HIS B 1 1 ? 111 58.719 -1.732 1 27.19 1 HIS B O 1
ATOM 1722 N N . ASN B 1 2 ? 111.188 59.781 -3.719 1 27.61 2 ASN B N 1
ATOM 1723 C CA . ASN B 1 2 ? 110.875 61.125 -3.35 1 27.61 2 ASN B CA 1
ATOM 1724 C C . ASN B 1 2 ? 109.5 61.219 -2.693 1 27.61 2 ASN B C 1
ATOM 1726 O O . ASN B 1 2 ? 108.5 60.656 -3.191 1 27.61 2 ASN B O 1
ATOM 1730 N N . ILE B 1 3 ? 109.375 61.656 -1.464 1 29.31 3 ILE B N 1
ATOM 1731 C CA . ILE B 1 3 ? 108.5 61.594 -0.302 1 29.31 3 ILE B CA 1
ATOM 1732 C C . ILE B 1 3 ? 107.312 62.562 -0.477 1 29.31 3 ILE B C 1
ATOM 1734 O O . ILE B 1 3 ? 107.5 63.781 -0.304 1 29.31 3 ILE B O 1
ATOM 1738 N N . THR B 1 4 ? 106.688 62.594 -1.634 1 29.98 4 THR B N 1
ATOM 1739 C CA . THR B 1 4 ? 105.688 63.656 -1.843 1 29.98 4 THR B CA 1
ATOM 1740 C C . THR B 1 4 ? 104.688 63.688 -0.742 1 29.98 4 THR B C 1
ATOM 1742 O O . THR B 1 4 ? 104.25 62.625 -0.252 1 29.98 4 THR B O 1
ATOM 1745 N N . PHE B 1 5 ? 104.5 64.812 -0.1 1 28.25 5 PHE B N 1
ATOM 1746 C CA . PHE B 1 5 ? 103.875 65.438 1.051 1 28.25 5 PHE B CA 1
ATOM 1747 C C . PHE B 1 5 ? 102.312 65.375 0.955 1 28.25 5 PHE B C 1
ATOM 1749 O O . PHE B 1 5 ? 101.75 65.688 -0.076 1 28.25 5 PHE B O 1
ATOM 1756 N N . TYR B 1 6 ? 101.688 64.375 1.587 1 30.42 6 TYR B N 1
ATOM 1757 C CA . TYR B 1 6 ? 100.312 63.875 1.713 1 30.42 6 TYR B CA 1
ATOM 1758 C C . TYR B 1 6 ? 99.375 64.938 2.346 1 30.42 6 TYR B C 1
ATOM 1760 O O . TYR B 1 6 ? 99.5 65.188 3.545 1 30.42 6 TYR B O 1
ATOM 1768 N N . ASP B 1 7 ? 99.375 66.125 1.707 1 27.62 7 ASP B N 1
ATOM 1769 C CA . ASP B 1 7 ? 98.688 67.25 2.326 1 27.62 7 ASP B CA 1
ATOM 1770 C C . ASP B 1 7 ? 97.25 66.812 2.744 1 27.62 7 ASP B C 1
ATOM 1772 O O . ASP B 1 7 ? 96.625 65.938 2.092 1 27.62 7 ASP B O 1
ATOM 1776 N N . ASP B 1 8 ? 96.812 67.125 3.955 1 27.62 8 ASP B N 1
ATOM 1777 C CA . ASP B 1 8 ? 95.938 66.938 5.066 1 27.62 8 ASP B CA 1
ATOM 1778 C C . ASP B 1 8 ? 94.562 67.562 4.758 1 27.62 8 ASP B C 1
ATOM 1780 O O . ASP B 1 8 ? 94.375 68.75 4.727 1 27.62 8 ASP B O 1
ATOM 1784 N N . ASP B 1 9 ? 93.938 67.188 3.584 1 26.34 9 ASP B N 1
ATOM 1785 C CA . ASP B 1 9 ? 92.688 67.875 3.162 1 26.34 9 ASP B CA 1
ATOM 1786 C C . ASP B 1 9 ? 91.625 67.75 4.242 1 26.34 9 ASP B C 1
ATOM 1788 O O . ASP B 1 9 ? 91.125 66.688 4.547 1 26.34 9 ASP B O 1
ATOM 1792 N N . TYR B 1 10 ? 91.625 68.562 5.32 1 27.7 10 TYR B N 1
ATOM 1793 C CA . TYR B 1 10 ? 90.812 68.625 6.5 1 27.7 10 TYR B CA 1
ATOM 1794 C C . TYR B 1 10 ? 89.375 69.062 6.117 1 27.7 10 TYR B C 1
ATOM 1796 O O . TYR B 1 10 ? 89.062 70.25 6.062 1 27.7 10 TYR B O 1
ATOM 1804 N N . GLU B 1 11 ? 88.938 68.688 4.883 1 27.17 11 GLU B N 1
ATOM 1805 C CA . GLU B 1 11 ? 87.75 69.438 4.52 1 27.17 11 GLU B CA 1
ATOM 1806 C C . GLU B 1 11 ? 86.688 69.375 5.637 1 27.17 11 GLU B C 1
ATOM 1808 O O . GLU B 1 11 ? 86.75 68.438 6.469 1 27.17 11 GLU B O 1
ATOM 1813 N N . ASN B 1 12 ? 85.75 70.375 5.609 1 28.03 12 ASN B N 1
ATOM 1814 C CA . ASN B 1 12 ? 84.75 71.125 6.309 1 28.03 12 ASN B CA 1
ATOM 1815 C C . ASN B 1 12 ? 83.562 70.25 6.754 1 28.03 12 ASN B C 1
ATOM 1817 O O . ASN B 1 12 ? 83.062 69.5 5.961 1 28.03 12 ASN B O 1
ATOM 1821 N N . MET B 1 13 ? 83.562 69.875 8 1 28.75 13 MET B N 1
ATOM 1822 C CA . MET B 1 13 ? 82.688 69.125 8.883 1 28.75 13 MET B CA 1
ATOM 1823 C C . MET B 1 13 ? 81.25 69.688 8.891 1 28.75 13 MET B C 1
ATOM 1825 O O . MET B 1 13 ? 80.875 70.375 9.859 1 28.75 13 MET B O 1
ATOM 1829 N N . GLU B 1 14 ? 80.875 70.5 7.855 1 31.2 14 GLU B N 1
ATOM 1830 C CA . GLU B 1 14 ? 79.688 71.25 8.258 1 31.2 14 GLU B CA 1
ATOM 1831 C C . GLU B 1 14 ? 78.625 70.375 8.742 1 31.2 14 GLU B C 1
ATOM 1833 O O . GLU B 1 14 ? 78.375 69.312 8.164 1 31.2 14 GLU B O 1
ATOM 1838 N N . SER B 1 15 ? 78.25 70.5 10.047 1 30.33 15 SER B N 1
ATOM 1839 C CA . SER B 1 15 ? 77.375 69.875 11.023 1 30.33 15 SER B CA 1
ATOM 1840 C C . SER B 1 15 ? 75.938 69.875 10.523 1 30.33 15 SER B C 1
ATOM 1842 O O . SER B 1 15 ? 75.375 70.938 10.242 1 30.33 15 SER B O 1
ATOM 1844 N N . ASP B 1 16 ? 75.562 69.062 9.531 1 30.48 16 ASP B N 1
ATOM 1845 C CA . ASP B 1 16 ? 74.25 68.938 8.992 1 30.48 16 ASP B CA 1
ATOM 1846 C C . ASP B 1 16 ? 73.188 68.812 10.102 1 30.48 16 ASP B C 1
ATOM 1848 O O . ASP B 1 16 ? 73.188 67.812 10.812 1 30.48 16 ASP B O 1
ATOM 1852 N N . LEU B 1 17 ? 72.938 69.812 10.906 1 30.86 17 LEU B N 1
ATOM 1853 C CA . LEU B 1 17 ? 71.938 69.875 11.961 1 30.86 17 LEU B CA 1
ATOM 1854 C C . LEU B 1 17 ? 70.562 69.438 11.43 1 30.86 17 LEU B C 1
ATOM 1856 O O . LEU B 1 17 ? 69.938 70.125 10.625 1 30.86 17 LEU B O 1
ATOM 1860 N N . ARG B 1 18 ? 70.562 68.188 10.953 1 35.66 18 ARG B N 1
ATOM 1861 C CA . ARG B 1 18 ? 69.312 67.75 10.414 1 35.66 18 ARG B CA 1
ATOM 1862 C C . ARG B 1 18 ? 68.188 68 11.414 1 35.66 18 ARG B C 1
ATOM 1864 O O . ARG B 1 18 ? 68.312 67.625 12.586 1 35.66 18 ARG B O 1
ATOM 1871 N N . ALA B 1 19 ? 67.375 69.062 11.211 1 42.94 19 ALA B N 1
ATOM 1872 C CA . ALA B 1 19 ? 66.25 69.438 12.039 1 42.94 19 ALA B CA 1
ATOM 1873 C C . ALA B 1 19 ? 65.312 68.25 12.328 1 42.94 19 ALA B C 1
ATOM 1875 O O . ALA B 1 19 ? 65.188 67.375 11.5 1 42.94 19 ALA B O 1
ATOM 1876 N N . PRO B 1 20 ? 65.125 67.875 13.602 1 40.88 20 PRO B N 1
ATOM 1877 C CA . PRO B 1 20 ? 64.375 66.688 14 1 40.88 20 PRO B CA 1
ATOM 1878 C C . PRO B 1 20 ? 63 66.562 13.328 1 40.88 20 PRO B C 1
ATOM 1880 O O . PRO B 1 20 ? 62.438 67.562 12.93 1 40.88 20 PRO B O 1
ATOM 1883 N N . PRO B 1 21 ? 62.75 65.5 12.555 1 41.34 21 PRO B N 1
ATOM 1884 C CA . PRO B 1 21 ? 61.469 65.375 11.828 1 41.34 21 PRO B CA 1
ATOM 1885 C C . PRO B 1 21 ? 60.281 65.75 12.688 1 41.34 21 PRO B C 1
ATOM 1887 O O . PRO B 1 21 ? 60.312 65.562 13.906 1 41.34 21 PRO B O 1
ATOM 1890 N N . VAL B 1 22 ? 59.562 66.875 12.359 1 42.09 22 VAL B N 1
ATOM 1891 C CA . VAL B 1 22 ? 58.344 67.375 12.953 1 42.09 22 VAL B CA 1
ATOM 1892 C C . VAL B 1 22 ? 57.344 66.25 13.133 1 42.09 22 VAL B C 1
ATOM 1894 O O . VAL B 1 22 ? 57.188 65.375 12.234 1 42.09 22 VAL B O 1
ATOM 1897 N N . LEU B 1 23 ? 57.188 65.75 14.367 1 38.97 23 LEU B N 1
ATOM 1898 C CA . LEU B 1 23 ? 56.25 64.688 14.766 1 38.97 23 LEU B CA 1
ATOM 1899 C C . LEU B 1 23 ? 54.906 64.875 14.094 1 38.97 23 LEU B C 1
ATOM 1901 O O . LEU B 1 23 ? 54.438 66 13.898 1 38.97 23 LEU B O 1
ATOM 1905 N N . PRO B 1 24 ? 54.469 63.844 13.273 1 43.19 24 PRO B N 1
ATOM 1906 C CA . PRO B 1 24 ? 53.219 63.938 12.555 1 43.19 24 PRO B CA 1
ATOM 1907 C C . PRO B 1 24 ? 52.062 64.438 13.438 1 43.19 24 PRO B C 1
ATOM 1909 O O . PRO B 1 24 ? 52.094 64.188 14.656 1 43.19 24 PRO B O 1
ATOM 1912 N N . ARG B 1 25 ? 51.375 65.5 13.047 1 42.12 25 ARG B N 1
ATOM 1913 C CA . ARG B 1 25 ? 50.188 66.062 13.68 1 42.12 25 ARG B CA 1
ATOM 1914 C C . ARG B 1 25 ? 49.188 65 14.07 1 42.12 25 ARG B C 1
ATOM 1916 O O . ARG B 1 25 ? 48.844 64.125 13.258 1 42.12 25 ARG B O 1
ATOM 1923 N N . GLN B 1 26 ? 49.125 64.688 15.383 1 37.06 26 GLN B N 1
ATOM 1924 C CA . GLN B 1 26 ? 48.156 63.781 15.992 1 37.06 26 GLN B CA 1
ATOM 1925 C C . GLN B 1 26 ? 46.781 63.969 15.398 1 37.06 26 GLN B C 1
ATOM 1927 O O . GLN B 1 26 ? 46.281 65.125 15.336 1 37.06 26 GLN B O 1
ATOM 1932 N N . GLU B 1 27 ? 46.375 63.156 14.398 1 42.31 27 GLU B N 1
ATOM 1933 C CA . GLU B 1 27 ? 45.031 63.156 13.828 1 42.31 27 GLU B CA 1
ATOM 1934 C C . GLU B 1 27 ? 43.969 63.344 14.906 1 42.31 27 GLU B C 1
ATOM 1936 O O . GLU B 1 27 ? 44.094 62.781 16 1 42.31 27 GLU B O 1
ATOM 1941 N N . LYS B 1 28 ? 43.25 64.5 14.867 1 41.94 28 LYS B N 1
ATOM 1942 C CA . LYS B 1 28 ? 42.094 64.875 15.664 1 41.94 28 LYS B CA 1
ATOM 1943 C C . LYS B 1 28 ? 41.156 63.656 15.867 1 41.94 28 LYS B C 1
ATOM 1945 O O . LYS B 1 28 ? 40.969 62.844 14.953 1 41.94 28 LYS B O 1
ATOM 1950 N N . GLY B 1 29 ? 40.969 63.156 17.141 1 39.38 29 GLY B N 1
ATOM 1951 C CA . GLY B 1 29 ? 40.125 62.094 17.688 1 39.38 29 GLY B CA 1
ATOM 1952 C C . GLY B 1 29 ? 38.719 62.062 17.047 1 39.38 29 GLY B C 1
ATOM 1953 O O . GLY B 1 29 ? 38.156 63.094 16.75 1 39.38 29 GLY B O 1
ATOM 1954 N N . LYS B 1 30 ? 38.5 60.969 16.281 1 43.59 30 LYS B N 1
ATOM 1955 C CA . LYS B 1 30 ? 37.156 60.688 15.75 1 43.59 30 LYS B CA 1
ATOM 1956 C C . 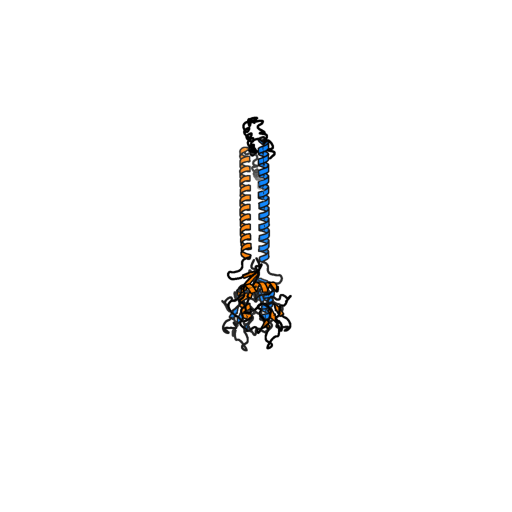LYS B 1 30 ? 36.094 61.062 16.75 1 43.59 30 LYS B C 1
ATOM 1958 O O . LYS B 1 30 ? 36.125 60.656 17.922 1 43.59 30 LYS B O 1
ATOM 1963 N N . LYS B 1 31 ? 35.375 62.219 16.562 1 42.56 31 LYS B N 1
ATOM 1964 C CA . LYS B 1 31 ? 34.125 62.562 17.25 1 42.56 31 LYS B CA 1
ATOM 1965 C C . LYS B 1 31 ? 33.25 61.344 17.453 1 42.56 31 LYS B C 1
ATOM 1967 O O . LYS B 1 31 ? 32.938 60.625 16.5 1 42.56 31 LYS B O 1
ATOM 1972 N N . GLN B 1 32 ? 33.219 60.625 18.609 1 39.47 32 GLN B N 1
ATOM 1973 C CA . GLN B 1 32 ? 32.25 59.625 19.031 1 39.47 32 GLN B CA 1
ATOM 1974 C C . GLN B 1 32 ? 30.828 60.031 18.609 1 39.47 32 GLN B C 1
ATOM 1976 O O . GLN B 1 32 ? 30.344 61.094 18.984 1 39.47 32 GLN B O 1
ATOM 1981 N N . LYS B 1 33 ? 30.344 59.594 17.438 1 42.19 33 LYS B N 1
ATOM 1982 C CA . LYS B 1 33 ? 28.938 59.75 17.078 1 42.19 33 LYS B CA 1
ATOM 1983 C C . LYS B 1 33 ? 28.031 59.562 18.297 1 42.19 33 LYS B C 1
ATOM 1985 O O . LYS B 1 33 ? 27.984 58.5 18.906 1 42.19 33 LYS B O 1
ATOM 1990 N N . LYS B 1 34 ? 27.766 60.594 19.141 1 41.72 34 LYS B N 1
ATOM 1991 C CA . LYS B 1 34 ? 26.672 60.594 20.109 1 41.72 34 LYS B CA 1
ATOM 1992 C C . LYS B 1 34 ? 25.438 59.875 19.547 1 41.72 34 LYS B C 1
ATOM 1994 O O . LYS B 1 34 ? 24.969 60.219 18.469 1 41.72 34 LYS B O 1
ATOM 1999 N N . ASP B 1 35 ? 25.234 58.625 19.922 1 40.97 35 ASP B N 1
ATOM 2000 C CA . ASP B 1 35 ? 23.906 58.031 19.797 1 40.97 35 ASP B CA 1
ATOM 2001 C C . ASP B 1 35 ? 22.812 59.094 20.047 1 40.97 35 ASP B C 1
ATOM 2003 O O . ASP B 1 35 ? 22.75 59.656 21.141 1 40.97 35 ASP B O 1
ATOM 2007 N N . LYS B 1 36 ? 22.484 60 19.141 1 45.84 36 LYS B N 1
ATOM 2008 C CA . LYS B 1 36 ? 21.281 60.844 19.203 1 45.84 36 LYS B CA 1
ATOM 2009 C C . LYS B 1 36 ? 20.219 60.219 20.078 1 45.84 36 LYS B C 1
ATOM 2011 O O . LYS B 1 36 ? 19.531 59.281 19.656 1 45.84 36 LYS B O 1
ATOM 2016 N N . THR B 1 37 ? 20.391 59.844 21.375 1 48.91 37 THR B N 1
ATOM 2017 C CA . THR B 1 37 ? 19.297 59.656 22.328 1 48.91 37 THR B CA 1
ATOM 2018 C C . THR B 1 37 ? 18.156 60.625 22.047 1 48.91 37 THR B C 1
ATOM 2020 O O . THR B 1 37 ? 18.406 61.812 21.734 1 48.91 37 THR B O 1
ATOM 2023 N N . LEU B 1 38 ? 16.984 60.219 21.812 1 52.38 38 LEU B N 1
ATOM 2024 C CA . LEU B 1 38 ? 15.758 61 21.812 1 52.38 38 LEU B CA 1
ATOM 2025 C C . LEU B 1 38 ? 15.828 62.125 22.875 1 52.38 38 LEU B C 1
ATOM 2027 O O . LEU B 1 38 ? 14.852 62.812 23.094 1 52.38 38 LEU B O 1
ATOM 2031 N N . GLU B 1 39 ? 16.922 62.312 23.578 1 56.31 39 GLU B N 1
ATOM 2032 C CA . GLU B 1 39 ? 17.016 63.219 24.734 1 56.31 39 GLU B CA 1
ATOM 2033 C C . GLU B 1 39 ? 17.062 64.688 24.281 1 56.31 39 GLU B C 1
ATOM 2035 O O . GLU B 1 39 ? 17.109 65.562 25.109 1 56.31 39 GLU B O 1
ATOM 2040 N N . GLY B 1 40 ? 16.672 64.938 23.125 1 60.53 40 GLY B N 1
ATOM 2041 C CA . GLY B 1 40 ? 16.719 66.312 22.781 1 60.53 40 GLY B CA 1
ATOM 2042 C C . GLY B 1 40 ? 15.508 66.812 21.984 1 60.53 40 GLY B C 1
ATOM 2043 O O . GLY B 1 40 ? 15.438 67.938 21.562 1 60.53 40 GLY B O 1
ATOM 2044 N N . LEU B 1 41 ? 14.789 65.875 21.453 1 61.94 41 LEU B N 1
ATOM 2045 C CA . LEU B 1 41 ? 13.602 66.375 20.75 1 61.94 41 LEU B CA 1
ATOM 2046 C C . LEU B 1 41 ? 12.586 66.938 21.719 1 61.94 41 LEU B C 1
ATOM 2048 O O . LEU B 1 41 ? 12.5 66.562 22.875 1 61.94 41 LEU B O 1
ATOM 2052 N N . PRO B 1 42 ? 11.914 67.938 21.328 1 73 42 PRO B N 1
ATOM 2053 C CA . PRO B 1 42 ? 10.812 68.375 22.188 1 73 42 PRO B CA 1
ATOM 2054 C C . PRO B 1 42 ? 9.898 67.25 22.609 1 73 42 PRO B C 1
ATOM 2056 O O . PRO B 1 42 ? 9.766 66.25 21.891 1 73 42 PRO B O 1
ATOM 2059 N N . GLU B 1 43 ? 9.578 67.25 23.891 1 69.38 43 GLU B N 1
ATOM 2060 C CA . GLU B 1 43 ? 8.75 66.25 24.547 1 69.38 43 GLU B CA 1
ATOM 2061 C C . GLU B 1 43 ? 7.656 65.75 23.609 1 69.38 43 GLU B C 1
ATOM 2063 O O . GLU B 1 43 ? 7.367 64.562 23.578 1 69.38 43 GLU B O 1
ATOM 2068 N N . SER B 1 44 ? 7.238 66.625 22.75 1 73.19 44 SER B N 1
ATOM 2069 C CA . SER B 1 44 ? 6.172 66.312 21.797 1 73.19 44 SER B CA 1
ATOM 2070 C C . SER B 1 44 ? 6.68 65.375 20.688 1 73.19 44 SER B C 1
ATOM 2072 O O . SER B 1 44 ? 5.992 64.438 20.297 1 73.19 44 SER B O 1
ATOM 2074 N N . GLU B 1 45 ? 7.91 65.688 20.266 1 74.69 45 GLU B N 1
ATOM 2075 C CA . GLU B 1 45 ? 8.477 64.938 19.172 1 74.69 45 GLU B CA 1
ATOM 2076 C C . GLU B 1 45 ? 8.898 63.531 19.625 1 74.69 45 GLU B C 1
ATOM 2078 O O . GLU B 1 45 ? 8.742 62.562 18.891 1 74.69 45 GLU B O 1
ATOM 2083 N N . GLU B 1 46 ? 9.266 63.469 20.859 1 78.12 46 GLU B N 1
ATOM 2084 C CA . GLU B 1 46 ? 9.633 62.188 21.438 1 78.12 46 GLU B CA 1
ATOM 2085 C C . GLU B 1 46 ? 8.414 61.281 21.625 1 78.12 46 GLU B C 1
ATOM 2087 O O . GLU B 1 46 ? 8.461 60.094 21.344 1 78.12 46 GLU B O 1
ATOM 2092 N N . LEU B 1 47 ? 7.344 61.875 21.984 1 71.81 47 LEU B N 1
ATOM 2093 C CA . LEU B 1 47 ? 6.094 61.156 22.172 1 71.81 47 LEU B CA 1
ATOM 2094 C C . LEU B 1 47 ? 5.535 60.656 20.844 1 71.81 47 LEU B C 1
ATOM 2096 O O . LEU B 1 47 ? 5.047 59.531 20.75 1 71.81 47 LEU B O 1
ATOM 2100 N N . LYS B 1 48 ? 5.723 61.5 19.859 1 74.81 48 LYS B N 1
ATOM 2101 C CA . LYS B 1 48 ? 5.289 61.125 18.516 1 74.81 48 LYS B CA 1
ATOM 2102 C C . LYS B 1 48 ? 6.117 59.969 17.984 1 74.81 48 LYS B C 1
ATOM 2104 O O . LYS B 1 48 ? 5.574 59 17.422 1 74.81 48 LYS B O 1
ATOM 2109 N N . ALA B 1 49 ? 7.309 60.062 18.312 1 79.19 49 ALA B N 1
ATOM 2110 C CA . ALA B 1 49 ? 8.211 59.031 17.859 1 79.19 49 ALA B CA 1
ATOM 2111 C C . ALA B 1 49 ? 7.902 57.688 18.562 1 79.19 49 ALA B C 1
ATOM 2113 O O . ALA B 1 49 ? 7.863 56.656 17.922 1 79.19 49 ALA B O 1
ATOM 2114 N N . LYS B 1 50 ? 7.664 57.75 19.781 1 80 50 LYS B N 1
ATOM 2115 C CA . LYS B 1 50 ? 7.305 56.562 20.547 1 80 50 LYS B CA 1
ATOM 2116 C C . LYS B 1 50 ? 5.961 56 20.094 1 80 50 LYS B C 1
ATOM 2118 O O . LYS B 1 50 ? 5.777 54.781 20.031 1 80 50 LYS B O 1
ATOM 2123 N N . TRP B 1 51 ? 5.07 56.938 19.656 1 77.44 51 TRP B N 1
ATOM 2124 C CA . TRP B 1 51 ? 3.76 56.562 19.141 1 77.44 51 TRP B CA 1
ATOM 2125 C C . TRP B 1 51 ? 3.887 55.812 17.828 1 77.44 51 TRP B C 1
ATOM 2127 O O . TRP B 1 51 ? 3.266 54.75 17.625 1 77.44 51 TRP B O 1
ATOM 2137 N N . TRP B 1 52 ? 4.754 56.281 17.016 1 80.38 52 TRP B N 1
ATOM 2138 C CA . TRP B 1 52 ? 4.957 55.656 15.719 1 80.38 52 TRP B CA 1
ATOM 2139 C C . TRP B 1 52 ? 5.645 54.281 15.883 1 80.38 52 TRP B C 1
ATOM 2141 O O . TRP B 1 52 ? 5.344 53.344 15.156 1 80.38 52 TRP B O 1
ATOM 2151 N N . LEU B 1 53 ? 6.402 54.219 16.891 1 82.56 53 LEU B N 1
ATOM 2152 C CA . LEU B 1 53 ? 7.062 52.938 17.203 1 82.56 53 LEU B CA 1
ATOM 2153 C C . LEU B 1 53 ? 6.062 51.938 17.734 1 82.56 53 LEU B C 1
ATOM 2155 O O . LEU B 1 53 ? 6.102 50.75 17.344 1 82.56 53 LEU B O 1
ATOM 2159 N N . LEU B 1 54 ? 5.137 52.406 18.5 1 78.75 54 LEU B N 1
ATOM 2160 C CA . LEU B 1 54 ? 4.117 51.531 19.078 1 78.75 54 LEU B CA 1
ATOM 2161 C C . LEU B 1 54 ? 3.143 51.062 18 1 78.75 54 LEU B C 1
ATOM 2163 O O . LEU B 1 54 ? 2.775 49.875 17.969 1 78.75 54 LEU B O 1
ATOM 2167 N N . ILE B 1 55 ? 2.811 51.938 17.094 1 79.62 55 ILE B N 1
ATOM 2168 C CA . ILE B 1 55 ? 1.896 51.594 16.016 1 79.62 55 ILE B CA 1
ATOM 2169 C C . ILE B 1 55 ? 2.557 50.594 15.078 1 79.62 55 ILE B C 1
ATOM 2171 O O . ILE B 1 55 ? 1.917 49.625 14.648 1 79.62 55 ILE B O 1
ATOM 2175 N N . SER B 1 56 ? 3.857 50.812 14.898 1 83 56 SER B N 1
ATOM 2176 C CA . SER B 1 56 ? 4.602 49.906 14.039 1 83 56 SER B CA 1
ATOM 2177 C C . SER B 1 56 ? 4.73 48.531 14.68 1 83 56 SER B C 1
ATOM 2179 O O . SER B 1 56 ? 4.602 47.5 14 1 83 56 SER B O 1
ATOM 2181 N N . LEU B 1 57 ? 4.898 48.531 15.977 1 80.56 57 LEU B N 1
ATOM 2182 C CA . LEU B 1 57 ? 5.012 47.281 16.703 1 80.56 57 LEU B CA 1
ATOM 2183 C C . LEU B 1 57 ? 3.678 46.531 16.734 1 80.56 57 LEU B C 1
ATOM 2185 O O . LEU B 1 57 ? 3.639 45.312 16.547 1 80.56 57 LEU B O 1
ATOM 2189 N N . VAL B 1 58 ? 2.619 47.281 16.891 1 77.88 58 VAL B N 1
ATOM 2190 C CA . VAL B 1 58 ? 1.279 46.719 16.891 1 77.88 58 VAL B CA 1
ATOM 2191 C C . VAL B 1 58 ? 0.945 46.188 15.492 1 77.88 58 VAL B C 1
ATOM 2193 O O . VAL B 1 58 ? 0.368 45.094 15.359 1 77.88 58 VAL B O 1
ATOM 2196 N N . GLY B 1 59 ? 1.382 46.969 14.461 1 80.25 59 GLY B N 1
ATOM 2197 C CA . GLY B 1 59 ? 1.185 46.5 13.102 1 80.25 59 GLY B CA 1
ATOM 2198 C C . GLY B 1 59 ? 1.953 45.25 12.781 1 80.25 59 GLY B C 1
ATOM 2199 O O . GLY B 1 59 ? 1.421 44.312 12.148 1 80.25 59 GLY B O 1
ATOM 2200 N N . LEU B 1 60 ? 3.16 45.188 13.242 1 81.81 60 LEU B N 1
ATOM 2201 C CA . LEU B 1 60 ? 3.988 44 13.062 1 81.81 60 LEU B CA 1
ATOM 2202 C C . LEU B 1 60 ? 3.385 42.812 13.789 1 81.81 60 LEU B C 1
ATOM 2204 O O . LEU B 1 60 ? 3.342 41.688 13.242 1 81.81 60 LEU B O 1
ATOM 2208 N N . LEU B 1 61 ? 2.924 43.062 15.008 1 77.81 61 LEU B N 1
ATOM 2209 C CA . LEU B 1 61 ? 2.289 42 15.781 1 77.81 61 LEU B CA 1
ATOM 2210 C C . LEU B 1 61 ? 1.009 41.5 15.102 1 77.81 61 LEU B C 1
ATOM 2212 O O . LEU B 1 61 ? 0.729 40.312 15.062 1 77.81 61 LEU B O 1
ATOM 2216 N N . PHE B 1 62 ? 0.291 42.469 14.555 1 78.69 62 PHE B N 1
ATOM 2217 C CA . PHE B 1 62 ? -0.935 42.125 13.844 1 78.69 62 PHE B CA 1
ATOM 2218 C C . PHE B 1 62 ? -0.626 41.312 12.586 1 78.69 62 PHE B C 1
ATOM 2220 O O . PHE B 1 62 ? -1.289 40.312 12.297 1 78.69 62 PHE B O 1
ATOM 2227 N N . PHE B 1 63 ? 0.402 41.75 11.836 1 80.81 63 PHE B N 1
ATOM 2228 C CA . PHE B 1 63 ? 0.812 41.031 10.641 1 80.81 63 PHE B CA 1
ATOM 2229 C C . PHE B 1 63 ? 1.291 39.625 10.984 1 80.81 63 PHE B C 1
ATOM 2231 O O . PHE B 1 63 ? 0.96 38.688 10.289 1 80.81 63 PHE B O 1
ATOM 2238 N N . MET B 1 64 ? 2.062 39.562 12.07 1 78.69 64 MET B N 1
ATOM 2239 C CA . MET B 1 64 ? 2.52 38.25 12.523 1 78.69 64 MET B CA 1
ATOM 2240 C C . MET B 1 64 ? 1.342 37.375 12.945 1 78.69 64 MET B C 1
ATOM 2242 O O . MET B 1 64 ? 1.335 36.188 12.688 1 78.69 64 MET B O 1
ATOM 2246 N N . PHE B 1 65 ? 0.362 38.031 13.531 1 78.88 65 PHE B N 1
ATOM 2247 C CA . PHE B 1 65 ? -0.85 37.344 13.922 1 78.88 65 PHE B CA 1
ATOM 2248 C C . PHE B 1 65 ? -1.617 36.844 12.695 1 78.88 65 PHE B C 1
ATOM 2250 O O . PHE B 1 65 ? -2.082 35.719 12.656 1 78.88 65 PHE B O 1
ATOM 2257 N N . LEU B 1 66 ? -1.731 37.656 11.672 1 80.62 66 LEU B N 1
ATOM 2258 C CA . LEU B 1 66 ? -2.438 37.281 10.445 1 80.62 66 LEU B CA 1
ATOM 2259 C C . LEU B 1 66 ? -1.725 36.125 9.727 1 80.62 66 LEU B C 1
ATOM 2261 O O . LEU B 1 66 ? -2.371 35.219 9.211 1 80.62 66 LEU B O 1
ATOM 2265 N N . THR B 1 67 ? -0.432 36.156 9.758 1 82.38 67 THR B N 1
ATOM 2266 C CA . THR B 1 67 ? 0.345 35.125 9.125 1 82.38 67 THR B CA 1
ATOM 2267 C C . THR B 1 67 ? 0.189 33.781 9.883 1 82.38 67 THR B C 1
ATOM 2269 O O . THR B 1 67 ? 0.028 32.75 9.273 1 82.38 67 THR B O 1
ATOM 2272 N N . LEU B 1 68 ? 0.208 33.969 11.148 1 81.19 68 LEU B N 1
ATOM 2273 C CA . LEU B 1 68 ? 0.025 32.781 11.969 1 81.19 68 LEU B CA 1
ATOM 2274 C C . LEU B 1 68 ? -1.374 32.188 11.789 1 81.19 68 LEU B C 1
ATOM 2276 O O . LEU B 1 68 ? -1.543 30.969 11.727 1 81.19 68 LEU B O 1
ATOM 2280 N N . ALA B 1 69 ? -2.314 33.062 11.625 1 80.69 69 ALA B N 1
ATOM 2281 C CA . ALA B 1 69 ? -3.695 32.625 11.398 1 80.69 69 ALA B CA 1
ATOM 2282 C C . ALA B 1 69 ? -3.846 31.953 10.039 1 80.69 69 ALA B C 1
ATOM 2284 O O . ALA B 1 69 ? -4.5 30.922 9.922 1 80.69 69 ALA B O 1
ATOM 2285 N N . MET B 1 70 ? -3.156 32.438 9.055 1 83.12 70 MET B N 1
ATOM 2286 C CA . MET B 1 70 ? -3.209 31.859 7.711 1 83.12 70 MET B CA 1
ATOM 2287 C C . MET B 1 70 ? -2.527 30.5 7.672 1 83.12 70 MET B C 1
ATOM 2289 O O . MET B 1 70 ? -3.033 29.562 7.051 1 83.12 70 MET B O 1
ATOM 2293 N N . LEU B 1 71 ? -1.502 30.406 8.312 1 79.56 71 LEU B N 1
ATOM 2294 C CA . LEU B 1 71 ? -0.789 29.125 8.383 1 79.56 71 LEU B CA 1
ATOM 2295 C C . LEU B 1 71 ? -1.627 28.078 9.102 1 79.56 71 LEU B C 1
ATOM 2297 O O . LEU B 1 71 ? -1.665 26.922 8.688 1 79.56 71 LEU B O 1
ATOM 2301 N N . THR B 1 72 ? -2.336 28.484 10.125 1 79.25 72 THR B N 1
ATOM 2302 C CA . THR B 1 72 ? -3.205 27.578 10.852 1 79.25 72 THR B CA 1
ATOM 2303 C C . THR B 1 72 ? -4.379 27.125 9.984 1 79.25 72 THR B C 1
ATOM 2305 O O . THR B 1 72 ? -4.773 25.969 10.008 1 79.25 72 THR B O 1
ATOM 2308 N N . VAL B 1 73 ? -4.863 28.031 9.211 1 77.12 73 VAL B N 1
ATOM 2309 C CA . VAL B 1 73 ? -5.973 27.703 8.32 1 77.12 73 VAL B CA 1
ATOM 2310 C C . VAL B 1 73 ? -5.512 26.719 7.262 1 77.12 73 VAL B C 1
ATOM 2312 O O . VAL B 1 73 ? -6.211 25.734 6.969 1 77.12 73 VAL B O 1
ATOM 2315 N N . LEU B 1 74 ? -4.375 26.891 6.707 1 75.12 74 LEU B N 1
ATOM 2316 C CA . LEU B 1 74 ? -3.826 26.016 5.684 1 75.12 74 LEU B CA 1
ATOM 2317 C C . LEU B 1 74 ? -3.557 24.625 6.258 1 75.12 74 LEU B C 1
ATOM 2319 O O . LEU B 1 74 ? -3.828 23.609 5.605 1 75.12 74 LEU B O 1
ATOM 2323 N N . MET B 1 75 ? -3.121 24.594 7.395 1 75.19 75 MET B N 1
ATOM 2324 C CA . MET B 1 75 ? -2.852 23.312 8.055 1 75.19 75 MET B CA 1
ATOM 2325 C C . MET B 1 75 ? -4.148 22.578 8.359 1 75.19 75 MET B C 1
ATOM 2327 O O . MET B 1 75 ? -4.227 21.359 8.219 1 75.19 75 MET B O 1
ATOM 2331 N N . TYR B 1 76 ? -5.117 23.375 8.766 1 73.25 76 TYR B N 1
ATOM 2332 C CA . TYR B 1 76 ? -6.418 22.766 9.023 1 73.25 76 TYR B CA 1
ATOM 2333 C C . TYR B 1 76 ? -7.051 22.25 7.742 1 73.25 76 TYR B C 1
ATOM 2335 O O . TYR B 1 76 ? -7.688 21.188 7.742 1 73.25 76 TYR B O 1
ATOM 2343 N N . ILE B 1 77 ? -6.848 22.938 6.68 1 72.31 77 ILE B N 1
ATOM 2344 C CA . ILE B 1 77 ? -7.375 22.5 5.391 1 72.31 77 ILE B CA 1
ATOM 2345 C C . ILE B 1 77 ? -6.684 21.203 4.961 1 72.31 77 ILE B C 1
ATOM 2347 O O . ILE B 1 77 ? -7.34 20.266 4.496 1 72.31 77 ILE B O 1
ATOM 2351 N N . GLN B 1 78 ? -5.484 21.047 5.129 1 70.31 78 GLN B N 1
ATOM 2352 C CA . GLN B 1 78 ? -4.734 19.844 4.816 1 70.31 78 GLN B CA 1
ATOM 2353 C C . GLN B 1 78 ? -5.207 18.672 5.672 1 70.31 78 GLN B C 1
ATOM 2355 O O . GLN B 1 78 ? -5.328 17.547 5.18 1 70.31 78 GLN B O 1
ATOM 2360 N N . TRP B 1 79 ? -5.504 19.016 6.902 1 68.75 79 TRP B N 1
ATOM 2361 C CA . TRP B 1 79 ? -5.996 17.984 7.809 1 68.75 79 TRP B CA 1
ATOM 2362 C C . TRP B 1 79 ? -7.391 17.531 7.406 1 68.75 79 TRP B C 1
ATOM 2364 O O . TRP B 1 79 ? -7.707 16.344 7.484 1 68.75 79 TRP B O 1
ATOM 2374 N N . ALA B 1 80 ? -8.18 18.469 6.984 1 66.12 80 ALA B N 1
ATOM 2375 C CA . ALA B 1 80 ? -9.555 18.156 6.598 1 66.12 80 ALA B CA 1
ATOM 2376 C C . ALA B 1 80 ? -9.594 17.312 5.324 1 66.12 80 ALA B C 1
ATOM 2378 O O . ALA B 1 80 ? -10.445 16.438 5.184 1 66.12 80 ALA B O 1
ATOM 2379 N N . PHE B 1 81 ? -8.734 17.547 4.445 1 67.19 81 PHE B N 1
ATOM 2380 C CA . PHE B 1 81 ? -8.703 16.766 3.205 1 67.19 81 PHE B CA 1
ATOM 2381 C C . PHE B 1 81 ? -8.141 15.375 3.447 1 67.19 81 PHE B C 1
ATOM 2383 O O . PHE B 1 81 ? -8.516 14.422 2.766 1 67.19 81 PHE B O 1
ATOM 2390 N N . CYS B 1 82 ? -7.441 15.195 4.504 1 70.44 82 CYS B N 1
ATOM 2391 C CA . CYS B 1 82 ? -6.875 13.898 4.84 1 70.44 82 CYS B CA 1
ATOM 2392 C C . CYS B 1 82 ? -7.965 12.93 5.281 1 70.44 82 CYS B C 1
ATOM 2394 O O . CYS B 1 82 ? -7.793 11.711 5.191 1 70.44 82 CYS B O 1
ATOM 2396 N N . GLY B 1 83 ? -9.195 13.359 5.238 1 72.06 83 GLY B N 1
ATOM 2397 C CA . GLY B 1 83 ? -10.188 12.531 5.906 1 72.06 83 GLY B CA 1
ATOM 2398 C C . GLY B 1 83 ? -11.305 12.078 4.984 1 72.06 83 GLY B C 1
ATOM 2399 O O . GLY B 1 83 ? -12.203 11.344 5.402 1 72.06 83 GLY B O 1
ATOM 2400 N N . SER B 1 84 ? -11.234 12.406 3.66 1 84.62 84 SER B N 1
ATOM 2401 C CA . SER B 1 84 ? -12.375 11.984 2.852 1 84.62 84 SER B CA 1
ATOM 2402 C C . SER B 1 84 ? -12.008 10.82 1.94 1 84.62 84 SER B C 1
ATOM 2404 O O . SER B 1 84 ? -10.875 10.742 1.449 1 84.62 84 SER B O 1
ATOM 2406 N N . CYS B 1 85 ? -13.055 9.938 1.812 1 93 85 CYS B N 1
ATOM 2407 C CA . CYS B 1 85 ? -12.844 8.789 0.93 1 93 85 CYS B CA 1
ATOM 2408 C C . CYS B 1 85 ? -12.969 9.203 -0.532 1 93 85 CYS B C 1
ATOM 2410 O O . CYS B 1 85 ? -13.719 10.125 -0.859 1 93 85 CYS B O 1
ATOM 2412 N N . PRO B 1 86 ? -12.211 8.562 -1.398 1 93.12 86 PRO B N 1
ATOM 2413 C CA . PRO B 1 86 ? -12.398 8.82 -2.828 1 93.12 86 PRO B CA 1
ATOM 2414 C C . PRO B 1 86 ? -13.852 8.633 -3.275 1 93.12 86 PRO B C 1
ATOM 2416 O O . PRO B 1 86 ? -14.602 7.883 -2.652 1 93.12 86 PRO B O 1
ATOM 2419 N N . HIS B 1 87 ? -14.133 9.344 -4.316 1 93.69 87 HIS B N 1
ATOM 2420 C CA . HIS B 1 87 ? -15.484 9.227 -4.852 1 93.69 87 HIS B CA 1
ATOM 2421 C C . HIS B 1 87 ? -15.828 7.77 -5.156 1 93.69 87 HIS B C 1
ATOM 2423 O O . HIS B 1 87 ? -15.008 7.035 -5.715 1 93.69 87 HIS B O 1
ATOM 2429 N N . GLY B 1 88 ? -17.062 7.352 -4.777 1 95.75 88 GLY B N 1
ATOM 2430 C CA . GLY B 1 88 ? -17.531 6.004 -5.062 1 95.75 88 GLY B CA 1
ATOM 2431 C C . GLY B 1 88 ? -17.172 5.004 -3.979 1 95.75 88 GLY B C 1
ATOM 2432 O O . GLY B 1 88 ? -17.719 3.904 -3.936 1 95.75 88 GLY B O 1
ATOM 2433 N N . TRP B 1 89 ? -16.25 5.414 -3.166 1 97.25 89 TRP B N 1
ATOM 2434 C CA . TRP B 1 89 ? -15.867 4.527 -2.072 1 97.25 89 TRP B CA 1
ATOM 2435 C C . TRP B 1 89 ? -16.828 4.66 -0.895 1 97.25 89 TRP B C 1
ATOM 2437 O O . TRP B 1 89 ? -17.531 5.668 -0.768 1 97.25 89 TRP B O 1
ATOM 2447 N N . LYS B 1 90 ? -16.906 3.627 -0.109 1 96.94 90 LYS B N 1
ATOM 2448 C CA . LYS B 1 90 ? -17.703 3.629 1.108 1 96.94 90 LYS B CA 1
ATOM 2449 C C . LYS B 1 90 ? -16.844 3.91 2.338 1 96.94 90 LYS B C 1
ATOM 2451 O O . LYS B 1 90 ? -15.719 3.43 2.432 1 96.94 90 LYS B O 1
ATOM 2456 N N . SER B 1 91 ? -17.469 4.66 3.217 1 94.31 91 SER B N 1
ATOM 2457 C CA . SER B 1 91 ? -16.734 5.008 4.426 1 94.31 91 SER B CA 1
ATOM 2458 C C . SER B 1 91 ? -17.328 4.336 5.652 1 94.31 91 SER B C 1
ATOM 2460 O O . SER B 1 91 ? -18.547 4.398 5.871 1 94.31 91 SER B O 1
ATOM 2462 N N . ILE B 1 92 ? -16.516 3.621 6.355 1 93.94 92 ILE B N 1
ATOM 2463 C CA . ILE B 1 92 ? -16.859 3.078 7.664 1 93.94 92 ILE B CA 1
ATOM 2464 C C . ILE B 1 92 ? -15.797 3.473 8.688 1 93.94 92 ILE B C 1
ATOM 2466 O O . ILE B 1 92 ? -14.664 2.988 8.625 1 93.94 92 ILE B O 1
ATOM 2470 N N . GLY B 1 93 ? -16.156 4.352 9.586 1 89.25 93 GLY B N 1
ATOM 2471 C CA . GLY B 1 93 ? -15.141 4.879 10.492 1 89.25 93 GLY B CA 1
ATOM 2472 C C . GLY B 1 93 ? -14.055 5.672 9.781 1 89.25 93 GLY B C 1
ATOM 2473 O O . GLY B 1 93 ? -14.359 6.602 9.023 1 89.25 93 GLY B O 1
ATOM 2474 N N . ARG B 1 94 ? -12.805 5.285 10.016 1 88.81 94 ARG B N 1
ATOM 2475 C CA . ARG B 1 94 ? -11.68 5.988 9.406 1 88.81 94 ARG B CA 1
ATOM 2476 C C . ARG B 1 94 ? -11.125 5.211 8.219 1 88.81 94 ARG B C 1
ATOM 2478 O O . ARG B 1 94 ? -9.961 5.379 7.852 1 88.81 94 ARG B O 1
ATOM 2485 N N . SER B 1 95 ? -12.016 4.34 7.711 1 94.75 95 SER B N 1
ATOM 2486 C CA . SER B 1 95 ? -11.555 3.527 6.586 1 94.75 95 SER B CA 1
ATOM 2487 C C . SER B 1 95 ? -12.461 3.705 5.371 1 94.75 95 SER B C 1
ATOM 2489 O O . SER B 1 95 ? -13.656 3.973 5.516 1 94.75 95 SER B O 1
ATOM 2491 N N . CYS B 1 96 ? -11.844 3.586 4.254 1 96.62 96 CYS B N 1
ATOM 2492 C CA . CYS B 1 96 ? -12.547 3.641 2.977 1 96.62 96 CYS B CA 1
ATOM 2493 C C . CYS B 1 96 ? -12.516 2.287 2.279 1 96.62 96 CYS B C 1
ATOM 2495 O O . CYS B 1 96 ? -11.492 1.596 2.299 1 96.62 96 CYS B O 1
ATOM 2497 N N . TYR B 1 97 ? -13.633 1.981 1.654 1 98.19 97 TYR B N 1
ATOM 2498 C CA . TYR B 1 97 ? -13.766 0.67 1.029 1 98.19 97 TYR B CA 1
ATOM 2499 C C . TYR B 1 97 ? -14.195 0.8 -0.427 1 98.19 97 TYR B C 1
ATOM 2501 O O . TYR B 1 97 ? -15.109 1.561 -0.743 1 98.19 97 TYR B O 1
ATOM 2509 N N . TYR B 1 98 ? -13.508 0.139 -1.307 1 98.5 98 TYR B N 1
ATOM 2510 C CA . TYR B 1 98 ? -13.906 -0.01 -2.701 1 98.5 98 TYR B CA 1
ATOM 2511 C C . TYR B 1 98 ? -14.484 -1.396 -2.955 1 98.5 98 TYR B C 1
ATOM 2513 O O . TYR B 1 98 ? -13.812 -2.406 -2.742 1 98.5 98 TYR B O 1
ATOM 2521 N N . ILE B 1 99 ? -15.734 -1.439 -3.281 1 98.12 99 ILE B N 1
ATOM 2522 C CA . ILE B 1 99 ? -16.391 -2.686 -3.666 1 98.12 99 ILE B CA 1
ATOM 2523 C C . ILE B 1 99 ? -16.344 -2.844 -5.184 1 98.12 99 ILE B C 1
ATOM 2525 O O . ILE B 1 99 ? -16.969 -2.068 -5.914 1 98.12 99 ILE B O 1
ATOM 2529 N N . SER B 1 100 ? -15.664 -3.879 -5.621 1 98 100 SER B N 1
ATOM 2530 C CA . SER B 1 100 ? -15.414 -4.012 -7.055 1 98 100 SER B CA 1
ATOM 2531 C C . SER B 1 100 ? -16.688 -4.371 -7.809 1 98 100 SER B C 1
ATOM 2533 O O . SER B 1 100 ? -17.594 -4.98 -7.246 1 98 100 SER B O 1
ATOM 2535 N N . THR B 1 101 ? -16.719 -3.977 -9.07 1 96.06 101 THR B N 1
ATOM 2536 C CA . THR B 1 101 ? -17.812 -4.367 -9.961 1 96.06 101 THR B CA 1
ATOM 2537 C C . THR B 1 101 ? -17.328 -5.406 -10.977 1 96.06 101 THR B C 1
ATOM 2539 O O . THR B 1 101 ? -18.141 -6.113 -11.578 1 96.06 101 THR B O 1
ATOM 2542 N N . ASP B 1 102 ? -16.016 -5.488 -11.148 1 96.81 102 ASP B N 1
ATOM 2543 C CA . ASP B 1 102 ? -15.406 -6.465 -12.047 1 96.81 102 ASP B CA 1
ATOM 2544 C C . ASP B 1 102 ? -14.758 -7.605 -11.266 1 96.81 102 ASP B C 1
ATOM 2546 O O . ASP B 1 102 ? -14.273 -7.402 -10.148 1 96.81 102 ASP B O 1
ATOM 2550 N N . LYS B 1 103 ? -14.734 -8.75 -11.867 1 97.94 103 LYS B N 1
ATOM 2551 C CA . LYS B 1 103 ? -14.125 -9.93 -11.25 1 97.94 103 LYS B CA 1
ATOM 2552 C C . LYS B 1 103 ? -12.641 -10.023 -11.609 1 97.94 103 LYS B C 1
ATOM 2554 O O . LYS B 1 103 ? -12.219 -9.531 -12.656 1 97.94 103 LYS B O 1
ATOM 2559 N N . ALA B 1 104 ? -11.906 -10.625 -10.828 1 97.5 104 ALA B N 1
ATOM 2560 C CA . ALA B 1 104 ? -10.477 -10.859 -11.039 1 97.5 104 ALA B CA 1
ATOM 2561 C C . ALA B 1 104 ? -9.992 -12.055 -10.227 1 97.5 104 ALA B C 1
ATOM 2563 O O . ALA B 1 104 ? -10.68 -12.508 -9.305 1 97.5 104 ALA B O 1
ATOM 2564 N N . THR B 1 105 ? -8.836 -12.586 -10.641 1 97.12 105 THR B N 1
ATOM 2565 C CA . THR B 1 105 ? -8.164 -13.547 -9.766 1 97.12 10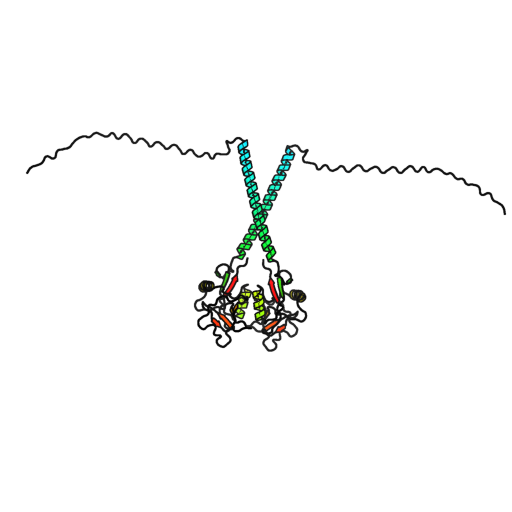5 THR B CA 1
ATOM 2566 C C . THR B 1 105 ? -7.699 -12.875 -8.477 1 97.12 105 THR B C 1
ATOM 2568 O O . THR B 1 105 ? -7.695 -11.648 -8.383 1 97.12 105 THR B O 1
ATOM 2571 N N . TRP B 1 106 ? -7.367 -13.688 -7.492 1 97.75 106 TRP B N 1
ATOM 2572 C CA . TRP B 1 106 ? -6.938 -13.109 -6.219 1 97.75 106 TRP B CA 1
ATOM 2573 C C . TRP B 1 106 ? -5.75 -12.18 -6.418 1 97.75 106 TRP B C 1
ATOM 2575 O O . TRP B 1 106 ? -5.73 -11.07 -5.879 1 97.75 106 TRP B O 1
ATOM 2585 N N . GLU B 1 107 ? -4.781 -12.648 -7.238 1 96.12 107 GLU B N 1
ATOM 2586 C CA . GLU B 1 107 ? -3.584 -11.852 -7.484 1 96.12 107 GLU B CA 1
ATOM 2587 C C . GLU B 1 107 ? -3.926 -10.547 -8.195 1 96.12 107 GLU B C 1
ATOM 2589 O O . GLU B 1 107 ? -3.443 -9.477 -7.805 1 96.12 107 GLU B O 1
ATOM 2594 N N . ASN B 1 108 ? -4.73 -10.641 -9.234 1 96 108 ASN B N 1
ATOM 2595 C CA . ASN B 1 108 ? -5.109 -9.43 -9.961 1 96 108 ASN B CA 1
ATOM 2596 C C . ASN B 1 108 ? -5.945 -8.492 -9.094 1 96 108 ASN B C 1
ATOM 2598 O O . ASN B 1 108 ? -5.855 -7.273 -9.234 1 96 108 ASN B O 1
ATOM 2602 N N . ALA B 1 109 ? -6.77 -9.07 -8.219 1 98.25 109 ALA B N 1
ATOM 2603 C CA . ALA B 1 109 ? -7.508 -8.25 -7.258 1 98.25 109 ALA B CA 1
ATOM 2604 C C . ALA B 1 109 ? -6.559 -7.469 -6.355 1 98.25 109 ALA B C 1
ATOM 2606 O O . ALA B 1 109 ? -6.77 -6.281 -6.105 1 98.25 109 ALA B O 1
ATOM 2607 N N . LEU B 1 110 ? -5.52 -8.172 -5.898 1 98.19 110 LEU B N 1
ATOM 2608 C CA . LEU B 1 110 ? -4.508 -7.516 -5.078 1 98.19 110 LEU B CA 1
ATOM 2609 C C . LEU B 1 110 ? -3.859 -6.359 -5.832 1 98.19 110 LEU B C 1
ATOM 2611 O O . LEU B 1 110 ? -3.754 -5.25 -5.301 1 98.19 110 LEU B O 1
ATOM 2615 N N . PHE B 1 111 ? -3.506 -6.559 -7.078 1 97.06 111 PHE B N 1
ATOM 2616 C CA . PHE B 1 111 ? -2.855 -5.531 -7.887 1 97.06 111 PHE B CA 1
ATOM 2617 C C . PHE B 1 111 ? -3.793 -4.355 -8.125 1 97.06 111 PHE B C 1
ATOM 2619 O O . PHE B 1 111 ? -3.363 -3.199 -8.109 1 97.06 111 PHE B O 1
ATOM 2626 N N . ASN B 1 112 ? -5.047 -4.676 -8.352 1 97 112 ASN B N 1
ATOM 2627 C CA . ASN B 1 112 ? -6.027 -3.609 -8.531 1 97 112 ASN B CA 1
ATOM 2628 C C . ASN B 1 112 ? -6.125 -2.721 -7.297 1 97 112 ASN B C 1
ATOM 2630 O O . ASN B 1 112 ? -6.137 -1.494 -7.406 1 97 112 ASN B O 1
ATOM 2634 N N . CYS B 1 113 ? -6.152 -3.359 -6.141 1 98.5 113 CYS B N 1
ATOM 2635 C CA . CYS B 1 113 ? -6.25 -2.588 -4.906 1 98.5 113 CYS B CA 1
ATOM 2636 C C . CYS B 1 113 ? -4.992 -1.755 -4.688 1 98.5 113 CYS B C 1
ATOM 2638 O O . CYS B 1 113 ? -5.074 -0.588 -4.301 1 98.5 113 CYS B O 1
ATOM 2640 N N . ILE B 1 114 ? -3.842 -2.33 -4.969 1 97.38 114 ILE B N 1
ATOM 2641 C CA . ILE B 1 114 ? -2.584 -1.6 -4.844 1 97.38 114 ILE B CA 1
ATOM 2642 C C . ILE B 1 114 ? -2.598 -0.388 -5.773 1 97.38 114 ILE B C 1
ATOM 2644 O O . ILE B 1 114 ? -2.217 0.714 -5.371 1 97.38 114 ILE B O 1
ATOM 2648 N N . GLY B 1 115 ? -3.1 -0.555 -6.969 1 95.75 115 GLY B N 1
ATOM 2649 C CA . GLY B 1 115 ? -3.207 0.533 -7.926 1 95.75 115 GLY B CA 1
ATOM 2650 C C . GLY B 1 115 ? -4.121 1.651 -7.461 1 95.75 115 GLY B C 1
ATOM 2651 O O . GLY B 1 115 ? -3.945 2.807 -7.852 1 95.75 115 GLY B O 1
ATOM 2652 N N . LEU B 1 116 ? -5.02 1.329 -6.594 1 96.12 116 LEU B N 1
ATOM 2653 C CA . LEU B 1 116 ? -5.957 2.301 -6.039 1 96.12 116 LEU B CA 1
ATOM 2654 C C . LEU B 1 116 ? -5.453 2.834 -4.699 1 96.12 116 LEU B C 1
ATOM 2656 O O . LEU B 1 116 ? -6.238 3.352 -3.9 1 96.12 116 LEU B O 1
ATOM 2660 N N . LYS B 1 117 ? -4.16 2.6 -4.465 1 92.94 117 LYS B N 1
ATOM 2661 C CA . LYS B 1 117 ? -3.502 3.041 -3.238 1 92.94 117 LYS B CA 1
ATOM 2662 C C . LYS B 1 117 ? -4.176 2.443 -2.008 1 92.94 117 LYS B C 1
ATOM 2664 O O . LYS B 1 117 ? -4.418 3.145 -1.023 1 92.94 117 LYS B O 1
ATOM 2669 N N . SER B 1 118 ? -4.5 1.237 -2.121 1 96.69 118 SER B N 1
ATOM 2670 C CA . SER B 1 118 ? -5.152 0.457 -1.076 1 96.69 118 SER B CA 1
ATOM 2671 C C . SER B 1 118 ? -4.672 -0.989 -1.082 1 96.69 118 SER B C 1
ATOM 2673 O O . SER B 1 118 ? -3.689 -1.319 -1.752 1 96.69 118 SER B O 1
ATOM 2675 N N . LEU B 1 119 ? -5.285 -1.804 -0.196 1 97.88 119 LEU B N 1
ATOM 2676 C CA . LEU B 1 119 ? -4.98 -3.229 -0.148 1 97.88 119 LEU B CA 1
ATOM 2677 C C . LEU B 1 119 ? -6.258 -4.062 -0.189 1 97.88 119 LEU B C 1
ATOM 2679 O O . LEU B 1 119 ? -7.34 -3.564 0.136 1 97.88 119 LEU B O 1
ATOM 2683 N N . LEU B 1 120 ? -6.027 -5.254 -0.682 1 98.31 120 LEU B N 1
ATOM 2684 C CA . LEU B 1 120 ? -7.117 -6.203 -0.469 1 98.31 120 LEU B CA 1
ATOM 2685 C C . LEU B 1 120 ? -7.535 -6.23 0.998 1 98.31 120 LEU B C 1
ATOM 2687 O O . LEU B 1 120 ? -6.684 -6.207 1.89 1 98.31 120 LEU B O 1
ATOM 2691 N N . LEU B 1 121 ? -8.773 -6.359 1.22 1 97.56 121 LEU B N 1
ATOM 2692 C CA . LEU B 1 121 ? -9.406 -6.137 2.518 1 97.56 121 LEU B CA 1
ATOM 2693 C C . LEU B 1 121 ? -8.742 -6.984 3.596 1 97.56 121 LEU B C 1
ATOM 2695 O O . LEU B 1 121 ? -8.734 -8.211 3.508 1 97.56 121 LEU B O 1
ATOM 2699 N N . ILE B 1 122 ? -8.172 -6.363 4.508 1 96.88 122 ILE B N 1
ATOM 2700 C CA . ILE B 1 122 ? -7.723 -6.969 5.754 1 96.88 122 ILE B CA 1
ATOM 2701 C C . ILE B 1 122 ? -8.766 -6.746 6.848 1 96.88 122 ILE B C 1
ATOM 2703 O O . ILE B 1 122 ? -8.945 -5.625 7.324 1 96.88 122 ILE B O 1
ATOM 2707 N N . LEU B 1 123 ? -9.477 -7.746 7.215 1 94.5 123 LEU B N 1
ATOM 2708 C CA . LEU B 1 123 ? -10.57 -7.66 8.172 1 94.5 123 LEU B CA 1
ATOM 2709 C C . LEU B 1 123 ? -10.039 -7.613 9.602 1 94.5 123 LEU B C 1
ATOM 2711 O O . LEU B 1 123 ? -9.203 -8.43 9.984 1 94.5 123 LEU B O 1
ATOM 2715 N N . SER B 1 124 ? -10.633 -6.668 10.32 1 91 124 SER B N 1
ATOM 2716 C CA . SER B 1 124 ? -10.188 -6.52 11.703 1 91 124 SER B CA 1
ATOM 2717 C C . SER B 1 124 ? -11.18 -7.152 12.672 1 91 124 SER B C 1
ATOM 2719 O O . SER B 1 124 ? -10.836 -7.449 13.82 1 91 124 SER B O 1
ATOM 2721 N N . SER B 1 125 ? -12.398 -7.289 12.258 1 91.56 125 SER B N 1
ATOM 2722 C CA . SER B 1 125 ? -13.43 -7.852 13.125 1 91.56 125 SER B CA 1
ATOM 2723 C C . SER B 1 125 ? -14.617 -8.359 12.312 1 91.56 125 SER B C 1
ATOM 2725 O O . SER B 1 125 ? -14.773 -8.016 11.141 1 91.56 125 SER B O 1
ATOM 2727 N N . LYS B 1 126 ? -15.398 -9.18 13 1 91.94 126 LYS B N 1
ATOM 2728 C CA . LYS B 1 126 ? -16.641 -9.641 12.391 1 91.94 126 LYS B CA 1
ATOM 2729 C C . LYS B 1 126 ? -17.609 -8.484 12.164 1 91.94 126 LYS B C 1
ATOM 2731 O O . LYS B 1 126 ? -18.328 -8.461 11.164 1 91.94 126 LYS B O 1
ATOM 2736 N N . GLU B 1 127 ? -17.562 -7.543 13 1 93.38 127 GLU B N 1
ATOM 2737 C CA . GLU B 1 127 ? -18.422 -6.375 12.898 1 93.38 127 GLU B CA 1
ATOM 2738 C C . GLU B 1 127 ? -18.125 -5.57 11.641 1 93.38 127 GLU B C 1
ATOM 2740 O O . GLU B 1 127 ? -19.047 -5.062 10.984 1 93.38 127 GLU B O 1
ATOM 2745 N N . GLU B 1 128 ? -16.891 -5.461 11.359 1 94.31 128 GLU B N 1
ATOM 2746 C CA . GLU B 1 128 ? -16.5 -4.75 10.148 1 94.31 128 GLU B CA 1
ATOM 2747 C C . GLU B 1 128 ? -17.125 -5.379 8.906 1 94.31 128 GLU B C 1
ATOM 2749 O O . GLU B 1 128 ? -17.688 -4.676 8.07 1 94.31 128 GLU B O 1
ATOM 2754 N N . MET B 1 129 ? -17.141 -6.723 8.867 1 92.81 129 MET B N 1
ATOM 2755 C CA . MET B 1 129 ? -17.719 -7.422 7.715 1 92.81 129 MET B CA 1
ATOM 2756 C C . MET B 1 129 ? -19.234 -7.238 7.672 1 92.81 129 MET B C 1
ATOM 2758 O O . MET B 1 129 ? -19.812 -7.082 6.598 1 92.81 129 MET B O 1
ATOM 2762 N N . ASP B 1 130 ? -19.781 -7.23 8.836 1 93.62 130 ASP B N 1
ATOM 2763 C CA . ASP B 1 130 ? -21.234 -7.051 8.898 1 93.62 130 ASP B CA 1
ATOM 2764 C C . ASP B 1 130 ? -21.641 -5.68 8.375 1 93.62 130 ASP B C 1
ATOM 2766 O O . ASP B 1 130 ? -22.656 -5.547 7.691 1 93.62 130 ASP B O 1
ATOM 2770 N N . GLN B 1 131 ? -20.875 -4.719 8.648 1 95 131 GLN B N 1
ATOM 2771 C CA . GLN B 1 131 ? -21.156 -3.379 8.148 1 95 131 GLN B CA 1
ATOM 2772 C C . GLN B 1 131 ? -20.938 -3.303 6.637 1 95 131 GLN B C 1
ATOM 2774 O O . GLN B 1 131 ? -21.672 -2.615 5.934 1 95 131 GLN B O 1
ATOM 2779 N N . LEU B 1 132 ? -19.953 -4 6.172 1 95.19 132 LEU B N 1
ATOM 2780 C CA . LEU B 1 132 ? -19.609 -3.975 4.75 1 95.19 132 LEU B CA 1
ATOM 2781 C C . LEU B 1 132 ? -20.688 -4.672 3.926 1 95.19 132 LEU B C 1
ATOM 2783 O O . LEU B 1 132 ? -20.938 -4.293 2.779 1 95.19 132 LEU B O 1
ATOM 2787 N N . LYS B 1 133 ? -21.297 -5.68 4.492 1 94.06 133 LYS B N 1
ATOM 2788 C CA . LYS B 1 133 ? -22.297 -6.477 3.787 1 94.06 133 LYS B CA 1
ATOM 2789 C C . LYS B 1 133 ? -23.438 -5.602 3.279 1 94.06 133 LYS B C 1
ATOM 2791 O O . LYS B 1 133 ? -24.062 -5.906 2.258 1 94.06 133 LYS B O 1
ATOM 2796 N N . ARG B 1 134 ? -23.672 -4.523 3.965 1 93.62 134 ARG B N 1
ATOM 2797 C CA . ARG B 1 134 ? -24.75 -3.627 3.598 1 93.62 134 ARG B CA 1
ATOM 2798 C C . ARG B 1 134 ? -24.516 -2.998 2.23 1 93.62 134 ARG B C 1
ATOM 2800 O O . ARG B 1 134 ? -25.453 -2.553 1.57 1 93.62 134 ARG B O 1
ATOM 2807 N N . PHE B 1 135 ? -23.281 -3.002 1.829 1 95.25 135 PHE B N 1
ATOM 2808 C CA . PHE B 1 135 ? -22.922 -2.354 0.572 1 95.25 135 PHE B CA 1
ATOM 2809 C C . PHE B 1 135 ? -22.688 -3.387 -0.521 1 95.25 135 PHE B C 1
ATOM 2811 O O . PHE B 1 135 ? -22.453 -3.031 -1.68 1 95.25 135 PHE B O 1
ATOM 2818 N N . CYS B 1 136 ? -22.688 -4.609 -0.18 1 94.56 136 CYS B N 1
ATOM 2819 C CA . CYS B 1 136 ? -22.375 -5.695 -1.101 1 94.56 136 CYS B CA 1
ATOM 2820 C C . CYS B 1 136 ? -23.641 -6.277 -1.713 1 94.56 136 CYS B C 1
ATOM 2822 O O . CYS B 1 136 ? -24.734 -6.082 -1.183 1 94.56 136 CYS B O 1
ATOM 2824 N N . VAL B 1 137 ? -23.453 -6.875 -2.844 1 91.44 137 VAL B N 1
ATOM 2825 C CA . VAL B 1 137 ? -24.562 -7.543 -3.504 1 91.44 137 VAL B CA 1
ATOM 2826 C C . VAL B 1 137 ? -24.812 -8.906 -2.854 1 91.44 137 VAL B C 1
ATOM 2828 O O . VAL B 1 137 ? -23.875 -9.695 -2.691 1 91.44 137 VAL B O 1
ATOM 2831 N N . SER B 1 138 ? -26.078 -9.164 -2.535 1 89.38 138 SER B N 1
ATOM 2832 C CA . SER B 1 138 ? -26.438 -10.414 -1.889 1 89.38 138 SER B CA 1
ATOM 2833 C C . SER B 1 138 ? -26.125 -11.609 -2.783 1 89.38 138 SER B C 1
ATOM 2835 O O . SER B 1 138 ? -26.375 -11.57 -3.99 1 89.38 138 SER B O 1
ATOM 2837 N N . GLY B 1 139 ? -25.531 -12.625 -2.182 1 89.5 139 GLY B N 1
ATOM 2838 C CA . GLY B 1 139 ? -25.25 -13.852 -2.912 1 89.5 139 GLY B CA 1
ATOM 2839 C C . GLY B 1 139 ? -23.891 -13.828 -3.605 1 89.5 139 GLY B C 1
ATOM 2840 O O . GLY B 1 139 ? -23.484 -14.836 -4.188 1 89.5 139 GLY B O 1
ATOM 2841 N N . ARG B 1 140 ? -23.297 -12.711 -3.629 1 94.56 140 ARG B N 1
ATOM 2842 C CA . ARG B 1 140 ? -21.953 -12.633 -4.219 1 94.56 140 ARG B CA 1
ATOM 2843 C C . ARG B 1 140 ? -20.875 -12.727 -3.145 1 94.56 140 ARG B C 1
ATOM 2845 O O . ARG B 1 140 ? -21.125 -12.383 -1.984 1 94.56 140 ARG B O 1
ATOM 2852 N N . THR B 1 141 ? -19.766 -13.281 -3.553 1 96.88 141 THR B N 1
ATOM 2853 C CA . THR B 1 141 ? -18.625 -13.383 -2.633 1 96.88 141 THR B CA 1
ATOM 2854 C C . THR B 1 141 ? -17.453 -12.547 -3.125 1 96.88 141 THR B C 1
ATOM 2856 O O . THR B 1 141 ? -17.391 -12.18 -4.301 1 96.88 141 THR B O 1
ATOM 2859 N N . TYR B 1 142 ? -16.594 -12.148 -2.227 1 98.38 142 TYR B N 1
ATOM 2860 C CA . TYR B 1 142 ? -15.531 -11.188 -2.498 1 98.38 142 TYR B CA 1
ATOM 2861 C C . TYR B 1 142 ? -14.195 -11.703 -1.976 1 98.38 142 TYR B C 1
ATOM 2863 O O . TYR B 1 142 ? -14.117 -12.234 -0.864 1 98.38 142 TYR B O 1
ATOM 2871 N N . TRP B 1 143 ? -13.156 -11.5 -2.838 1 98.69 143 TRP B N 1
ATOM 2872 C CA . TRP B 1 143 ? -11.812 -11.758 -2.342 1 98.69 143 TRP B CA 1
ATOM 2873 C C . TRP B 1 143 ? -11.469 -10.812 -1.193 1 98.69 143 TRP B C 1
ATOM 2875 O O . TRP B 1 143 ? -11.789 -9.625 -1.24 1 98.69 143 TRP B O 1
ATOM 2885 N N . ILE B 1 144 ? -10.789 -11.344 -0.167 1 98.38 144 ILE B N 1
ATOM 2886 C CA . ILE B 1 144 ? -10.172 -10.531 0.879 1 98.38 144 ILE B CA 1
ATOM 2887 C C . ILE B 1 144 ? -8.68 -10.836 0.947 1 98.38 144 ILE B C 1
ATOM 2889 O O . ILE B 1 144 ? -8.188 -11.734 0.257 1 98.38 144 ILE B O 1
ATOM 2893 N N . GLY B 1 145 ? -7.984 -10.055 1.743 1 98.25 145 GLY B N 1
ATOM 2894 C CA . GLY B 1 145 ? -6.531 -10.109 1.739 1 98.25 145 GLY B CA 1
ATOM 2895 C C . GLY B 1 145 ? -5.969 -11.211 2.613 1 98.25 145 GLY B C 1
ATOM 2896 O O . GLY B 1 145 ? -4.984 -11 3.33 1 98.25 145 GLY B O 1
ATOM 2897 N N . LEU B 1 146 ? -6.566 -12.359 2.568 1 97.31 146 LEU B N 1
ATOM 2898 C CA . LEU B 1 146 ? -6.117 -13.508 3.344 1 97.31 146 LEU B CA 1
ATOM 2899 C C . LEU B 1 146 ? -5.727 -14.664 2.428 1 97.31 146 LEU B C 1
ATOM 2901 O O . LEU B 1 146 ? -6.469 -15.008 1.508 1 97.31 146 LEU B O 1
ATOM 2905 N N . LYS B 1 147 ? -4.52 -15.18 2.689 1 96.25 147 LYS B N 1
ATOM 2906 C CA . LYS B 1 147 ? -3.998 -16.266 1.862 1 96.25 147 LYS B CA 1
ATOM 2907 C C . LYS B 1 147 ? -3.24 -17.281 2.707 1 96.25 147 LYS B C 1
ATOM 2909 O O . LYS B 1 147 ? -2.672 -16.938 3.746 1 96.25 147 LYS B O 1
ATOM 2914 N N . ARG B 1 148 ? -3.297 -18.5 2.201 1 94.19 148 ARG B N 1
ATOM 2915 C CA . ARG B 1 148 ? -2.508 -19.547 2.834 1 94.19 148 ARG B CA 1
ATOM 2916 C C . ARG B 1 148 ? -1.016 -19.312 2.621 1 94.19 148 ARG B C 1
ATOM 2918 O O . ARG B 1 148 ? -0.587 -18.984 1.518 1 94.19 148 ARG B O 1
ATOM 2925 N N . ASP B 1 149 ? -0.257 -19.469 3.707 1 88.44 149 ASP B N 1
ATOM 2926 C CA . ASP B 1 149 ? 1.189 -19.312 3.609 1 88.44 149 ASP B CA 1
ATOM 2927 C C . ASP B 1 149 ? 1.806 -20.359 2.699 1 88.44 149 ASP B C 1
ATOM 2929 O O . ASP B 1 149 ? 1.502 -21.547 2.826 1 88.44 149 ASP B O 1
ATOM 2933 N N . ASN B 1 150 ? 2.631 -19.953 1.82 1 83.25 150 ASN B N 1
ATOM 2934 C CA . ASN B 1 150 ? 3.25 -20.875 0.877 1 83.25 150 ASN B CA 1
ATOM 2935 C C . ASN B 1 150 ? 4.266 -21.781 1.566 1 83.25 150 ASN B C 1
ATOM 2937 O O . ASN B 1 150 ? 4.543 -22.891 1.092 1 83.25 150 ASN B O 1
ATOM 2941 N N . LYS B 1 151 ? 4.84 -21.297 2.592 1 82.19 151 LYS B N 1
ATOM 2942 C CA . LYS B 1 151 ? 5.875 -22.047 3.303 1 82.19 151 LYS B CA 1
ATOM 2943 C C . LYS B 1 151 ? 5.258 -23.047 4.281 1 82.19 151 LYS B C 1
ATOM 2945 O O . LYS B 1 151 ? 5.836 -24.094 4.551 1 82.19 151 LYS B O 1
ATOM 2950 N N . ASN B 1 152 ? 4.117 -22.656 4.855 1 84.31 152 ASN B N 1
ATOM 2951 C CA . ASN B 1 152 ? 3.393 -23.484 5.812 1 84.31 152 ASN B CA 1
ATOM 2952 C C . ASN B 1 152 ? 1.909 -23.562 5.465 1 84.31 152 ASN B C 1
ATOM 2954 O O . ASN B 1 152 ? 1.145 -22.641 5.746 1 84.31 152 ASN B O 1
ATOM 2958 N N . SER B 1 153 ? 1.479 -24.703 4.965 1 83.25 153 SER B N 1
ATOM 2959 C CA . SER B 1 153 ? 0.136 -24.875 4.418 1 83.25 153 SER B CA 1
ATOM 2960 C C . SER B 1 153 ? -0.921 -24.781 5.516 1 83.25 153 SER B C 1
ATOM 2962 O O . SER B 1 153 ? -2.109 -24.625 5.23 1 83.25 153 SER B O 1
ATOM 2964 N N . ASP B 1 154 ? -0.513 -24.812 6.758 1 87.31 154 ASP B N 1
ATOM 2965 C CA . ASP B 1 154 ? -1.47 -24.781 7.859 1 87.31 154 ASP B CA 1
ATOM 2966 C C . ASP B 1 154 ? -1.667 -23.344 8.367 1 87.31 154 ASP B C 1
ATOM 2968 O O . ASP B 1 154 ? -2.529 -23.094 9.211 1 87.31 154 ASP B O 1
ATOM 2972 N N . GLU B 1 155 ? -0.945 -22.484 7.797 1 91.56 155 GLU B N 1
ATOM 2973 C CA . GLU B 1 155 ? -0.994 -21.109 8.297 1 91.56 155 GLU B CA 1
ATOM 2974 C C . GLU B 1 155 ? -1.611 -20.172 7.262 1 91.56 155 GLU B C 1
ATOM 2976 O O . GLU B 1 155 ? -1.41 -20.359 6.059 1 91.56 155 GLU B O 1
ATOM 2981 N N . TRP B 1 156 ? -2.42 -19.328 7.801 1 94.88 156 TRP B N 1
ATOM 2982 C CA . TRP B 1 156 ? -3.016 -18.266 6.996 1 94.88 156 TRP B CA 1
ATOM 2983 C C . TRP B 1 156 ? -2.438 -16.906 7.371 1 94.88 156 TRP B C 1
ATOM 2985 O O . TRP B 1 156 ? -2.184 -16.641 8.547 1 94.88 156 TRP B O 1
ATOM 2995 N N . LYS B 1 157 ? -2.244 -16.094 6.293 1 94.25 157 LYS B N 1
ATOM 2996 C CA . LYS B 1 157 ? -1.646 -14.789 6.543 1 94.25 157 LYS B CA 1
ATOM 2997 C C . LYS B 1 157 ? -2.391 -13.688 5.785 1 94.25 157 LYS B C 1
ATOM 2999 O O . LYS B 1 157 ? -2.783 -13.883 4.633 1 94.25 157 LYS B O 1
ATOM 3004 N N . TRP B 1 158 ? -2.496 -12.594 6.562 1 96.88 158 TRP B N 1
ATOM 3005 C CA . TRP B 1 158 ? -2.941 -11.391 5.859 1 96.88 158 TRP B CA 1
ATOM 3006 C C . TRP B 1 158 ? -1.847 -10.859 4.941 1 96.88 158 TRP B C 1
ATOM 3008 O O . TRP B 1 158 ? -0.658 -11.055 5.203 1 96.88 158 TRP B O 1
ATOM 3018 N N . VAL B 1 159 ? -2.213 -10.156 3.922 1 96.5 159 VAL B N 1
ATOM 3019 C CA . VAL B 1 159 ? -1.282 -9.711 2.891 1 96.5 159 VAL B CA 1
ATOM 3020 C C . VAL B 1 159 ? -0.244 -8.773 3.5 1 96.5 159 VAL B C 1
ATOM 3022 O O . VAL B 1 159 ? 0.883 -8.68 3.01 1 96.5 159 VAL B O 1
ATOM 3025 N N . ASP B 1 160 ? -0.603 -8.07 4.566 1 94.06 160 ASP B N 1
ATOM 3026 C CA . ASP B 1 160 ? 0.332 -7.105 5.137 1 94.06 160 ASP B CA 1
ATOM 3027 C C . ASP B 1 160 ? 1.135 -7.73 6.277 1 94.06 160 ASP B C 1
ATOM 3029 O O . ASP B 1 160 ? 1.854 -7.027 6.992 1 94.06 160 ASP B O 1
ATOM 3033 N N . GLY B 1 161 ? 0.91 -8.969 6.535 1 91.62 161 GLY B N 1
ATOM 3034 C CA . GLY B 1 161 ? 1.706 -9.672 7.531 1 91.62 161 GLY B CA 1
ATOM 3035 C C . GLY B 1 161 ? 1.103 -9.617 8.922 1 91.62 161 GLY B C 1
ATOM 3036 O O . GLY B 1 161 ? 1.619 -10.242 9.852 1 91.62 161 GLY B O 1
ATOM 3037 N N . THR B 1 162 ? 0.01 -8.891 9.023 1 91.25 162 THR B N 1
ATOM 3038 C CA . THR B 1 162 ? -0.653 -8.867 10.32 1 91.25 162 THR B CA 1
ATOM 3039 C C . THR B 1 162 ? -1.143 -10.258 10.711 1 91.25 162 THR B C 1
ATOM 3041 O O . THR B 1 162 ? -1.637 -11.008 9.859 1 91.25 162 THR B O 1
ATOM 3044 N N . PRO B 1 163 ? -0.978 -10.547 11.953 1 88.19 163 PRO B N 1
ATOM 3045 C CA . PRO B 1 163 ? -1.437 -11.875 12.383 1 88.19 163 PRO B CA 1
ATOM 3046 C C . PRO B 1 163 ? -2.959 -12 12.359 1 88.19 163 PRO B C 1
ATOM 3048 O O . PRO B 1 163 ? -3.67 -11.023 12.586 1 88.19 163 PRO B O 1
ATOM 3051 N N . MET B 1 164 ? -3.387 -13.188 12.062 1 91.19 164 MET B N 1
ATOM 3052 C CA . MET B 1 164 ? -4.816 -13.469 12.125 1 91.19 164 MET B CA 1
ATOM 3053 C C . MET B 1 164 ? -5.281 -13.594 13.578 1 91.19 164 MET B C 1
ATOM 3055 O O . MET B 1 164 ? -4.891 -14.531 14.281 1 91.19 164 MET B O 1
ATOM 3059 N N . THR B 1 165 ? -6.027 -12.641 14.07 1 88.62 165 THR B N 1
ATOM 3060 C CA . THR B 1 165 ? -6.453 -12.648 15.469 1 88.62 165 THR B CA 1
ATOM 3061 C C . THR B 1 165 ? -7.875 -13.188 15.594 1 88.62 165 THR B C 1
ATOM 3063 O O . THR B 1 165 ? -8.367 -13.383 16.703 1 88.62 165 THR B O 1
ATOM 3066 N N . PHE B 1 166 ? -8.508 -13.352 14.602 1 90.44 166 PHE B N 1
ATOM 3067 C CA . PHE B 1 166 ? -9.836 -13.961 14.57 1 90.44 166 PHE B CA 1
ATOM 3068 C C . PHE B 1 166 ? -10.062 -14.68 13.242 1 90.44 166 PHE B C 1
ATOM 3070 O O . PHE B 1 166 ? -9.336 -14.461 12.273 1 90.44 166 PHE B O 1
ATOM 3077 N N . SER B 1 167 ? -11.016 -15.586 13.258 1 93.25 167 SER B N 1
ATOM 3078 C CA . SER B 1 167 ? -11.445 -16.25 12.039 1 93.25 167 SER B CA 1
ATOM 3079 C C . SER B 1 167 ? -12.969 -16.375 11.984 1 93.25 167 SER B C 1
ATOM 3081 O O . SER B 1 167 ? -13.633 -16.328 13.016 1 93.25 167 SER B O 1
ATOM 3083 N N . ASN B 1 168 ? -13.508 -16.406 10.805 1 94.56 168 ASN B N 1
ATOM 3084 C CA . ASN B 1 168 ? -14.938 -16.594 10.586 1 94.56 168 ASN B CA 1
ATOM 3085 C C . ASN B 1 168 ? -15.203 -17.594 9.461 1 94.56 168 ASN B C 1
ATOM 3087 O O . ASN B 1 168 ? -15.953 -17.297 8.523 1 94.56 168 ASN B O 1
ATOM 3091 N N . TRP B 1 169 ? -14.68 -18.703 9.641 1 95.62 169 TRP B N 1
ATOM 3092 C CA . TRP B 1 169 ? -14.75 -19.734 8.609 1 95.62 169 TRP B CA 1
ATOM 3093 C C . TRP B 1 169 ? -16.172 -20.312 8.508 1 95.62 169 TRP B C 1
ATOM 3095 O O . TRP B 1 169 ? -16.844 -20.484 9.531 1 95.62 169 TRP B O 1
ATOM 3105 N N . GLN B 1 170 ? -16.531 -20.625 7.324 1 94.69 170 GLN B N 1
ATOM 3106 C CA . GLN B 1 170 ? -17.75 -21.406 7.113 1 94.69 170 GLN B CA 1
ATOM 3107 C C . GLN B 1 170 ? -17.547 -22.844 7.59 1 94.69 170 GLN B C 1
ATOM 3109 O O . GLN B 1 170 ? -16.438 -23.375 7.555 1 94.69 170 GLN B O 1
ATOM 3114 N N . ASP B 1 171 ? -18.609 -23.406 7.961 1 94 171 ASP B N 1
ATOM 3115 C CA . ASP B 1 171 ? -18.531 -24.812 8.359 1 94 171 ASP B CA 1
ATOM 3116 C C . ASP B 1 171 ? -17.906 -25.656 7.246 1 94 171 ASP B C 1
ATOM 3118 O O . ASP B 1 171 ? -18.328 -25.578 6.09 1 94 171 ASP B O 1
ATOM 3122 N N . GLY B 1 172 ? -16.875 -26.391 7.684 1 94.19 172 GLY B N 1
ATOM 3123 C CA . GLY B 1 172 ? -16.234 -27.25 6.715 1 94.19 172 GLY B CA 1
ATOM 3124 C C . GLY B 1 172 ? -15.055 -26.594 6.02 1 94.19 172 GLY B C 1
ATOM 3125 O O . GLY B 1 172 ? -14.352 -27.234 5.234 1 94.19 172 GLY B O 1
ATOM 3126 N N . ASP B 1 173 ? -14.93 -25.312 6.285 1 92.81 173 ASP B N 1
ATOM 3127 C CA . ASP B 1 173 ? -13.805 -24.578 5.699 1 92.81 173 ASP B CA 1
ATOM 3128 C C . ASP B 1 173 ? -12.797 -24.188 6.773 1 92.81 173 ASP B C 1
ATOM 3130 O O . ASP B 1 173 ? -13.141 -24.078 7.953 1 92.81 173 ASP B O 1
ATOM 3134 N N . PRO B 1 174 ? -11.539 -23.906 6.352 1 92.12 174 PRO B N 1
ATOM 3135 C CA . PRO B 1 174 ? -10.977 -24.203 5.031 1 92.12 174 PRO B CA 1
ATOM 3136 C C . PRO B 1 174 ? -10.82 -25.703 4.773 1 92.12 174 PRO B C 1
ATOM 3138 O O . PRO B 1 174 ? -10.375 -26.438 5.656 1 92.12 174 PRO B O 1
ATOM 3141 N N . ASN B 1 175 ? -11.18 -26.203 3.621 1 90.62 175 ASN B N 1
ATOM 3142 C CA . ASN B 1 175 ? -11.141 -27.641 3.34 1 90.62 175 ASN B CA 1
ATOM 3143 C C . ASN B 1 175 ? -10.141 -27.953 2.234 1 90.62 175 ASN B C 1
ATOM 3145 O O . ASN B 1 175 ? -9.875 -29.125 1.951 1 90.62 175 ASN B O 1
ATOM 3149 N N . ASN B 1 176 ? -9.523 -26.891 1.631 1 89.25 176 ASN B N 1
ATOM 3150 C CA . ASN B 1 176 ? -8.539 -27.062 0.568 1 89.25 176 ASN B CA 1
ATOM 3151 C C . ASN B 1 176 ? -9.031 -28.047 -0.49 1 89.25 176 ASN B C 1
ATOM 3153 O O . ASN B 1 176 ? -8.289 -28.953 -0.896 1 89.25 176 ASN B O 1
ATOM 3157 N N . ALA B 1 177 ? -10.242 -27.891 -0.901 1 84.62 177 ALA B N 1
ATOM 3158 C CA . ALA B 1 177 ? -10.805 -28.797 -1.899 1 84.62 177 ALA B CA 1
ATOM 3159 C C . ALA B 1 177 ? -9.953 -28.812 -3.164 1 84.62 177 ALA B C 1
ATOM 3161 O O . ALA B 1 177 ? -9.617 -27.766 -3.713 1 84.62 177 ALA B O 1
ATOM 3162 N N . GLY B 1 178 ? -9.469 -30.062 -3.555 1 86.94 178 GLY B N 1
ATOM 3163 C CA . GLY B 1 178 ? -8.633 -30.203 -4.73 1 86.94 178 GLY B CA 1
ATOM 3164 C C . GLY B 1 178 ? -7.188 -29.812 -4.488 1 86.94 178 GLY B C 1
ATOM 3165 O O . GLY B 1 178 ? -6.387 -29.75 -5.426 1 86.94 178 GLY B O 1
ATOM 3166 N N . ASN B 1 179 ? -6.824 -29.406 -3.355 1 83.62 179 ASN B N 1
ATOM 3167 C CA . ASN B 1 179 ? -5.477 -29.156 -2.861 1 83.62 179 ASN B CA 1
ATOM 3168 C C . ASN B 1 179 ? -4.883 -27.891 -3.482 1 83.62 179 ASN B C 1
ATOM 3170 O O . ASN B 1 179 ? -3.668 -27.797 -3.672 1 83.62 179 ASN B O 1
ATOM 3174 N N . HIS B 1 180 ? -5.809 -26.969 -3.896 1 87.94 180 HIS B N 1
ATOM 3175 C CA . HIS B 1 180 ? -5.297 -25.75 -4.527 1 87.94 180 HIS B CA 1
ATOM 3176 C C . HIS B 1 180 ? -6.094 -24.531 -4.094 1 87.94 180 HIS B C 1
ATOM 3178 O O . HIS B 1 180 ? -6.223 -23.562 -4.855 1 87.94 180 HIS B O 1
ATOM 3184 N N . GLU B 1 181 ? -6.73 -24.641 -2.891 1 92.56 181 GLU B N 1
ATOM 3185 C CA . GLU B 1 181 ? -7.504 -23.5 -2.4 1 92.56 181 GLU B CA 1
ATOM 3186 C C . GLU B 1 181 ? -6.715 -22.688 -1.372 1 92.56 181 GLU B C 1
ATOM 3188 O O . GLU B 1 181 ? -6.75 -23 -0.178 1 92.56 181 GLU B O 1
ATOM 3193 N N . ASP B 1 182 ? -6.027 -21.688 -1.828 1 96 182 ASP B N 1
ATOM 3194 C CA . ASP B 1 182 ? -5.09 -20.984 -0.959 1 96 182 ASP B CA 1
ATOM 3195 C C . ASP B 1 182 ? -5.535 -19.547 -0.723 1 96 182 ASP B C 1
ATOM 3197 O O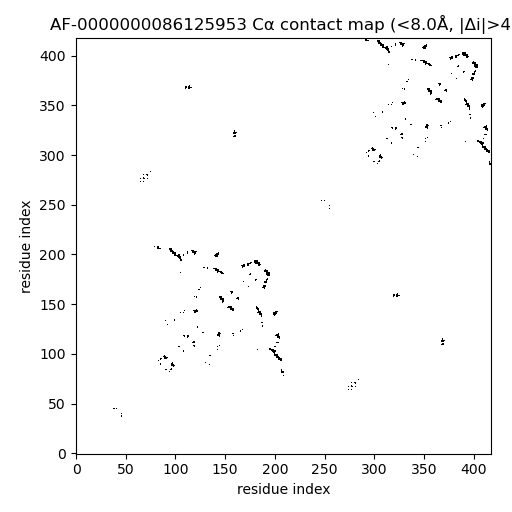 . ASP B 1 182 ? -4.859 -18.781 -0.024 1 96 182 ASP B O 1
ATOM 3201 N N . CYS B 1 183 ? -6.668 -19.188 -1.347 1 97.75 183 CYS B N 1
ATOM 3202 C CA . CYS B 1 183 ? -7.137 -17.812 -1.231 1 97.75 183 CYS B CA 1
ATOM 3203 C C . CYS B 1 183 ? -8.531 -17.75 -0.627 1 97.75 183 CYS B C 1
ATOM 3205 O O . CYS B 1 183 ? -9.297 -18.719 -0.733 1 97.75 183 CYS B O 1
ATOM 3207 N N . VAL B 1 184 ? -8.875 -16.641 0.018 1 98 184 VAL B N 1
ATOM 3208 C CA . VAL B 1 184 ? -10.086 -16.625 0.832 1 98 184 VAL B CA 1
ATOM 3209 C C . VAL B 1 184 ? -11.07 -15.609 0.262 1 98 184 VAL B C 1
ATOM 3211 O O . VAL B 1 184 ? -10.688 -14.5 -0.104 1 98 184 VAL B O 1
ATOM 3214 N N . GLU B 1 185 ? -12.289 -16.078 0.117 1 97.94 185 GLU B N 1
ATOM 3215 C CA . GLU B 1 185 ? -13.414 -15.203 -0.211 1 97.94 185 GLU B CA 1
ATOM 3216 C C . GLU B 1 185 ? -14.453 -15.195 0.912 1 97.94 185 GLU B C 1
ATOM 3218 O O . GLU B 1 185 ? -14.453 -16.078 1.771 1 97.94 185 GLU B O 1
ATOM 3223 N N . THR B 1 186 ? -15.297 -14.117 0.886 1 95.06 186 THR B N 1
ATOM 3224 C CA . THR B 1 186 ? -16.281 -14.094 1.957 1 95.06 186 THR B CA 1
ATOM 3225 C C . THR B 1 186 ? -17.516 -13.305 1.53 1 95.06 186 THR B C 1
ATOM 3227 O O . THR B 1 186 ? -17.438 -12.406 0.693 1 95.06 186 THR B O 1
ATOM 3230 N N . PHE B 1 187 ? -18.672 -13.648 1.789 1 90.62 187 PHE B N 1
ATOM 3231 C CA . PHE B 1 187 ? -19.891 -12.875 1.967 1 90.62 187 PHE B CA 1
ATOM 3232 C C . PHE B 1 187 ? -20.484 -13.125 3.342 1 90.62 187 PHE B C 1
ATOM 3234 O O . PHE B 1 187 ? -21.547 -13.758 3.457 1 90.62 187 PHE B O 1
ATOM 3241 N N . GLY B 1 188 ? -19.719 -12.898 4.469 1 87.88 188 GLY B N 1
ATOM 3242 C CA . GLY B 1 188 ? -20.031 -13.281 5.836 1 87.88 188 GLY B CA 1
ATOM 3243 C C . GLY B 1 188 ? -19.062 -14.289 6.414 1 87.88 188 GLY B C 1
ATOM 3244 O O . GLY B 1 188 ? -18.047 -13.906 7.012 1 87.88 188 GLY B O 1
ATOM 3245 N N . HIS B 1 189 ? -19.266 -15.586 6.031 1 93.12 189 HIS B N 1
ATOM 3246 C CA . HIS B 1 189 ? -18.312 -16.609 6.445 1 93.12 189 HIS B CA 1
ATOM 3247 C C . HIS B 1 189 ? -17.219 -16.812 5.395 1 93.12 189 HIS B C 1
ATOM 3249 O O . HIS B 1 189 ? -17.469 -16.609 4.199 1 93.12 189 HIS B O 1
ATOM 3255 N N . TRP B 1 190 ? -16.078 -17.219 5.883 1 96.75 190 TRP B N 1
ATOM 3256 C CA . TRP B 1 190 ? -14.906 -17.344 5.023 1 96.75 190 TRP B CA 1
ATOM 3257 C C . TRP B 1 190 ? -14.883 -18.688 4.312 1 96.75 190 TRP B C 1
ATOM 3259 O O . TRP B 1 190 ? -15.289 -19.703 4.883 1 96.75 190 TRP B O 1
ATOM 3269 N N . ASN B 1 191 ? -14.461 -18.703 3.086 1 97 191 ASN B N 1
ATOM 3270 C CA . ASN B 1 191 ? -14.281 -19.922 2.291 1 97 191 ASN B CA 1
ATOM 3271 C C . ASN B 1 191 ? -12.977 -19.875 1.491 1 97 191 ASN B C 1
ATOM 3273 O O . ASN B 1 191 ? -12.664 -18.859 0.875 1 97 191 ASN B O 1
ATOM 3277 N N . ASP B 1 192 ? -12.172 -20.938 1.604 1 97.06 192 ASP B N 1
ATOM 3278 C CA . ASP B 1 192 ? -10.953 -21.016 0.796 1 97.06 192 ASP B CA 1
ATOM 3279 C C . ASP B 1 192 ? -11.266 -21.5 -0.617 1 97.06 192 ASP B C 1
ATOM 3281 O O . ASP B 1 192 ? -12.039 -22.438 -0.798 1 97.06 192 ASP B O 1
ATOM 3285 N N . LEU B 1 193 ? -10.742 -20.75 -1.583 1 97 193 LEU B N 1
ATOM 3286 C CA . LEU B 1 193 ? -10.953 -21.078 -2.988 1 97 193 LEU B CA 1
ATOM 3287 C C . LEU B 1 193 ? -9.641 -21.031 -3.762 1 97 193 LEU B C 1
ATOM 3289 O O . LEU B 1 193 ? -8.617 -20.578 -3.236 1 97 193 LEU B O 1
ATOM 3293 N N . HIS B 1 194 ? -9.703 -21.688 -4.977 1 97.06 194 HIS B N 1
ATOM 3294 C CA . HIS B 1 194 ? -8.57 -21.578 -5.887 1 97.06 194 HIS B CA 1
ATOM 3295 C C . HIS B 1 194 ? -8.289 -20.125 -6.246 1 97.06 194 HIS B C 1
ATOM 3297 O O . HIS B 1 194 ? -9.195 -19.406 -6.676 1 97.06 194 HIS B O 1
ATOM 3303 N N . CYS B 1 195 ? -7.02 -19.703 -6.172 1 96.5 195 CYS B N 1
ATOM 3304 C CA . CYS B 1 195 ? -6.629 -18.312 -6.305 1 96.5 195 CYS B CA 1
ATOM 3305 C C . CYS B 1 195 ? -6.879 -17.797 -7.719 1 96.5 195 CYS B C 1
ATOM 3307 O O . CYS B 1 195 ? -6.961 -16.594 -7.949 1 96.5 195 CYS B O 1
ATOM 3309 N N . GLU B 1 196 ? -7.039 -18.719 -8.641 1 95.62 196 GLU B N 1
ATOM 3310 C CA . GLU B 1 196 ? -7.184 -18.344 -10.039 1 95.62 196 GLU B CA 1
ATOM 3311 C C . GLU B 1 196 ? -8.648 -18.141 -10.414 1 95.62 196 GLU B C 1
ATOM 3313 O O . GLU B 1 196 ? -8.969 -17.828 -11.562 1 95.62 196 GLU B O 1
ATOM 3318 N N . THR B 1 197 ? -9.531 -18.328 -9.383 1 97.12 197 THR B N 1
ATOM 3319 C CA . THR B 1 197 ? -10.953 -18.109 -9.617 1 97.12 197 THR B CA 1
ATOM 3320 C C . THR B 1 197 ? -11.242 -16.609 -9.773 1 97.12 197 THR B C 1
ATOM 3322 O O . THR B 1 197 ? -10.664 -15.789 -9.055 1 97.12 197 THR B O 1
ATOM 3325 N N . ASN B 1 198 ? -12.078 -16.25 -10.742 1 97.94 198 ASN B N 1
ATOM 3326 C CA . ASN B 1 198 ? -12.484 -14.859 -10.906 1 97.94 198 ASN B CA 1
ATOM 3327 C C . ASN B 1 198 ? -13.648 -14.5 -9.984 1 97.94 198 ASN B C 1
ATOM 3329 O O . ASN B 1 198 ? -14.742 -15.047 -10.117 1 97.94 198 ASN B O 1
ATOM 3333 N N . LEU B 1 199 ? -13.414 -13.578 -9.07 1 98.31 199 LEU B N 1
ATOM 3334 C CA . LEU B 1 199 ? -14.43 -13.117 -8.125 1 98.31 199 LEU B CA 1
ATOM 3335 C C . LEU B 1 199 ? -14.367 -11.609 -7.961 1 98.31 199 LEU B C 1
ATOM 3337 O O . LEU B 1 199 ? -13.398 -10.969 -8.383 1 98.31 199 LEU B O 1
ATOM 3341 N N . LEU B 1 200 ? -15.438 -11.047 -7.41 1 98.44 200 LEU B N 1
ATOM 3342 C CA . LEU B 1 200 ? -15.383 -9.664 -6.945 1 98.44 200 LEU B CA 1
ATOM 3343 C C . LEU B 1 200 ? -14.422 -9.523 -5.77 1 98.44 200 LEU B C 1
ATOM 3345 O O . LEU B 1 200 ? -13.961 -10.523 -5.211 1 98.44 200 LEU B O 1
ATOM 3349 N N . PHE B 1 201 ? -14.016 -8.305 -5.477 1 98.62 201 PHE B N 1
ATOM 3350 C CA . PHE B 1 201 ? -13.055 -8.102 -4.395 1 98.62 201 PHE B CA 1
ATOM 3351 C C . PHE B 1 201 ? -13.305 -6.77 -3.697 1 98.62 201 PHE B C 1
ATOM 3353 O O . PHE B 1 201 ? -13.977 -5.891 -4.242 1 98.62 201 PHE B O 1
ATOM 3360 N N . ILE B 1 202 ? -12.828 -6.684 -2.496 1 98.5 202 ILE B N 1
ATOM 3361 C CA . ILE B 1 202 ? -12.969 -5.469 -1.7 1 98.5 202 ILE B CA 1
ATOM 3362 C C . ILE B 1 202 ? -11.586 -4.918 -1.343 1 98.5 202 ILE B C 1
ATOM 3364 O O . ILE B 1 202 ? -10.719 -5.664 -0.887 1 98.5 202 ILE B O 1
ATOM 3368 N N . CYS B 1 203 ? -11.406 -3.656 -1.641 1 98.62 203 CYS B N 1
ATOM 3369 C CA . CYS B 1 203 ? -10.195 -2.947 -1.229 1 98.62 203 CYS B CA 1
ATOM 3370 C C . CYS B 1 203 ? -10.461 -2.092 0.004 1 98.62 203 CYS B C 1
ATOM 3372 O O . CYS B 1 203 ? -11.57 -1.588 0.189 1 98.62 203 CYS B O 1
ATOM 3374 N N . LYS B 1 204 ? -9.383 -1.946 0.808 1 97.75 204 LYS B N 1
ATOM 3375 C CA . LYS B 1 204 ? -9.469 -1.112 2.002 1 97.75 204 LYS B CA 1
ATOM 3376 C C . LYS B 1 204 ? -8.273 -0.163 2.098 1 97.75 204 LYS B C 1
ATOM 3378 O O . LYS B 1 204 ? -7.137 -0.56 1.846 1 97.75 204 LYS B O 1
ATOM 3383 N N . ARG B 1 205 ? -8.555 1.055 2.371 1 94.62 205 ARG B N 1
ATOM 3384 C CA . ARG B 1 205 ? -7.496 2.008 2.701 1 94.62 205 ARG B CA 1
ATOM 3385 C C . ARG B 1 205 ? -7.855 2.812 3.945 1 94.62 205 ARG B C 1
ATOM 3387 O O . ARG B 1 205 ? -9.023 3.162 4.152 1 94.62 205 ARG B O 1
ATOM 3394 N N . THR B 1 206 ? -6.855 2.947 4.766 1 89.31 206 THR B N 1
ATOM 3395 C CA . THR B 1 206 ? -7.066 3.727 5.98 1 89.31 206 THR B CA 1
ATOM 3396 C C . THR B 1 206 ? -6.715 5.191 5.75 1 89.31 206 THR B C 1
ATOM 3398 O O . THR B 1 206 ? -5.738 5.504 5.066 1 89.31 206 THR B O 1
ATOM 3401 N N . LEU B 1 207 ? -7.562 5.996 6.207 1 80.12 207 LEU B N 1
ATOM 3402 C CA . LEU B 1 207 ? -7.336 7.434 6.082 1 80.12 207 LEU B CA 1
ATOM 3403 C C . LEU B 1 207 ? -6.23 7.891 7.031 1 80.12 207 LEU B C 1
ATOM 3405 O O . LEU B 1 207 ? -6.332 7.707 8.242 1 80.12 207 LEU B O 1
ATOM 3409 N N . ASN B 1 208 ? -4.895 7.887 6.477 1 65.12 208 ASN B N 1
ATOM 3410 C CA . ASN B 1 208 ? -3.809 8.445 7.273 1 65.12 208 ASN B CA 1
ATOM 3411 C C . ASN B 1 208 ? -3.506 9.891 6.879 1 65.12 208 ASN B C 1
ATOM 3413 O O . ASN B 1 208 ? -3.361 10.195 5.691 1 65.12 208 ASN B O 1
ATOM 3417 N N . CYS B 1 209 ? -3.912 10.805 7.641 1 58.19 209 CYS B N 1
ATOM 3418 C CA . CYS B 1 209 ? -3.605 12.219 7.438 1 58.19 209 CYS B CA 1
ATOM 3419 C C . CYS B 1 209 ? -2.23 12.562 7.992 1 58.19 209 CYS B C 1
ATOM 3421 O O . CYS B 1 209 ? -1.795 11.984 8.992 1 58.19 209 CYS B O 1
#